Protein AF-A0A8S9BCR6-F1 (afdb_monomer_lite)

pLDDT: mean 71.49, std 18.28, range [26.91, 97.62]

Sequence (411 aa):
MLQRHDAMTKRSLKWRYKEYKSTKLEGNGTATGEASRSDNAADGQSLPRLSWKEACLRCKELELDCYACVGQACIACQSAGGEDEYYRHGCLRGDLLDIISSRIPDMPGLGSDEWLFPTASGAFFEIRMKYPDDERRRIRDLDEFVATEDTIATRIQAITTFIQQFRNINNRWTNCYELTTVKIIEACVSIQQMMLEESRQSWSPLGDRNTIIATSLRALALAHEIFELDGNLPWRMKDVFHQSSFRSKKLECDAPTITISRVKKVPKRFDSKERKLPALVREMHRVTQKMLLRPQAKDLPTILCVLCIMKLVQNCLEPMNDFFDAFCAKEFKTAWFSYCLVFHEMARDYHPLVYHWDKSNYEELAGEDSMPVTYFKSFRTIWVEDDFAEGCGHMLFHRGLENFIMGDIID

Structure (mmCIF, N/CA/C/O backbone):
data_AF-A0A8S9BCR6-F1
#
_entry.id   AF-A0A8S9BCR6-F1
#
loop_
_atom_site.group_PDB
_atom_site.id
_atom_site.type_symbol
_atom_site.label_atom_id
_atom_site.label_alt_id
_atom_site.label_comp_id
_atom_site.label_asym_id
_atom_site.label_entity_id
_atom_site.label_seq_id
_atom_site.pdbx_PDB_ins_code
_atom_site.Cartn_x
_atom_site.Cartn_y
_atom_site.Cartn_z
_atom_site.occupancy
_atom_site.B_iso_or_equiv
_atom_site.auth_seq_id
_atom_site.auth_comp_id
_atom_site.auth_asym_id
_atom_site.auth_atom_id
_atom_site.pdbx_PDB_model_num
ATOM 1 N N . MET A 1 1 ? 8.996 -4.422 -30.687 1.00 33.72 1 MET A N 1
ATOM 2 C CA . MET A 1 1 ? 9.563 -5.112 -29.505 1.00 33.72 1 MET A CA 1
ATOM 3 C C . MET A 1 1 ? 8.515 -5.573 -28.484 1.00 33.72 1 MET A C 1
ATOM 5 O O . MET A 1 1 ? 8.636 -6.705 -28.042 1.00 33.72 1 MET A O 1
ATOM 9 N N . LEU A 1 2 ? 7.434 -4.828 -28.193 1.00 28.52 2 LEU A N 1
ATOM 10 C CA . LEU A 1 2 ? 6.320 -5.327 -27.351 1.00 28.52 2 LEU A CA 1
ATOM 11 C C . LEU A 1 2 ? 5.699 -6.658 -27.831 1.00 28.52 2 LEU A C 1
ATOM 13 O O . LEU A 1 2 ? 5.427 -7.537 -27.022 1.00 28.52 2 LEU A O 1
ATOM 17 N N . GLN A 1 3 ? 5.563 -6.864 -29.147 1.00 28.88 3 GLN A N 1
ATOM 18 C CA . GLN A 1 3 ? 5.117 -8.151 -29.710 1.00 28.88 3 GLN A CA 1
ATOM 19 C C . GLN A 1 3 ? 6.111 -9.300 -29.468 1.00 28.88 3 GLN A C 1
ATOM 21 O O . GLN A 1 3 ? 5.702 -10.454 -29.410 1.00 28.88 3 GLN A O 1
ATOM 26 N N . ARG A 1 4 ? 7.411 -9.004 -29.305 1.00 31.19 4 ARG A N 1
ATOM 27 C CA . ARG A 1 4 ? 8.429 -10.008 -28.955 1.00 31.19 4 ARG A CA 1
ATOM 28 C C . ARG A 1 4 ? 8.345 -10.390 -27.481 1.00 31.19 4 ARG A C 1
ATOM 30 O O . ARG A 1 4 ? 8.502 -11.566 -27.194 1.00 31.19 4 ARG A O 1
ATOM 37 N N . HIS A 1 5 ? 8.048 -9.452 -26.581 1.00 35.03 5 HIS A N 1
ATOM 38 C CA . HIS A 1 5 ? 7.862 -9.751 -25.158 1.00 35.03 5 HIS A CA 1
ATOM 39 C C . HIS A 1 5 ? 6.587 -10.577 -24.926 1.00 35.03 5 HIS A C 1
ATOM 41 O O . HIS A 1 5 ? 6.648 -11.635 -24.315 1.00 35.03 5 HIS A O 1
ATOM 47 N N . ASP A 1 6 ? 5.466 -10.196 -25.548 1.00 37.00 6 ASP A N 1
ATOM 48 C CA . ASP A 1 6 ? 4.200 -10.944 -25.464 1.00 37.00 6 ASP A CA 1
ATOM 49 C C . ASP A 1 6 ? 4.306 -12.346 -26.106 1.00 37.00 6 ASP A C 1
ATOM 51 O O . ASP A 1 6 ? 3.787 -13.339 -25.592 1.00 37.00 6 ASP A O 1
ATOM 55 N N . ALA A 1 7 ? 5.063 -12.463 -27.206 1.00 36.28 7 ALA A N 1
ATOM 56 C CA . ALA A 1 7 ? 5.387 -13.749 -27.818 1.00 36.28 7 ALA A CA 1
ATOM 57 C C . ALA A 1 7 ? 6.389 -14.575 -26.994 1.00 36.28 7 ALA A C 1
ATOM 59 O O . ALA A 1 7 ? 6.312 -15.800 -27.039 1.00 36.28 7 ALA A O 1
ATOM 60 N N . MET A 1 8 ? 7.308 -13.950 -26.250 1.00 36.19 8 MET A N 1
ATOM 61 C CA . MET A 1 8 ? 8.255 -14.638 -25.366 1.00 36.19 8 MET A CA 1
ATOM 62 C C . MET A 1 8 ? 7.581 -15.146 -24.095 1.00 36.19 8 MET A C 1
ATOM 64 O O . MET A 1 8 ? 7.846 -16.282 -23.717 1.00 36.19 8 MET A O 1
ATOM 68 N N . THR A 1 9 ? 6.652 -14.396 -23.500 1.00 41.31 9 THR A N 1
ATOM 69 C CA . THR A 1 9 ? 5.831 -14.875 -22.377 1.00 41.31 9 THR A CA 1
ATOM 70 C C . THR A 1 9 ? 4.954 -16.047 -22.825 1.00 41.31 9 THR A C 1
ATOM 72 O O . THR A 1 9 ? 5.018 -17.127 -22.239 1.00 41.31 9 THR A O 1
ATOM 75 N N . LYS A 1 10 ? 4.257 -15.919 -23.967 1.00 41.75 10 LYS A N 1
ATOM 76 C CA . LYS A 1 10 ? 3.467 -17.017 -24.559 1.00 41.75 10 LYS A CA 1
ATOM 77 C C . LYS A 1 10 ? 4.316 -18.227 -24.974 1.00 41.75 10 LYS A C 1
ATOM 79 O O . LYS A 1 10 ? 3.856 -19.360 -24.846 1.00 41.75 10 LYS A O 1
ATOM 84 N N . ARG A 1 11 ? 5.542 -18.030 -25.482 1.00 40.41 11 ARG A N 1
ATOM 85 C CA . ARG A 1 11 ? 6.464 -19.127 -25.850 1.00 40.41 11 ARG A CA 1
ATOM 86 C C . ARG A 1 11 ? 7.079 -19.803 -24.632 1.00 40.41 11 ARG A C 1
ATOM 88 O O . ARG A 1 11 ? 7.149 -21.024 -24.641 1.00 40.41 11 ARG A O 1
ATOM 95 N N . SER A 1 12 ? 7.472 -19.049 -23.608 1.00 41.69 12 SER A N 1
ATOM 96 C CA . SER A 1 12 ? 8.044 -19.584 -22.366 1.00 41.69 12 SER A CA 1
ATOM 97 C C . SER A 1 12 ? 7.020 -20.443 -21.618 1.00 41.69 12 SER A C 1
ATOM 99 O O . SER A 1 12 ? 7.307 -21.577 -21.242 1.00 41.69 12 SER A O 1
ATOM 101 N N . LEU A 1 13 ? 5.770 -19.970 -21.531 1.00 42.69 13 LEU A N 1
ATOM 102 C CA . LEU A 1 13 ? 4.663 -20.720 -20.932 1.00 42.69 13 LEU A CA 1
ATOM 103 C C . LEU A 1 13 ? 4.281 -21.964 -21.755 1.00 42.69 13 LEU A C 1
ATOM 105 O O . LEU A 1 13 ? 4.071 -23.037 -21.190 1.00 42.69 13 LEU A O 1
ATOM 109 N N . LYS A 1 14 ? 4.272 -21.875 -23.097 1.00 43.50 14 LYS A N 1
ATOM 110 C CA . LYS A 1 14 ? 4.086 -23.049 -23.978 1.00 43.50 14 LYS A CA 1
ATOM 111 C C . LYS A 1 14 ? 5.238 -24.053 -23.895 1.00 43.50 14 LYS A C 1
ATOM 113 O O . LYS A 1 14 ? 4.999 -25.247 -24.064 1.00 43.50 14 LYS A O 1
ATOM 118 N N . TRP A 1 15 ? 6.468 -23.590 -23.686 1.00 40.84 15 TRP A N 1
ATOM 119 C CA . TRP A 1 15 ? 7.651 -24.442 -23.577 1.00 40.84 15 TRP A CA 1
ATOM 120 C C . TRP A 1 15 ? 7.649 -25.215 -22.255 1.00 40.84 15 TRP A C 1
ATOM 122 O O . TRP A 1 15 ? 7.680 -26.443 -22.301 1.00 40.84 15 TRP A O 1
ATOM 132 N N . ARG A 1 16 ? 7.414 -24.544 -21.116 1.00 41.84 16 ARG A N 1
ATOM 133 C CA . ARG A 1 16 ? 7.225 -25.210 -19.811 1.00 41.84 16 ARG A CA 1
ATOM 134 C C . ARG A 1 16 ? 6.049 -26.204 -19.822 1.00 41.84 16 ARG A C 1
ATOM 136 O O . ARG A 1 16 ? 6.136 -27.273 -19.228 1.00 41.84 16 ARG A O 1
ATOM 143 N N . TYR A 1 17 ? 4.968 -25.918 -20.560 1.00 41.16 17 TYR A N 1
ATOM 144 C CA . TYR A 1 17 ? 3.857 -26.867 -20.746 1.00 41.16 17 TYR A CA 1
ATOM 145 C C . TYR A 1 17 ? 4.244 -28.108 -21.571 1.00 41.16 17 TYR A C 1
ATOM 147 O O . TYR A 1 17 ? 3.792 -29.214 -21.274 1.00 41.16 17 TYR A O 1
ATOM 155 N N . LYS A 1 18 ? 5.083 -27.955 -22.603 1.00 41.75 18 LYS A N 1
ATOM 156 C CA . LYS A 1 18 ? 5.603 -29.096 -23.374 1.00 41.75 18 LYS A CA 1
ATOM 157 C C . LYS A 1 18 ? 6.537 -29.964 -22.535 1.00 41.75 18 LYS A C 1
ATOM 159 O O . LYS A 1 18 ? 6.416 -31.180 -22.613 1.00 41.75 18 LYS A O 1
ATOM 164 N N . GLU A 1 19 ? 7.386 -29.344 -21.723 1.00 39.72 19 GLU A N 1
ATOM 165 C CA . GLU A 1 19 ? 8.332 -30.014 -20.823 1.00 39.72 19 GLU A CA 1
ATOM 166 C C . GLU A 1 19 ? 7.613 -30.797 -19.707 1.00 39.72 19 GLU A C 1
ATOM 168 O O . GLU A 1 19 ? 7.978 -31.928 -19.386 1.00 39.72 19 GLU A O 1
ATOM 173 N N . TYR A 1 20 ? 6.504 -30.252 -19.192 1.00 39.28 20 TYR A N 1
ATOM 174 C CA . TYR A 1 20 ? 5.589 -30.950 -18.280 1.00 39.28 20 TYR A CA 1
ATOM 175 C C . TYR A 1 20 ? 4.867 -32.129 -18.956 1.00 39.28 20 TYR A C 1
ATOM 177 O O . TYR A 1 20 ? 4.686 -33.195 -18.369 1.00 39.28 20 TYR A O 1
ATOM 185 N N . LYS A 1 21 ? 4.442 -31.966 -20.215 1.00 37.88 21 LYS A N 1
ATOM 186 C CA . LYS A 1 21 ? 3.759 -33.032 -20.960 1.00 37.88 21 LYS A CA 1
ATOM 187 C C . LYS A 1 21 ? 4.709 -34.183 -21.311 1.00 37.88 21 LYS A C 1
ATOM 189 O O . LYS A 1 21 ? 4.270 -35.328 -21.281 1.00 37.88 21 LYS A O 1
ATOM 194 N N . SER A 1 22 ? 5.980 -33.902 -21.605 1.00 37.72 22 SER A N 1
ATOM 195 C CA . SER A 1 22 ? 7.001 -34.930 -21.848 1.00 37.72 22 SER A CA 1
ATOM 196 C C . SER A 1 22 ? 7.376 -35.681 -20.571 1.00 37.72 22 SER A C 1
ATOM 198 O O . SER A 1 22 ? 7.352 -36.905 -20.579 1.00 37.72 22 SER A O 1
ATOM 200 N N . THR A 1 23 ? 7.571 -34.987 -19.445 1.00 38.81 23 THR A N 1
ATOM 201 C CA . THR A 1 23 ? 7.852 -35.642 -18.148 1.00 38.81 23 THR A CA 1
ATOM 202 C C . THR A 1 23 ? 6.688 -36.505 -17.646 1.00 38.81 23 THR A C 1
ATOM 204 O O . THR A 1 23 ? 6.911 -37.545 -17.031 1.00 38.81 23 THR A O 1
ATOM 207 N N . LYS A 1 24 ? 5.435 -36.147 -17.962 1.00 39.47 24 LYS A N 1
ATOM 208 C CA . LYS A 1 24 ? 4.252 -36.952 -17.600 1.00 39.47 24 LYS A CA 1
ATOM 209 C C . LYS A 1 24 ? 3.976 -38.128 -18.551 1.00 39.47 24 LYS A C 1
ATOM 211 O O . LYS A 1 24 ? 3.327 -39.088 -18.148 1.00 39.47 24 LYS A O 1
ATOM 216 N N . LEU A 1 25 ? 4.450 -38.058 -19.797 1.00 37.75 25 LEU A N 1
ATOM 217 C CA . LEU A 1 25 ? 4.365 -39.159 -20.768 1.00 37.75 25 LEU A CA 1
ATOM 218 C C . LEU A 1 25 ? 5.509 -40.170 -20.603 1.00 37.75 25 LEU A C 1
ATOM 220 O O . LEU A 1 25 ? 5.311 -41.344 -20.889 1.00 37.75 25 LEU A O 1
ATOM 224 N N . GLU A 1 26 ? 6.661 -39.748 -20.082 1.00 36.78 26 GLU A N 1
ATOM 225 C CA . GLU A 1 26 ? 7.786 -40.640 -19.766 1.00 36.78 26 GLU A CA 1
ATOM 226 C C . GLU A 1 26 ? 7.630 -41.339 -18.401 1.00 36.78 26 GLU A C 1
ATOM 228 O O . GLU A 1 26 ? 8.186 -42.415 -18.197 1.00 36.78 26 GLU A O 1
ATOM 233 N N . GLY A 1 27 ? 6.808 -40.793 -17.495 1.00 36.28 27 GLY A N 1
ATOM 234 C CA . GLY A 1 27 ? 6.489 -41.404 -16.196 1.00 36.28 27 GLY A CA 1
ATOM 235 C C . GLY A 1 27 ? 5.373 -42.460 -16.206 1.00 36.28 27 GLY A C 1
ATOM 236 O O . GLY A 1 27 ? 5.184 -43.133 -15.199 1.00 36.28 27 GLY A O 1
ATOM 237 N N . ASN A 1 28 ? 4.648 -42.632 -17.318 1.00 34.62 28 ASN A N 1
ATOM 238 C CA . ASN A 1 28 ? 3.577 -43.629 -17.466 1.00 34.62 28 ASN A CA 1
ATOM 239 C C . ASN A 1 28 ? 3.841 -44.537 -18.676 1.00 34.62 28 ASN A C 1
ATOM 241 O O . ASN A 1 28 ? 3.109 -44.545 -19.667 1.00 34.62 28 ASN A O 1
ATOM 245 N N . GLY A 1 29 ? 4.909 -45.326 -18.581 1.00 30.27 29 GLY A N 1
ATOM 246 C CA . GLY A 1 29 ? 5.117 -46.482 -19.440 1.00 30.27 29 GLY A CA 1
ATOM 247 C C . GLY A 1 29 ? 4.241 -47.658 -18.997 1.00 30.27 29 GLY A C 1
ATOM 248 O O . GLY A 1 29 ? 4.388 -48.163 -17.890 1.00 30.27 29 GLY A O 1
ATOM 249 N N . THR A 1 30 ? 3.388 -48.118 -19.915 1.00 32.78 30 THR A N 1
ATOM 250 C CA . THR A 1 30 ? 2.678 -49.414 -19.959 1.00 32.78 30 THR A CA 1
ATOM 251 C C . THR A 1 30 ? 1.498 -49.654 -19.006 1.00 32.78 30 THR A C 1
ATOM 253 O O . THR A 1 30 ? 1.646 -50.218 -17.932 1.00 32.78 30 THR A O 1
ATOM 256 N N . ALA A 1 31 ? 0.287 -49.380 -19.504 1.00 28.81 31 ALA A N 1
ATOM 257 C CA . ALA A 1 31 ? -0.849 -50.301 -19.385 1.00 28.81 31 ALA A CA 1
ATOM 258 C C . ALA A 1 31 ? -1.884 -49.995 -20.483 1.00 28.81 31 ALA A C 1
ATOM 260 O O . ALA A 1 31 ? -2.678 -49.062 -20.395 1.00 28.81 31 ALA A O 1
ATOM 261 N N . THR A 1 32 ? -1.843 -50.788 -21.550 1.00 35.66 32 THR A N 1
ATOM 262 C CA . THR A 1 32 ? -2.976 -51.036 -22.445 1.00 35.66 32 THR A CA 1
ATOM 263 C C . THR A 1 32 ? -4.117 -51.654 -21.636 1.00 35.66 32 THR A C 1
ATOM 265 O O . THR A 1 32 ? -3.896 -52.661 -20.968 1.00 35.66 32 THR A O 1
ATOM 268 N N . GLY A 1 33 ? -5.324 -51.097 -21.698 1.00 28.53 33 GLY A N 1
ATOM 269 C CA . GLY A 1 33 ? -6.480 -51.682 -21.022 1.00 28.53 33 GLY A CA 1
ATOM 270 C C . GLY A 1 33 ? -7.766 -50.954 -21.370 1.00 28.53 33 GLY A C 1
ATOM 271 O O . GLY A 1 33 ? -7.841 -49.736 -21.273 1.00 28.53 33 GLY A O 1
ATOM 272 N N . GLU A 1 34 ? -8.736 -51.719 -21.841 1.00 28.05 34 GLU A N 1
ATOM 273 C CA . GLU A 1 34 ? -9.980 -51.297 -22.463 1.00 28.05 34 GLU A CA 1
ATOM 274 C C . GLU A 1 34 ? -10.958 -50.592 -21.517 1.00 28.05 34 GLU A C 1
ATOM 276 O O . GLU A 1 34 ? -10.853 -50.612 -20.293 1.00 28.05 34 GLU A O 1
ATOM 281 N N . ALA A 1 35 ? -11.954 -49.979 -22.150 1.00 39.19 35 ALA A N 1
ATOM 282 C CA . ALA A 1 35 ? -13.114 -49.380 -21.529 1.00 39.19 35 ALA A CA 1
ATOM 283 C C . ALA A 1 35 ? -13.808 -50.318 -20.528 1.00 39.19 35 ALA A C 1
ATOM 285 O O . ALA A 1 35 ? -14.271 -51.398 -20.884 1.00 39.19 35 ALA A O 1
ATOM 286 N N . SER A 1 36 ? -14.031 -49.825 -19.313 1.00 29.02 36 SER A N 1
ATOM 287 C CA . SER A 1 36 ? -15.104 -50.320 -18.456 1.00 29.02 36 SER A CA 1
ATOM 288 C C . SER A 1 36 ? -15.721 -49.160 -17.687 1.00 29.02 36 SER A C 1
ATOM 290 O O . SER A 1 36 ? -15.079 -48.529 -16.849 1.00 29.02 36 SER A O 1
ATOM 292 N N . ARG A 1 37 ? -16.996 -48.896 -17.994 1.00 40.78 37 ARG A N 1
ATOM 293 C CA . ARG A 1 37 ? -17.930 -48.200 -17.109 1.00 40.78 37 ARG A CA 1
ATOM 294 C C . ARG A 1 37 ? -17.875 -48.864 -15.733 1.00 40.78 37 ARG A C 1
ATOM 296 O O . ARG A 1 37 ? -18.126 -50.061 -15.634 1.00 40.78 37 ARG A O 1
ATOM 303 N N . SER A 1 38 ? -17.624 -48.083 -14.693 1.00 26.91 38 SER A N 1
ATOM 304 C CA . SER A 1 38 ? -18.016 -48.439 -13.334 1.00 26.91 38 SER A CA 1
ATOM 305 C C . SER A 1 38 ? -18.783 -47.266 -12.746 1.00 26.91 38 SER A C 1
ATOM 307 O O . SER A 1 38 ? -18.201 -46.257 -12.345 1.00 26.91 38 SER A O 1
ATOM 309 N N . ASP A 1 39 ? -20.102 -47.415 -12.752 1.00 31.53 39 ASP A N 1
ATOM 310 C CA . ASP A 1 39 ? -21.009 -46.687 -11.884 1.00 31.53 39 ASP A CA 1
ATOM 311 C C . ASP A 1 39 ? -20.585 -46.917 -10.432 1.00 31.53 39 ASP A C 1
ATOM 313 O O . ASP A 1 39 ? -20.526 -48.055 -9.976 1.00 31.53 39 ASP A O 1
ATOM 317 N N . ASN A 1 40 ? -20.282 -45.837 -9.719 1.00 30.06 40 ASN A N 1
ATOM 318 C CA . ASN A 1 40 ? -20.414 -45.757 -8.270 1.00 30.06 40 ASN A CA 1
ATOM 319 C C . ASN A 1 40 ? -20.624 -44.288 -7.906 1.00 30.06 40 ASN A C 1
ATOM 321 O O . ASN A 1 40 ? -19.689 -43.503 -7.759 1.00 30.06 40 ASN A O 1
ATOM 325 N N . ALA A 1 41 ? -21.902 -43.924 -7.831 1.00 35.53 41 ALA A N 1
ATOM 326 C CA . ALA A 1 41 ? -22.368 -42.666 -7.291 1.00 35.53 41 ALA A CA 1
ATOM 327 C C . ALA A 1 41 ? -22.276 -42.708 -5.758 1.00 35.53 41 ALA A C 1
ATOM 329 O O . ALA A 1 41 ? -22.992 -43.465 -5.106 1.00 35.53 41 ALA A O 1
ATOM 330 N N . ALA A 1 42 ? -21.414 -41.861 -5.206 1.00 34.00 42 ALA A N 1
ATOM 331 C CA . ALA A 1 42 ? -21.505 -41.358 -3.842 1.00 34.00 42 ALA A CA 1
ATOM 332 C C . ALA A 1 42 ? -21.264 -39.840 -3.920 1.00 34.00 42 ALA A C 1
ATOM 334 O O . ALA A 1 42 ? -20.136 -39.404 -4.125 1.00 34.00 42 ALA A O 1
ATOM 335 N N . ASP A 1 43 ? -22.359 -39.071 -3.905 1.00 37.50 43 ASP A N 1
ATOM 336 C CA . ASP A 1 43 ? -22.460 -37.603 -3.799 1.00 37.50 43 ASP A CA 1
ATOM 337 C C . ASP A 1 43 ? -21.336 -36.761 -4.430 1.00 37.50 43 ASP A C 1
ATOM 339 O O . ASP A 1 43 ? -20.723 -35.891 -3.813 1.00 37.50 43 ASP A O 1
ATOM 343 N N . GLY A 1 44 ? -21.106 -36.968 -5.726 1.00 37.41 44 GLY A N 1
ATOM 344 C CA . GLY A 1 44 ? -20.292 -36.076 -6.545 1.00 37.41 44 GLY A CA 1
ATOM 345 C C . GLY A 1 44 ? -21.127 -34.916 -7.075 1.00 37.41 44 GLY A C 1
ATOM 346 O O . GLY A 1 44 ? -21.550 -34.953 -8.230 1.00 37.41 44 GLY A O 1
ATOM 347 N N . GLN A 1 45 ? -21.369 -33.873 -6.273 1.00 41.91 45 GLN A N 1
ATOM 348 C CA . GLN A 1 45 ? -21.805 -32.599 -6.852 1.00 41.91 45 GLN A CA 1
ATOM 349 C C . GLN A 1 45 ? -20.713 -32.125 -7.817 1.00 41.91 45 GLN A C 1
ATOM 351 O O . GLN A 1 45 ? -19.626 -31.720 -7.405 1.00 41.91 45 GLN A O 1
ATOM 356 N N . SER A 1 46 ? -20.989 -32.210 -9.119 1.00 56.12 46 SER A N 1
ATOM 357 C CA . SER A 1 46 ? -20.115 -31.668 -10.153 1.00 56.12 46 SER A CA 1
ATOM 358 C C . SER A 1 46 ? -19.929 -30.175 -9.892 1.00 56.12 46 SER A C 1
ATOM 360 O O . SER A 1 46 ? -20.907 -29.422 -9.924 1.00 56.12 46 SER A O 1
ATOM 362 N N . LEU A 1 47 ? -18.693 -29.754 -9.614 1.00 65.06 47 LEU A N 1
ATOM 363 C CA . LEU A 1 47 ? -18.362 -28.348 -9.376 1.00 65.06 47 LEU A CA 1
ATOM 364 C C . LEU A 1 47 ? -18.884 -27.485 -10.539 1.00 65.06 47 LEU A C 1
ATOM 366 O O . LEU A 1 47 ? -18.709 -27.867 -11.701 1.00 65.06 47 LEU A O 1
ATOM 370 N N . PRO A 1 48 ? -19.516 -26.328 -10.270 1.00 75.94 48 PRO A N 1
ATOM 371 C CA . PRO A 1 48 ? -20.120 -25.530 -11.325 1.00 75.94 48 PRO A CA 1
ATOM 372 C C . PRO A 1 48 ? -19.046 -24.977 -12.269 1.00 75.94 48 PRO A C 1
ATOM 374 O O . PRO A 1 48 ? -17.990 -24.501 -11.835 1.00 75.94 48 PRO A O 1
ATOM 377 N N . ARG A 1 49 ? -19.329 -25.029 -13.578 1.00 75.44 49 ARG A N 1
ATOM 378 C CA . ARG A 1 49 ? -18.529 -24.345 -14.600 1.00 75.44 49 ARG A CA 1
ATOM 379 C C . ARG A 1 49 ? -18.741 -22.846 -14.447 1.00 75.44 49 ARG A C 1
ATOM 381 O O . ARG A 1 49 ? -19.864 -22.364 -14.570 1.00 75.44 49 ARG A O 1
ATOM 388 N N . LEU A 1 50 ? -17.664 -22.119 -14.200 1.00 65.94 50 LEU A N 1
ATOM 389 C CA . LEU A 1 50 ? -17.692 -20.669 -14.112 1.00 65.94 50 LEU A CA 1
ATOM 390 C C . LEU A 1 50 ? -17.791 -20.063 -15.509 1.00 65.94 50 LEU A C 1
ATOM 392 O O . LEU A 1 50 ? -17.195 -20.568 -16.467 1.00 65.94 50 LEU A O 1
ATOM 396 N N . SER A 1 51 ? -18.521 -18.954 -15.630 1.00 66.50 51 SER A N 1
ATOM 397 C CA . SER A 1 51 ? -18.534 -18.198 -16.878 1.00 66.50 51 SER A CA 1
ATOM 398 C C . SER A 1 51 ? -17.134 -17.665 -17.194 1.00 66.50 51 SER A C 1
ATOM 400 O O . SER A 1 51 ? -16.292 -17.493 -16.310 1.00 66.50 51 SER A O 1
ATOM 402 N N . TRP A 1 52 ? -16.882 -17.307 -18.455 1.00 53.25 52 TRP A N 1
ATOM 403 C CA . TRP A 1 52 ? -15.607 -16.690 -18.828 1.00 53.25 52 TRP A CA 1
ATOM 404 C C . TRP A 1 52 ? -15.300 -15.422 -18.018 1.00 53.25 52 TRP A C 1
ATOM 406 O O . TRP A 1 52 ? -14.139 -15.110 -17.788 1.00 53.25 52 TRP A O 1
ATOM 416 N N . LYS A 1 53 ? -16.312 -14.686 -17.537 1.00 54.66 53 LYS A N 1
ATOM 417 C CA . LYS A 1 53 ? -16.096 -13.513 -16.674 1.00 54.66 53 LYS A CA 1
ATOM 418 C C . LYS A 1 53 ? -15.586 -13.912 -15.286 1.00 54.66 53 LYS A C 1
ATOM 420 O O . LYS A 1 53 ? -14.684 -13.252 -14.773 1.00 54.66 53 LYS A O 1
ATOM 425 N N . GLU A 1 54 ? -16.087 -15.014 -14.743 1.00 56.72 54 GLU A N 1
ATOM 426 C CA . GLU A 1 54 ? -15.806 -15.525 -13.392 1.00 56.72 54 GLU A CA 1
ATOM 427 C C . GLU A 1 54 ? -14.603 -16.482 -13.341 1.00 56.72 54 GLU A C 1
ATOM 429 O O . GLU A 1 54 ? -14.066 -16.756 -12.268 1.00 56.72 54 GLU A O 1
ATOM 434 N N . ALA A 1 55 ? -14.140 -16.963 -14.497 1.00 60.22 55 ALA A N 1
ATOM 435 C CA . ALA A 1 55 ? -12.970 -17.822 -14.600 1.00 60.22 55 ALA A CA 1
ATOM 436 C C . ALA A 1 55 ? -11.714 -17.158 -14.004 1.00 60.22 55 ALA A C 1
ATOM 438 O O . ALA A 1 55 ? -11.483 -15.949 -14.164 1.00 60.22 55 ALA A O 1
ATOM 439 N N . CYS A 1 56 ? -10.884 -17.957 -13.327 1.00 63.12 56 CYS A N 1
ATOM 440 C CA . CYS A 1 56 ? -9.629 -17.475 -12.757 1.00 63.12 56 CYS A CA 1
ATOM 441 C C . CYS A 1 56 ? -8.644 -17.064 -13.863 1.00 63.12 56 CYS A C 1
ATOM 443 O O . CYS A 1 56 ? -8.733 -17.533 -15.002 1.00 63.12 56 CYS A O 1
ATOM 445 N N . LEU A 1 57 ? -7.686 -16.200 -13.520 1.00 57.06 57 LEU A N 1
ATOM 446 C CA . LEU A 1 57 ? -6.672 -15.709 -14.461 1.00 57.06 57 LEU A CA 1
ATOM 447 C C . LEU A 1 57 ? -5.971 -16.815 -15.243 1.00 57.06 57 LEU A C 1
ATOM 449 O O . LEU A 1 57 ? -5.873 -16.731 -16.460 1.00 57.06 57 LEU A O 1
ATOM 453 N N . ARG A 1 58 ? -5.529 -17.861 -14.543 1.00 60.91 58 ARG A N 1
ATOM 454 C CA . ARG A 1 58 ? -4.809 -18.979 -15.151 1.00 60.91 58 ARG A CA 1
ATOM 455 C C . ARG A 1 58 ? -5.664 -19.721 -16.174 1.00 60.91 58 ARG A C 1
ATOM 457 O O . ARG A 1 58 ? -5.179 -20.063 -17.243 1.00 60.91 58 ARG A O 1
ATOM 464 N N . CYS A 1 59 ? -6.943 -19.945 -15.872 1.00 65.38 59 CYS A N 1
ATOM 465 C CA . CYS A 1 59 ? -7.859 -20.574 -16.823 1.00 65.38 59 CYS A CA 1
ATOM 466 C C . CYS A 1 59 ? -8.114 -19.672 -18.033 1.00 65.38 59 CYS A C 1
ATOM 468 O O . CYS A 1 59 ? -8.146 -20.162 -19.155 1.00 65.38 59 CYS A O 1
ATOM 470 N N . LYS A 1 60 ? -8.221 -18.354 -17.829 1.00 60.25 60 LYS A N 1
ATOM 471 C CA . LYS A 1 60 ? -8.354 -17.391 -18.931 1.00 60.25 60 LYS A CA 1
ATOM 472 C C . LYS A 1 60 ? -7.120 -17.358 -19.830 1.00 60.25 60 LYS A C 1
ATOM 474 O O . LYS A 1 60 ? -7.245 -17.309 -21.045 1.00 60.25 60 LYS A O 1
ATOM 479 N N . GLU A 1 61 ? -5.937 -17.375 -19.233 1.00 55.62 61 GLU A N 1
ATOM 480 C CA . GLU A 1 61 ? -4.662 -17.326 -19.947 1.00 55.62 61 GLU A CA 1
ATOM 481 C C . GLU A 1 61 ? -4.386 -18.605 -20.745 1.00 55.62 61 GLU A C 1
ATOM 483 O O . GLU A 1 61 ? -3.856 -18.547 -21.852 1.00 55.62 61 GLU A O 1
ATOM 488 N N . LEU A 1 62 ? -4.766 -19.756 -20.190 1.00 58.19 62 LEU A N 1
ATOM 489 C CA . LEU A 1 62 ? -4.554 -21.068 -20.800 1.00 58.19 62 LEU A CA 1
ATOM 490 C C . LEU A 1 62 ? -5.752 -21.556 -21.628 1.00 58.19 62 LEU A C 1
ATOM 492 O O . LEU A 1 62 ? -5.728 -22.693 -22.092 1.00 58.19 62 LEU A O 1
ATOM 496 N N . GLU A 1 63 ? -6.785 -20.722 -21.788 1.00 69.69 63 GLU A N 1
ATOM 497 C CA . GLU A 1 63 ? -8.049 -21.068 -22.457 1.00 69.69 63 GLU A CA 1
ATOM 498 C C . GLU A 1 63 ? -8.676 -22.370 -21.909 1.00 69.69 63 GLU A C 1
ATOM 500 O O . GLU A 1 63 ? -9.241 -23.178 -22.643 1.00 69.69 63 GLU A O 1
ATOM 505 N N . LEU A 1 64 ? -8.562 -22.584 -20.594 1.00 69.69 64 LEU A N 1
ATOM 506 C CA . LEU A 1 64 ? -9.122 -23.737 -19.892 1.00 69.69 64 LEU A CA 1
ATOM 507 C C . LEU A 1 64 ? -10.518 -23.425 -19.354 1.00 69.69 64 LEU A C 1
ATOM 509 O O . LEU A 1 64 ? -10.805 -22.313 -18.902 1.00 69.69 64 LEU A O 1
ATOM 513 N N . ASP A 1 65 ? -11.359 -24.453 -19.298 1.00 70.81 65 ASP A N 1
ATOM 514 C CA . ASP A 1 65 ? -12.615 -24.377 -18.566 1.00 70.81 65 ASP A CA 1
ATOM 515 C C . ASP A 1 65 ? -12.362 -24.332 -17.053 1.00 70.81 65 ASP A C 1
ATOM 517 O O . ASP A 1 65 ? -11.668 -25.175 -16.480 1.00 70.81 65 ASP A O 1
ATOM 521 N N . CYS A 1 66 ? -12.944 -23.330 -16.393 1.00 67.62 66 CYS A N 1
ATOM 522 C CA . CYS A 1 66 ? -12.768 -23.095 -14.966 1.00 67.62 66 CYS A CA 1
ATOM 523 C C . CYS A 1 66 ? -13.949 -23.679 -14.181 1.00 67.62 66 CYS A C 1
ATOM 525 O O . CYS A 1 66 ? -15.070 -23.197 -14.313 1.00 67.62 66 CYS A O 1
ATOM 527 N N . TYR A 1 67 ? -13.694 -24.671 -13.327 1.00 75.00 67 TYR A N 1
ATOM 528 C CA . TYR A 1 67 ? -14.705 -25.301 -12.465 1.00 75.00 67 TYR A CA 1
ATOM 529 C C . TYR A 1 67 ? -14.352 -25.072 -10.995 1.00 75.00 67 TYR A C 1
ATOM 531 O O . TYR A 1 67 ? -13.236 -25.414 -10.599 1.00 75.00 67 TYR A O 1
ATOM 539 N N . ALA A 1 68 ? -15.244 -24.472 -10.198 1.00 65.81 68 ALA A N 1
ATOM 540 C CA . ALA A 1 68 ? -14.988 -24.205 -8.776 1.00 65.81 68 ALA A CA 1
ATOM 541 C C . ALA A 1 68 ? -16.256 -23.807 -7.998 1.00 65.81 68 ALA A C 1
ATOM 543 O O . ALA A 1 68 ? -17.087 -23.068 -8.520 1.00 65.81 68 ALA A O 1
ATOM 544 N N . CYS A 1 69 ? -16.347 -24.167 -6.714 1.00 56.84 69 CYS A N 1
ATOM 545 C CA . CYS A 1 69 ? -17.303 -23.559 -5.776 1.00 56.84 69 CYS A CA 1
ATOM 546 C C . CYS A 1 69 ? -16.823 -22.173 -5.320 1.00 56.84 69 CYS A C 1
ATOM 548 O O . CYS A 1 69 ? -15.622 -21.912 -5.320 1.00 56.84 69 CYS A O 1
ATOM 550 N N . VAL A 1 70 ? -17.734 -21.272 -4.936 1.00 51.06 70 VAL A N 1
ATOM 551 C CA . VAL A 1 70 ? -17.394 -19.929 -4.414 1.00 51.06 70 VAL A CA 1
ATOM 552 C C . VAL A 1 70 ? -16.361 -20.039 -3.286 1.00 51.06 70 VAL A C 1
ATOM 554 O O . VAL A 1 70 ? -16.501 -20.865 -2.389 1.00 51.06 70 VAL A O 1
ATOM 557 N N . GLY A 1 71 ? -15.295 -19.240 -3.368 1.00 47.59 71 GLY A N 1
ATOM 558 C CA . GLY A 1 71 ? -14.209 -19.235 -2.381 1.00 47.59 71 GLY A CA 1
ATOM 559 C C . GLY A 1 71 ? -13.233 -20.415 -2.427 1.00 47.59 71 GLY A C 1
ATOM 560 O O . GLY A 1 71 ? -12.316 -20.463 -1.617 1.00 47.59 71 GLY A O 1
ATOM 561 N N . GLN A 1 72 ? -13.366 -21.336 -3.384 1.00 54.00 72 GLN A N 1
ATOM 562 C CA . GLN A 1 72 ? -12.388 -22.404 -3.611 1.00 54.00 72 GLN A CA 1
ATOM 563 C C . GLN A 1 72 ? -11.540 -22.149 -4.863 1.00 54.00 72 GLN A C 1
ATOM 565 O O . GLN A 1 72 ? -11.972 -21.501 -5.821 1.00 54.00 72 GLN A O 1
ATOM 570 N N . ALA A 1 73 ? -10.316 -22.676 -4.886 1.00 56.06 73 ALA A N 1
ATOM 571 C CA . ALA A 1 73 ? -9.525 -22.715 -6.111 1.00 56.06 73 ALA A CA 1
ATOM 572 C C . ALA A 1 73 ? -10.202 -23.607 -7.162 1.00 56.06 73 ALA A C 1
ATOM 574 O O . ALA A 1 73 ? -10.887 -24.571 -6.828 1.00 56.06 73 ALA A O 1
ATOM 575 N N . CYS A 1 74 ? -10.016 -23.292 -8.444 1.00 65.44 74 CYS A N 1
ATOM 576 C CA . CYS A 1 74 ? -10.590 -24.115 -9.505 1.00 65.44 74 CYS A CA 1
ATOM 577 C C . CYS A 1 74 ? -9.864 -25.452 -9.669 1.00 65.44 74 CYS A C 1
ATOM 579 O O . CYS A 1 74 ? -8.673 -25.538 -9.364 1.00 65.44 74 CYS A O 1
ATOM 581 N N . ILE A 1 75 ? -10.549 -26.454 -10.232 1.00 68.38 75 ILE A N 1
ATOM 582 C CA . ILE A 1 75 ? -10.004 -27.804 -10.463 1.00 68.38 75 ILE A CA 1
ATOM 583 C C . ILE A 1 75 ? -8.649 -27.743 -11.177 1.00 68.38 75 ILE A C 1
ATOM 585 O O . ILE A 1 75 ? -7.709 -28.415 -10.761 1.00 68.38 75 ILE A O 1
ATOM 589 N N . ALA A 1 76 ? -8.504 -26.898 -12.203 1.00 63.06 76 ALA A N 1
ATOM 590 C CA . ALA A 1 76 ? -7.253 -26.740 -12.953 1.00 63.06 76 ALA A CA 1
ATOM 591 C C . ALA A 1 76 ? -6.089 -26.189 -12.102 1.00 63.06 76 ALA A C 1
ATOM 593 O O . ALA A 1 76 ? -4.922 -26.448 -12.388 1.00 63.06 76 ALA A O 1
ATOM 594 N N . CYS A 1 77 ? -6.392 -25.430 -11.047 1.00 62.50 77 CYS A N 1
ATOM 595 C CA . CYS A 1 77 ? -5.404 -24.959 -10.079 1.00 62.50 77 CYS A CA 1
ATOM 596 C C . CYS A 1 77 ? -5.142 -25.986 -8.970 1.00 62.50 77 CYS A C 1
ATOM 598 O O . CYS A 1 77 ? -3.998 -26.107 -8.556 1.00 62.50 77 CYS A O 1
ATOM 600 N N . GLN A 1 78 ? -6.155 -26.744 -8.538 1.00 59.28 78 GLN A N 1
ATOM 601 C CA . GLN A 1 78 ? -6.025 -27.799 -7.520 1.00 59.28 78 GLN A CA 1
ATOM 602 C C . GLN A 1 78 ? -5.236 -29.015 -8.025 1.00 59.28 78 GLN A C 1
ATOM 604 O O . GLN A 1 78 ? -4.412 -29.573 -7.315 1.00 59.28 78 GLN A O 1
ATOM 609 N N . SER A 1 79 ? -5.450 -29.413 -9.279 1.00 56.47 79 SER A N 1
ATOM 610 C CA . SER A 1 79 ? -4.771 -30.562 -9.902 1.00 56.47 79 SER A CA 1
ATOM 611 C C . SER A 1 79 ? -3.330 -30.273 -10.341 1.00 56.47 79 SER A C 1
ATOM 613 O O . SER A 1 79 ? -2.660 -31.155 -10.878 1.00 56.47 79 SER A O 1
ATOM 615 N N . ALA A 1 80 ? -2.845 -29.051 -10.109 1.00 52.66 80 ALA A N 1
ATOM 616 C CA . ALA A 1 80 ? -1.493 -28.628 -10.441 1.00 52.66 80 ALA A CA 1
ATOM 617 C C . ALA A 1 80 ? -0.488 -28.754 -9.280 1.00 52.66 80 ALA A C 1
ATOM 619 O O . ALA A 1 80 ? 0.649 -28.342 -9.479 1.00 52.66 80 ALA A O 1
ATOM 620 N N . GLY A 1 81 ? -0.877 -29.312 -8.124 1.00 40.50 81 GLY A N 1
ATOM 621 C CA . GLY A 1 81 ? 0.073 -29.685 -7.071 1.00 40.50 81 GLY A CA 1
ATOM 622 C C . GLY A 1 81 ? -0.464 -29.618 -5.637 1.00 40.50 81 GLY A C 1
ATOM 623 O O . GLY A 1 81 ? -1.436 -28.910 -5.379 1.00 40.50 81 GLY A O 1
ATOM 624 N N . GLY A 1 82 ? 0.166 -30.373 -4.724 1.00 42.97 82 GLY A N 1
ATOM 625 C CA . GLY A 1 82 ? -0.193 -30.501 -3.297 1.00 42.97 82 GLY A CA 1
ATOM 626 C C . GLY A 1 82 ? -0.103 -29.194 -2.496 1.00 42.97 82 GLY A C 1
ATOM 627 O O . GLY A 1 82 ? 0.193 -28.142 -3.053 1.00 42.97 82 GLY A O 1
ATOM 628 N N . GLU A 1 83 ? -0.365 -29.239 -1.186 1.00 44.31 83 GLU A N 1
ATOM 629 C CA . GLU A 1 83 ? -0.549 -28.048 -0.327 1.00 44.31 83 GLU A CA 1
ATOM 630 C C . GLU A 1 83 ? 0.583 -26.992 -0.406 1.00 44.31 83 GLU A C 1
ATOM 632 O O . GLU A 1 83 ? 0.303 -25.804 -0.247 1.00 44.31 83 GLU A O 1
ATOM 637 N N . ASP A 1 84 ? 1.810 -27.386 -0.774 1.00 38.97 84 ASP A N 1
ATOM 638 C CA . ASP A 1 84 ? 2.958 -26.489 -1.015 1.00 38.97 84 ASP A CA 1
ATOM 639 C C . ASP A 1 84 ? 3.101 -25.979 -2.468 1.00 38.97 84 ASP A C 1
ATOM 641 O O . ASP A 1 84 ? 3.729 -24.950 -2.726 1.00 38.97 84 ASP A O 1
ATOM 645 N N . GLU A 1 85 ? 2.490 -26.644 -3.447 1.00 39.44 85 GLU A N 1
ATOM 646 C CA . GLU A 1 85 ? 2.465 -26.225 -4.857 1.00 39.44 85 GLU A CA 1
ATOM 647 C C . GLU A 1 85 ? 1.245 -25.362 -5.206 1.00 39.44 85 GLU A C 1
ATOM 649 O O . GLU A 1 85 ? 1.241 -24.690 -6.242 1.00 39.44 85 GLU A O 1
ATOM 654 N N . TYR A 1 86 ? 0.257 -25.290 -4.306 1.00 36.72 86 TYR A N 1
ATOM 655 C CA . TYR A 1 86 ? -0.860 -24.337 -4.351 1.00 36.72 86 TYR A CA 1
ATOM 656 C C . TYR A 1 86 ? -0.386 -22.901 -4.628 1.00 36.72 86 TYR A C 1
ATOM 658 O O . TYR A 1 86 ? -0.985 -22.145 -5.399 1.00 36.72 86 TYR A O 1
ATOM 666 N N . TYR A 1 87 ? 0.761 -22.565 -4.047 1.00 40.34 87 TYR A N 1
ATOM 667 C CA . TYR A 1 87 ? 1.445 -21.293 -4.168 1.00 40.34 87 TYR A CA 1
ATOM 668 C C . TYR A 1 87 ? 1.975 -21.022 -5.590 1.00 40.34 87 TYR A C 1
ATOM 670 O O . TYR A 1 87 ? 1.886 -19.894 -6.069 1.00 40.34 87 TYR A O 1
ATOM 678 N N . ARG A 1 88 ? 2.435 -22.031 -6.344 1.00 38.31 88 ARG A N 1
ATOM 679 C CA . ARG A 1 88 ? 3.091 -21.832 -7.657 1.00 38.31 88 ARG A CA 1
ATOM 680 C C . ARG A 1 88 ? 2.161 -21.386 -8.787 1.00 38.31 88 ARG A C 1
ATOM 682 O O . ARG A 1 88 ? 2.650 -20.967 -9.837 1.00 38.31 88 ARG A O 1
ATOM 689 N N . HIS A 1 89 ? 0.839 -21.475 -8.621 1.00 42.66 89 HIS A N 1
ATOM 690 C CA . HIS A 1 89 ? -0.082 -21.386 -9.760 1.00 42.66 89 HIS A CA 1
ATOM 691 C C . HIS A 1 89 ? -1.331 -20.499 -9.586 1.00 42.66 89 HIS A C 1
ATOM 693 O O . HIS A 1 89 ? -2.290 -20.639 -10.352 1.00 42.66 89 HIS A O 1
ATOM 699 N N . GLY A 1 90 ? -1.303 -19.563 -8.631 1.00 46.44 90 GLY A N 1
ATOM 700 C CA . GLY A 1 90 ? -2.105 -18.329 -8.601 1.00 46.44 90 GLY A CA 1
ATOM 701 C C . GLY A 1 90 ? -3.525 -18.411 -9.178 1.00 46.44 90 GLY A C 1
ATOM 702 O O . GLY A 1 90 ? -3.809 -17.856 -10.243 1.00 46.44 90 GLY A O 1
ATOM 703 N N . CYS A 1 91 ? -4.452 -19.066 -8.474 1.00 50.56 91 CYS A N 1
ATOM 704 C CA . CYS A 1 91 ? -5.878 -18.993 -8.803 1.00 50.56 91 CYS A CA 1
ATOM 705 C C . CYS A 1 91 ? -6.448 -17.629 -8.374 1.00 50.56 91 CYS A C 1
ATOM 707 O O . CYS A 1 91 ? -7.136 -17.510 -7.366 1.00 50.56 91 CYS A O 1
ATOM 709 N N . LEU A 1 92 ? -6.146 -16.570 -9.125 1.00 54.12 92 LEU A N 1
ATOM 710 C CA . LEU A 1 92 ? -6.651 -15.227 -8.840 1.00 54.12 92 LEU A CA 1
ATOM 711 C C . LEU A 1 92 ? -8.101 -15.102 -9.349 1.00 54.12 92 LEU A C 1
ATOM 713 O O . LEU A 1 92 ? -8.339 -14.692 -10.488 1.00 54.12 92 LEU A O 1
ATOM 717 N N . ARG A 1 93 ? -9.072 -15.544 -8.540 1.00 53.47 93 ARG A N 1
ATOM 718 C CA . ARG A 1 93 ? -10.516 -15.344 -8.779 1.00 53.47 93 ARG A CA 1
ATOM 719 C C . ARG A 1 93 ? -10.968 -13.969 -8.281 1.00 53.47 93 ARG A C 1
ATOM 721 O O . ARG A 1 93 ? -10.423 -13.468 -7.305 1.00 53.47 93 ARG A O 1
ATOM 728 N N . GLY A 1 94 ? -12.002 -13.402 -8.911 1.00 48.88 94 GLY A N 1
ATOM 729 C CA . GLY A 1 94 ? -12.673 -12.187 -8.419 1.00 48.88 94 GLY A CA 1
ATOM 730 C C . GLY A 1 94 ? -13.224 -12.360 -6.999 1.00 48.88 94 GLY A C 1
ATOM 731 O O . GLY A 1 94 ? -13.044 -11.483 -6.163 1.00 48.88 94 GLY A O 1
ATOM 732 N N . ASP A 1 95 ? -13.736 -13.553 -6.693 1.00 54.00 95 ASP A N 1
ATOM 733 C CA . ASP A 1 95 ? -14.240 -13.930 -5.370 1.00 54.00 95 ASP A CA 1
ATOM 734 C C . ASP A 1 95 ? -13.178 -13.803 -4.269 1.00 54.00 95 ASP A C 1
ATOM 736 O O . ASP A 1 95 ? -13.523 -13.536 -3.126 1.00 54.00 95 ASP A O 1
ATOM 740 N N . LEU A 1 96 ? -11.885 -13.969 -4.585 1.00 62.50 96 LEU A N 1
ATOM 741 C CA . LEU A 1 96 ? -10.809 -13.810 -3.601 1.00 62.50 96 LEU A CA 1
ATOM 742 C C . LEU A 1 96 ? -10.720 -12.355 -3.121 1.00 62.50 96 LEU A C 1
ATOM 744 O O . LEU A 1 96 ? -10.494 -12.109 -1.942 1.00 62.50 96 LEU A O 1
ATOM 748 N N . LEU A 1 97 ? -10.951 -11.392 -4.018 1.00 65.94 97 LEU A N 1
ATOM 749 C CA . LEU A 1 97 ? -10.989 -9.971 -3.668 1.00 65.94 97 LEU A CA 1
ATOM 750 C C . LEU A 1 97 ? -12.222 -9.642 -2.834 1.00 65.94 97 LEU A C 1
ATOM 752 O O . LEU A 1 97 ? -12.133 -8.856 -1.888 1.00 65.94 97 LEU A O 1
ATOM 756 N N . ASP A 1 98 ? -13.358 -10.257 -3.152 1.00 65.94 98 ASP A N 1
ATOM 757 C CA . ASP A 1 98 ? -14.574 -10.120 -2.356 1.00 65.94 98 ASP A CA 1
ATOM 758 C C . ASP A 1 98 ? -14.400 -10.739 -0.968 1.00 65.94 98 ASP A C 1
ATOM 760 O O . ASP A 1 98 ? -14.773 -10.110 0.017 1.00 65.94 98 ASP A O 1
ATOM 764 N N . ILE A 1 99 ? -13.737 -11.892 -0.855 1.00 65.88 99 ILE A N 1
ATOM 765 C CA . ILE A 1 99 ? -13.406 -12.526 0.427 1.00 65.88 99 ILE A CA 1
ATOM 766 C C . ILE A 1 99 ? -12.480 -11.627 1.248 1.00 65.88 99 ILE A C 1
ATOM 768 O O . ILE A 1 99 ? -12.855 -11.255 2.360 1.00 65.88 99 ILE A O 1
ATOM 772 N N . ILE A 1 100 ? -11.343 -11.202 0.682 1.00 69.88 100 ILE A N 1
ATOM 773 C CA . ILE A 1 100 ? -10.372 -10.327 1.358 1.00 69.88 100 ILE A CA 1
ATOM 774 C C . ILE A 1 100 ? -11.056 -9.046 1.846 1.00 69.88 100 ILE A C 1
ATOM 776 O O . ILE A 1 100 ? -10.957 -8.693 3.015 1.00 69.88 100 ILE A O 1
ATOM 780 N N . SER A 1 101 ? -11.803 -8.363 0.976 1.00 69.81 101 SER A N 1
ATOM 781 C CA . SER A 1 101 ? -12.453 -7.096 1.336 1.00 69.81 101 SER A CA 1
ATOM 782 C C . SER A 1 101 ? -13.652 -7.266 2.269 1.00 69.81 101 SER A C 1
ATOM 784 O O . SER A 1 101 ? -13.910 -6.394 3.096 1.00 69.81 101 SER A O 1
ATOM 786 N N . SER A 1 102 ? -14.391 -8.376 2.191 1.00 67.12 102 SER A N 1
ATOM 787 C CA . SER A 1 102 ? -15.583 -8.580 3.019 1.00 67.12 102 SER A CA 1
ATOM 788 C C . SER A 1 102 ? -15.263 -8.642 4.508 1.00 67.12 102 SER A C 1
ATOM 790 O O . SER A 1 102 ? -16.087 -8.176 5.297 1.00 67.12 102 SER A O 1
ATOM 792 N N . ARG A 1 103 ? -14.067 -9.117 4.883 1.00 69.94 103 ARG A N 1
ATOM 793 C CA . ARG A 1 103 ? -13.693 -9.334 6.284 1.00 69.94 103 ARG A CA 1
ATOM 794 C C . ARG A 1 103 ? -12.637 -8.385 6.858 1.00 69.94 103 ARG A C 1
ATOM 796 O O . ARG A 1 103 ? -12.092 -8.626 7.930 1.00 69.94 103 ARG A O 1
ATOM 803 N N . ILE A 1 104 ? -12.372 -7.283 6.167 1.00 74.50 104 ILE A N 1
ATOM 804 C CA . ILE A 1 104 ? -11.576 -6.178 6.709 1.00 74.50 104 ILE A CA 1
ATOM 805 C C . ILE A 1 104 ? -12.498 -5.246 7.523 1.00 74.50 104 ILE A C 1
ATOM 807 O O . ILE A 1 104 ? -13.619 -4.976 7.059 1.00 74.50 104 ILE A O 1
ATOM 811 N N . PRO A 1 105 ? -12.066 -4.765 8.710 1.00 69.75 105 PRO A N 1
ATOM 812 C CA . PRO A 1 105 ? -12.845 -3.857 9.549 1.00 69.75 105 PRO A CA 1
ATOM 813 C C . PRO A 1 105 ? -13.347 -2.623 8.808 1.00 69.75 105 PRO A C 1
ATOM 815 O O . PRO A 1 105 ? -12.722 -2.149 7.856 1.00 69.75 105 PRO A O 1
ATOM 818 N N . ASP A 1 106 ? -14.494 -2.111 9.250 1.00 70.62 106 ASP A N 1
ATOM 819 C CA . ASP A 1 106 ? -15.050 -0.896 8.679 1.00 70.62 106 ASP A CA 1
ATOM 820 C C . ASP A 1 106 ? -14.473 0.328 9.388 1.00 70.62 106 ASP A C 1
ATOM 822 O O . ASP A 1 106 ? -14.738 0.584 10.567 1.00 70.62 106 ASP A O 1
ATOM 826 N N . MET A 1 107 ? -13.660 1.071 8.644 1.00 71.62 107 MET A N 1
ATOM 827 C CA . MET A 1 107 ? -13.054 2.305 9.104 1.00 71.62 107 MET A CA 1
ATOM 828 C C . MET A 1 107 ? -13.633 3.477 8.307 1.00 71.62 107 MET A C 1
ATOM 830 O O . MET A 1 107 ? -13.417 3.533 7.092 1.00 71.62 107 MET A O 1
ATOM 834 N N . PRO A 1 108 ? -14.317 4.431 8.964 1.00 62.78 108 PRO A N 1
ATOM 835 C CA . PRO A 1 108 ? -14.877 5.613 8.308 1.00 62.78 108 PRO A CA 1
ATOM 836 C C . PRO A 1 108 ? -13.813 6.590 7.768 1.00 62.78 108 PRO A C 1
ATOM 838 O O . PRO A 1 108 ? -14.144 7.472 6.975 1.00 62.78 108 PRO A O 1
ATOM 841 N N . GLY A 1 109 ? -12.536 6.440 8.140 1.00 66.19 109 GLY A N 1
ATOM 842 C CA . GLY A 1 109 ? -11.415 7.225 7.606 1.00 66.19 109 GLY A CA 1
ATOM 843 C C . GLY A 1 109 ? -10.298 7.458 8.612 1.00 66.19 109 GLY A C 1
ATOM 844 O O . GLY A 1 109 ? -10.465 7.156 9.793 1.00 66.19 109 GLY A O 1
ATOM 845 N N . LEU A 1 110 ? -9.179 7.996 8.116 1.00 69.06 110 LEU A N 1
ATOM 846 C CA . LEU A 1 110 ? -8.058 8.404 8.966 1.00 69.06 110 LEU A CA 1
ATOM 847 C C . LEU A 1 110 ? -8.502 9.567 9.853 1.00 69.06 110 LEU A C 1
ATOM 849 O O . LEU A 1 110 ? -9.255 10.434 9.408 1.00 69.06 110 LEU A O 1
ATOM 853 N N . GLY A 1 111 ? -8.070 9.559 11.113 1.00 62.62 111 GLY A N 1
ATOM 854 C CA . GLY A 1 111 ? -8.436 10.602 12.074 1.00 62.62 111 GLY A CA 1
ATOM 855 C C . GLY A 1 111 ? -9.830 10.449 12.695 1.00 62.62 111 GLY A C 1
ATOM 856 O O . GLY A 1 111 ? -10.196 11.255 13.550 1.00 62.62 111 GLY A O 1
ATOM 857 N N . SER A 1 112 ? -10.594 9.409 12.338 1.00 69.50 112 SER A N 1
ATOM 858 C CA . SER A 1 112 ? -11.798 9.060 13.096 1.00 69.50 112 SER A CA 1
ATOM 859 C C . SER A 1 112 ? -11.403 8.527 14.468 1.00 69.50 112 SER A C 1
ATOM 861 O O . SER A 1 112 ? -10.692 7.535 14.566 1.00 69.50 112 SER A O 1
ATOM 863 N N . ASP A 1 113 ? -11.916 9.136 15.534 1.00 75.38 113 ASP A N 1
ATOM 864 C CA . ASP A 1 113 ? -11.725 8.624 16.894 1.00 75.38 113 ASP A CA 1
ATOM 865 C C . ASP A 1 113 ? -12.637 7.420 17.197 1.00 75.38 113 ASP A C 1
ATOM 867 O O . ASP A 1 113 ? -12.548 6.861 18.286 1.00 75.38 113 ASP A O 1
ATOM 871 N N . GLU A 1 114 ? -13.562 7.046 16.301 1.00 78.25 114 GLU A N 1
ATOM 872 C CA . GLU A 1 114 ? -14.527 5.956 16.512 1.00 78.25 114 GLU A CA 1
ATOM 873 C C . GLU A 1 114 ? -14.615 5.014 15.294 1.00 78.25 114 GLU A C 1
ATOM 875 O O . GLU A 1 114 ? -14.726 5.462 14.149 1.00 78.25 114 GLU A O 1
ATOM 880 N N . TRP A 1 115 ? -14.633 3.702 15.545 1.00 79.31 115 TRP A N 1
ATOM 881 C CA . TRP A 1 115 ? -14.625 2.643 14.529 1.00 79.31 115 TRP A CA 1
ATOM 882 C C . TRP A 1 115 ? -15.562 1.488 14.890 1.00 79.31 115 TRP A C 1
ATOM 884 O O . TRP A 1 115 ? -15.878 1.279 16.066 1.00 79.31 115 TRP A O 1
ATOM 894 N N . LEU A 1 116 ? -15.957 0.695 13.887 1.00 76.44 116 LEU A N 1
ATOM 895 C CA . LEU A 1 116 ? -16.654 -0.571 14.100 1.00 76.44 116 LEU A CA 1
ATOM 896 C C . LEU A 1 116 ? -15.840 -1.759 13.610 1.00 76.44 116 LEU A C 1
ATOM 898 O O . LEU A 1 116 ? -15.509 -1.896 12.433 1.00 76.44 116 LEU A O 1
ATOM 902 N N . PHE A 1 117 ? -15.637 -2.691 14.526 1.00 75.81 117 PHE A N 1
ATOM 903 C CA . PHE A 1 117 ? -14.924 -3.925 14.278 1.00 75.81 117 PHE A CA 1
ATOM 904 C C . PHE A 1 117 ? -15.898 -5.100 14.219 1.00 75.81 117 PHE A C 1
ATOM 906 O O . PHE A 1 117 ? -16.543 -5.398 15.229 1.00 75.81 117 PHE A O 1
ATOM 913 N N . PRO A 1 118 ? -16.045 -5.758 13.055 1.00 71.44 118 PRO A N 1
ATOM 914 C CA . PRO A 1 118 ? -16.839 -6.971 12.941 1.00 71.44 118 PRO A CA 1
ATOM 915 C C . PRO A 1 118 ? -16.105 -8.159 13.573 1.00 71.44 118 PRO A C 1
ATOM 917 O O . PRO A 1 118 ? -14.879 -8.243 13.526 1.00 71.44 118 PRO A O 1
ATOM 920 N N . THR A 1 119 ? -16.861 -9.107 14.118 1.00 69.94 119 THR A N 1
ATOM 921 C CA . THR A 1 119 ? -16.357 -10.417 14.553 1.00 69.94 119 THR A CA 1
ATOM 922 C C . THR A 1 119 ? -16.811 -11.517 13.599 1.00 69.94 119 THR A C 1
ATOM 924 O O . THR A 1 119 ? -17.847 -11.384 12.941 1.00 69.94 119 THR A O 1
ATOM 927 N N . ALA A 1 120 ? -16.117 -12.661 13.597 1.00 65.38 120 ALA A N 1
ATOM 928 C CA . ALA A 1 120 ? -16.560 -13.861 12.871 1.00 65.38 120 ALA A CA 1
ATOM 929 C C . ALA A 1 120 ? -17.993 -14.304 13.229 1.00 65.38 120 ALA A C 1
ATOM 931 O O . ALA A 1 120 ? -18.733 -14.815 12.392 1.00 65.38 120 ALA A O 1
ATOM 932 N N . SER A 1 121 ? -18.409 -14.072 14.478 1.00 66.06 121 SER A N 1
ATOM 933 C CA . SER A 1 121 ? -19.744 -14.403 14.990 1.00 66.06 121 SER A CA 1
ATOM 934 C C . SER A 1 121 ? -20.850 -13.421 14.578 1.00 66.06 121 SER A C 1
ATOM 936 O O . SER A 1 121 ? -21.995 -13.589 14.997 1.00 66.06 121 SER A O 1
ATOM 938 N N . GLY A 1 122 ? -20.531 -12.389 13.787 1.00 66.88 122 GLY A N 1
ATOM 939 C CA . GLY A 1 122 ? -21.483 -11.367 13.339 1.00 66.88 122 GLY A CA 1
ATOM 940 C C . GLY A 1 122 ? -21.834 -10.316 14.399 1.00 66.88 122 GLY A C 1
ATOM 941 O O . GLY A 1 122 ? -22.765 -9.535 14.205 1.00 66.88 122 GLY A O 1
ATOM 942 N N . ALA A 1 123 ? -21.112 -10.290 15.523 1.00 73.44 123 ALA A N 1
ATOM 943 C CA . ALA A 1 123 ? -21.179 -9.202 16.491 1.00 73.44 123 ALA A CA 1
ATOM 944 C C . ALA A 1 123 ? -20.252 -8.052 16.068 1.00 73.44 123 ALA A C 1
ATOM 946 O O . ALA A 1 123 ? -19.383 -8.213 15.213 1.00 73.44 123 ALA A O 1
ATOM 947 N N . PHE A 1 124 ? -20.434 -6.889 16.693 1.00 77.88 124 PHE A N 1
ATOM 948 C CA . PHE A 1 124 ? -19.594 -5.722 16.450 1.00 77.88 124 PHE A CA 1
ATOM 949 C C . PHE A 1 124 ? -19.023 -5.185 17.760 1.00 77.88 124 PHE A C 1
ATOM 951 O O . PHE A 1 124 ? -19.695 -5.195 18.800 1.00 77.88 124 PHE A O 1
ATOM 958 N N . PHE A 1 125 ? -17.802 -4.670 17.685 1.00 78.50 125 PHE A N 1
ATOM 959 C CA . PHE A 1 125 ? -17.191 -3.847 18.716 1.00 78.50 125 PHE A CA 1
ATOM 960 C C . PHE A 1 125 ? -17.074 -2.415 18.217 1.00 78.50 125 PHE A C 1
ATOM 962 O O . PHE A 1 125 ? -16.551 -2.163 17.138 1.00 78.50 125 PHE A O 1
ATOM 969 N N . GLU A 1 126 ? -17.574 -1.480 19.011 1.00 84.19 126 GLU A N 1
ATOM 970 C CA . GLU A 1 126 ? -17.282 -0.066 18.844 1.00 84.19 126 GLU A CA 1
ATOM 971 C C . GLU A 1 126 ? -15.972 0.222 19.561 1.00 84.19 126 GLU A C 1
ATOM 973 O O . GLU A 1 126 ? -15.854 -0.012 20.768 1.00 84.19 126 GLU A O 1
ATOM 978 N N . ILE A 1 127 ? -14.998 0.708 18.804 1.00 80.62 127 ILE A N 1
ATOM 979 C CA . ILE A 1 127 ? -13.688 1.089 19.312 1.00 80.62 127 ILE A CA 1
ATOM 980 C C . ILE A 1 127 ? -13.600 2.600 19.245 1.00 80.62 127 ILE A C 1
ATOM 982 O O . ILE A 1 127 ? -13.894 3.189 18.211 1.00 80.62 127 ILE A O 1
ATOM 986 N N . ARG A 1 128 ? -13.226 3.222 20.360 1.00 83.38 128 ARG A N 1
ATOM 987 C CA . ARG A 1 128 ? -12.943 4.649 20.429 1.00 83.38 128 ARG A CA 1
ATOM 988 C C . ARG A 1 128 ? -11.500 4.867 20.817 1.00 83.38 128 ARG A C 1
ATOM 990 O O . ARG A 1 128 ? -11.122 4.491 21.927 1.00 83.38 128 ARG A O 1
ATOM 997 N N . MET A 1 129 ? -10.727 5.484 19.938 1.00 79.75 129 MET A N 1
ATOM 998 C CA . MET A 1 129 ? -9.317 5.764 20.148 1.00 79.75 129 MET A CA 1
ATOM 999 C C . MET A 1 129 ? -9.091 7.268 20.125 1.00 79.75 129 MET A C 1
ATOM 1001 O O . MET A 1 129 ? -9.268 7.920 19.105 1.00 79.75 129 MET A O 1
ATOM 1005 N N . LYS A 1 130 ? -8.727 7.829 21.278 1.00 78.56 130 LYS A N 1
ATOM 1006 C CA . LYS A 1 130 ? -8.424 9.254 21.424 1.00 78.56 130 LYS A CA 1
ATOM 1007 C C . LYS A 1 130 ? -6.951 9.427 21.717 1.00 78.56 130 LYS A C 1
ATOM 1009 O O . LYS A 1 130 ? -6.501 9.081 22.810 1.00 78.56 130 LYS A O 1
ATOM 1014 N N . TYR A 1 131 ? -6.216 9.969 20.763 1.00 73.62 131 TYR A N 1
ATOM 1015 C CA . TYR A 1 131 ? -4.836 10.369 20.994 1.00 73.62 131 TYR A CA 1
ATOM 1016 C C . TYR A 1 131 ? -4.809 11.660 21.828 1.00 73.62 131 TYR A C 1
ATOM 1018 O O . TYR A 1 131 ? -5.743 12.460 21.716 1.00 73.62 131 TYR A O 1
ATOM 1026 N N . PRO A 1 132 ? -3.765 11.880 22.645 1.00 70.19 132 PRO A N 1
ATOM 1027 C CA . PRO A 1 132 ? -3.461 13.218 23.143 1.00 70.19 132 PRO A CA 1
ATOM 1028 C C . PRO A 1 132 ? -3.314 14.181 21.952 1.00 70.19 132 PRO A C 1
ATOM 1030 O O . PRO A 1 132 ? -2.934 13.727 20.873 1.00 70.19 132 PRO A O 1
ATOM 1033 N N . ASP A 1 133 ? -3.653 15.465 22.122 1.00 62.03 133 ASP A N 1
ATOM 1034 C CA . ASP A 1 133 ? -3.639 16.498 21.067 1.00 62.03 133 ASP A CA 1
ATOM 1035 C C . ASP A 1 133 ? -2.229 16.709 20.478 1.00 62.03 133 ASP A C 1
ATOM 1037 O O . ASP A 1 133 ? -1.533 17.678 20.780 1.00 62.03 133 ASP A O 1
ATOM 1041 N N . ASP A 1 134 ? -1.794 15.783 19.628 1.00 64.88 134 ASP A N 1
ATOM 1042 C CA . ASP A 1 134 ? -0.549 15.846 18.884 1.00 64.88 134 ASP A CA 1
ATOM 1043 C C . ASP A 1 134 ? -0.804 15.486 17.415 1.00 64.88 134 ASP A C 1
ATOM 1045 O O . ASP A 1 134 ? -0.680 14.339 16.971 1.00 64.88 134 ASP A O 1
ATOM 1049 N N . GLU A 1 135 ? -1.139 16.513 16.628 1.00 64.12 135 GLU A N 1
ATOM 1050 C CA . GLU A 1 135 ? -1.251 16.442 15.163 1.00 64.12 135 GLU A CA 1
ATOM 1051 C C . GLU A 1 135 ? 0.036 15.922 14.488 1.00 64.12 135 GLU A C 1
ATOM 1053 O O . GLU A 1 135 ? 0.033 15.546 13.309 1.00 64.12 135 GLU A O 1
ATOM 1058 N N . ARG A 1 136 ? 1.166 15.883 15.210 1.00 67.44 136 ARG A N 1
ATOM 1059 C CA . ARG A 1 136 ? 2.434 15.372 14.684 1.00 67.44 136 ARG A CA 1
ATOM 1060 C C . ARG A 1 136 ? 2.475 13.852 14.628 1.00 67.44 136 ARG A C 1
ATOM 1062 O O . ARG A 1 136 ? 3.303 13.348 13.884 1.00 67.44 136 ARG A O 1
ATOM 1069 N N . ARG A 1 137 ? 1.599 13.125 15.332 1.00 70.44 137 ARG A N 1
ATOM 1070 C CA . ARG A 1 137 ? 1.584 11.647 15.318 1.00 70.44 137 ARG A CA 1
ATOM 1071 C C . ARG A 1 137 ? 0.654 11.049 14.272 1.00 70.44 137 ARG A C 1
ATOM 1073 O O . ARG A 1 137 ? 0.978 10.037 13.661 1.00 70.44 137 ARG A O 1
ATOM 1080 N N . ARG A 1 138 ? -0.487 11.687 14.007 1.00 77.69 138 ARG A N 1
ATOM 1081 C CA . ARG A 1 138 ? -1.491 11.133 13.087 1.00 77.69 138 ARG A CA 1
ATOM 1082 C C . ARG A 1 138 ? -1.169 11.448 11.627 1.00 77.69 138 ARG A C 1
ATOM 1084 O O . ARG A 1 138 ? -0.609 12.498 11.314 1.00 77.69 138 ARG A O 1
ATOM 1091 N N . ILE A 1 139 ? -1.542 10.545 10.724 1.00 86.25 139 ILE A N 1
ATOM 1092 C CA . ILE A 1 139 ? -1.614 10.842 9.290 1.00 86.25 139 ILE A CA 1
ATOM 1093 C C . ILE A 1 139 ? -3.003 11.421 9.025 1.00 86.25 139 ILE A C 1
ATOM 1095 O O . ILE A 1 139 ? -4.000 10.763 9.305 1.00 86.25 139 ILE A O 1
ATOM 1099 N N . ARG A 1 140 ? -3.071 12.641 8.490 1.00 87.06 140 ARG A N 1
ATOM 1100 C CA . ARG A 1 140 ? -4.337 13.251 8.058 1.00 87.06 140 ARG A CA 1
ATOM 1101 C C . ARG A 1 140 ? -4.842 12.590 6.787 1.00 87.06 140 ARG A C 1
ATOM 1103 O O . ARG A 1 140 ? -4.026 12.265 5.914 1.00 87.06 140 ARG A O 1
ATOM 1110 N N . ASP A 1 141 ? -6.156 12.399 6.678 1.00 86.94 141 ASP A N 1
ATOM 1111 C CA . ASP A 1 141 ? -6.747 11.740 5.512 1.00 86.94 141 ASP A CA 1
ATOM 1112 C C . ASP A 1 141 ? -6.596 12.600 4.252 1.00 86.94 141 ASP A C 1
ATOM 1114 O O . ASP A 1 141 ? -6.553 13.828 4.305 1.00 86.94 141 ASP A O 1
ATOM 1118 N N . LEU A 1 142 ? -6.579 11.958 3.083 1.00 85.06 142 LEU A N 1
ATOM 1119 C CA . LEU A 1 142 ? -6.596 12.659 1.801 1.00 85.06 142 LEU A CA 1
ATOM 1120 C C . LEU A 1 142 ? -7.831 13.569 1.667 1.00 85.06 142 LEU A C 1
ATOM 1122 O O . LEU A 1 142 ? -7.753 14.639 1.065 1.00 85.06 142 LEU A O 1
ATOM 1126 N N . ASP A 1 143 ? -8.950 13.146 2.259 1.00 82.81 143 ASP A N 1
ATOM 1127 C CA . ASP A 1 143 ? -10.224 13.866 2.236 1.00 82.81 143 ASP A CA 1
ATOM 1128 C C . ASP A 1 143 ? -10.151 15.214 2.995 1.00 82.81 143 ASP A C 1
ATOM 1130 O O . ASP A 1 143 ? -10.974 16.094 2.757 1.00 82.81 143 ASP A O 1
ATOM 1134 N N . GLU A 1 144 ? -9.147 15.421 3.860 1.00 82.56 144 GLU A N 1
ATOM 1135 C CA . GLU A 1 144 ? -8.920 16.690 4.573 1.00 82.56 144 GLU A CA 1
ATOM 1136 C C . GLU A 1 144 ? -8.222 17.753 3.711 1.00 82.56 144 GLU A C 1
ATOM 1138 O O . GLU A 1 144 ? -8.223 18.935 4.050 1.00 82.56 144 GLU A O 1
ATOM 1143 N N . PHE A 1 145 ? -7.627 17.355 2.584 1.00 82.44 145 PHE A N 1
ATOM 1144 C CA . PHE A 1 145 ? -6.907 18.257 1.680 1.00 82.44 145 PHE A CA 1
ATOM 1145 C C . PHE A 1 145 ? -7.749 18.693 0.475 1.00 82.44 145 PHE A C 1
ATOM 1147 O O . PHE A 1 145 ? -7.212 19.234 -0.495 1.00 82.44 145 PHE A O 1
ATOM 1154 N N . VAL A 1 146 ? -9.062 18.445 0.507 1.00 71.06 146 VAL A N 1
ATOM 1155 C CA . VAL A 1 146 ? -9.973 18.827 -0.575 1.00 71.06 146 VAL A CA 1
ATOM 1156 C C . VAL A 1 146 ? -10.087 20.351 -0.622 1.00 71.06 146 VAL A C 1
ATOM 1158 O O . VAL A 1 146 ? -10.577 20.992 0.305 1.00 71.06 146 VAL A O 1
ATOM 1161 N N . ALA A 1 147 ? -9.607 20.937 -1.718 1.00 72.19 147 ALA A N 1
ATOM 1162 C CA . ALA A 1 147 ? -9.700 22.370 -1.953 1.00 72.19 147 ALA A CA 1
ATOM 1163 C C . ALA A 1 147 ? -11.133 22.789 -2.315 1.00 72.19 147 ALA A C 1
ATOM 1165 O O . ALA A 1 147 ? -11.912 22.006 -2.856 1.00 72.19 147 ALA A O 1
ATOM 1166 N N . THR A 1 148 ? -11.448 24.064 -2.084 1.00 73.88 148 THR A N 1
ATOM 1167 C CA . THR A 1 148 ? -12.724 24.691 -2.463 1.00 73.88 148 THR A CA 1
ATOM 1168 C C . THR A 1 148 ? -13.003 24.596 -3.967 1.00 73.88 148 THR A C 1
ATOM 1170 O O . THR A 1 148 ? -14.160 24.565 -4.378 1.00 73.88 148 THR A O 1
ATOM 1173 N N . GLU A 1 149 ? -11.943 24.537 -4.780 1.00 77.94 149 GLU A N 1
ATOM 1174 C CA . GLU A 1 149 ? -12.003 24.350 -6.228 1.00 77.94 149 GLU A CA 1
ATOM 1175 C C . GLU A 1 149 ? -11.386 23.008 -6.638 1.00 77.94 149 GLU A C 1
ATOM 1177 O O . GLU A 1 149 ? -10.243 22.683 -6.295 1.00 77.94 149 GLU A O 1
ATOM 1182 N N . ASP A 1 150 ? -12.135 22.244 -7.431 1.00 83.25 150 ASP A N 1
ATOM 1183 C CA . ASP A 1 150 ? -11.762 20.901 -7.865 1.00 83.25 150 ASP A CA 1
ATOM 1184 C C . ASP A 1 150 ? -11.046 20.928 -9.230 1.00 83.25 150 ASP A C 1
ATOM 1186 O O . ASP A 1 150 ? -11.638 20.707 -10.288 1.00 83.25 150 ASP A O 1
ATOM 1190 N N . THR A 1 151 ? -9.750 21.250 -9.211 1.00 87.88 151 THR A N 1
ATOM 1191 C CA . THR A 1 151 ? -8.881 21.357 -10.395 1.00 87.88 151 THR A CA 1
ATOM 1192 C C . THR A 1 151 ? -7.812 20.260 -10.404 1.00 87.88 151 THR A C 1
ATOM 1194 O O . THR A 1 151 ? -7.513 19.647 -9.381 1.00 87.88 151 THR A O 1
ATOM 1197 N N . ILE A 1 152 ? -7.161 20.028 -11.552 1.00 86.75 152 ILE A N 1
ATOM 1198 C CA . ILE A 1 152 ? -6.032 19.079 -11.637 1.00 86.75 152 ILE A CA 1
ATOM 1199 C C . ILE A 1 152 ? -4.913 19.478 -10.662 1.00 86.75 152 ILE A C 1
ATOM 1201 O O . ILE A 1 152 ? -4.396 18.629 -9.938 1.00 86.75 152 ILE A O 1
ATOM 1205 N N . ALA A 1 153 ? -4.575 20.769 -10.603 1.00 87.38 153 ALA A N 1
ATOM 1206 C CA . ALA A 1 153 ? -3.525 21.284 -9.729 1.00 87.38 153 ALA A CA 1
ATOM 1207 C C . ALA A 1 153 ? -3.856 21.081 -8.243 1.00 87.38 153 ALA A C 1
ATOM 1209 O O . ALA A 1 153 ? -3.009 20.604 -7.490 1.00 87.38 153 ALA A O 1
ATOM 1210 N N . THR A 1 154 ? -5.091 21.378 -7.824 1.00 88.62 154 THR A N 1
ATOM 1211 C CA . THR A 1 154 ? -5.509 21.199 -6.424 1.00 88.62 154 THR A CA 1
ATOM 1212 C C . THR A 1 154 ? -5.570 19.726 -6.027 1.00 88.62 154 THR A C 1
ATOM 1214 O O . THR A 1 154 ? -5.134 19.380 -4.931 1.00 88.62 154 THR A O 1
ATOM 1217 N N . ARG A 1 155 ? -5.986 18.825 -6.926 1.00 87.31 155 ARG A N 1
ATOM 1218 C CA . ARG A 1 155 ? -5.937 17.373 -6.678 1.00 87.31 155 ARG A CA 1
ATOM 1219 C C . ARG A 1 155 ? -4.509 16.831 -6.569 1.00 87.31 155 ARG A C 1
ATOM 1221 O O . ARG A 1 155 ? -4.225 16.043 -5.670 1.00 87.31 155 ARG A O 1
ATOM 1228 N N . ILE A 1 156 ? -3.602 17.255 -7.455 1.00 89.38 156 ILE A N 1
ATOM 1229 C CA . ILE A 1 156 ? -2.177 16.892 -7.375 1.00 89.38 156 ILE A CA 1
ATOM 1230 C C . ILE A 1 156 ? -1.579 17.401 -6.063 1.00 89.38 156 ILE A C 1
ATOM 1232 O O . ILE A 1 156 ? -0.868 16.654 -5.389 1.00 89.38 156 ILE A O 1
ATOM 1236 N N . GLN A 1 157 ? -1.897 18.637 -5.672 1.00 90.50 157 GLN A N 1
ATOM 1237 C CA . GLN A 1 157 ? -1.444 19.211 -4.410 1.00 90.50 157 GLN A CA 1
ATOM 1238 C C . GLN A 1 157 ? -1.978 18.426 -3.209 1.00 90.50 157 GLN A C 1
ATOM 1240 O O . GLN A 1 157 ? -1.212 18.159 -2.283 1.00 90.50 157 GLN A O 1
ATOM 1245 N N . ALA A 1 158 ? -3.248 18.012 -3.230 1.00 91.00 158 ALA A N 1
ATOM 1246 C CA . ALA A 1 158 ? -3.850 17.210 -2.170 1.00 91.00 158 ALA A CA 1
ATOM 1247 C C . ALA A 1 158 ? -3.125 15.866 -2.006 1.00 91.00 158 ALA A C 1
ATOM 1249 O O . ALA A 1 158 ? -2.672 15.546 -0.908 1.00 91.00 158 ALA A O 1
ATOM 1250 N N . ILE A 1 159 ? -2.917 15.121 -3.103 1.00 92.50 159 ILE A N 1
ATOM 1251 C CA . ILE A 1 159 ? -2.181 13.846 -3.055 1.00 92.50 159 ILE A CA 1
ATOM 1252 C C . ILE A 1 159 ? -0.744 14.072 -2.586 1.00 92.50 159 ILE A C 1
ATOM 1254 O O . ILE A 1 159 ? -0.268 13.341 -1.723 1.00 92.50 159 ILE A O 1
ATOM 1258 N N . THR A 1 160 ? -0.064 15.088 -3.117 1.00 93.25 160 THR A N 1
ATOM 1259 C CA . THR A 1 160 ? 1.319 15.419 -2.745 1.00 93.25 160 THR A CA 1
ATOM 1260 C C . THR A 1 160 ? 1.433 15.726 -1.252 1.00 93.25 160 THR A C 1
ATOM 1262 O O . THR A 1 160 ? 2.288 15.167 -0.570 1.00 93.25 160 THR A O 1
ATOM 1265 N N . THR A 1 161 ? 0.535 16.560 -0.726 1.00 92.88 161 THR A N 1
ATOM 1266 C CA . THR A 1 161 ? 0.499 16.915 0.701 1.00 92.88 161 THR A CA 1
ATOM 1267 C C . THR A 1 161 ? 0.226 15.682 1.559 1.00 92.88 161 THR A C 1
ATOM 1269 O O . THR A 1 161 ? 0.891 15.477 2.573 1.00 92.88 161 THR A O 1
ATOM 1272 N N . PHE A 1 162 ? -0.694 14.819 1.120 1.00 93.62 162 PHE A N 1
ATOM 1273 C CA . PHE A 1 162 ? -1.010 13.570 1.800 1.00 93.62 162 PHE A CA 1
ATOM 1274 C C . PHE A 1 162 ? 0.205 12.630 1.880 1.00 93.62 162 PHE A C 1
ATOM 1276 O O . PHE A 1 162 ? 0.588 12.233 2.982 1.00 93.62 162 PHE A O 1
ATOM 1283 N N . ILE A 1 163 ? 0.843 12.304 0.746 1.00 95.38 163 ILE A N 1
ATOM 1284 C CA . ILE A 1 163 ? 1.963 11.344 0.707 1.00 95.38 163 ILE A CA 1
ATOM 1285 C C . ILE A 1 163 ? 3.218 11.877 1.408 1.00 95.38 163 ILE A C 1
ATOM 1287 O O . ILE A 1 163 ? 3.989 11.096 1.958 1.00 95.38 163 ILE A O 1
ATOM 1291 N N . GLN A 1 164 ? 3.423 13.198 1.447 1.00 94.94 164 GLN A N 1
ATOM 1292 C CA . GLN A 1 164 ? 4.568 13.804 2.136 1.00 94.94 164 GLN A CA 1
ATOM 1293 C C . GLN A 1 164 ? 4.572 13.535 3.645 1.00 94.94 164 GLN A C 1
ATOM 1295 O O . GLN A 1 164 ? 5.643 13.521 4.250 1.00 94.94 164 GLN A O 1
ATOM 1300 N N . GLN A 1 165 ? 3.414 13.251 4.252 1.00 93.19 165 GLN A N 1
ATOM 1301 C CA . GLN A 1 165 ? 3.328 12.898 5.672 1.00 93.19 165 GLN A CA 1
ATOM 1302 C C . GLN A 1 165 ? 4.136 11.632 6.015 1.00 93.19 165 GLN A C 1
ATOM 1304 O O . GLN A 1 165 ? 4.652 11.528 7.128 1.00 93.19 165 GLN A O 1
ATOM 1309 N N . PHE A 1 166 ? 4.312 10.719 5.050 1.00 94.62 166 PHE A N 1
ATOM 1310 C CA . PHE A 1 166 ? 5.045 9.459 5.210 1.00 94.62 166 PHE A CA 1
ATOM 1311 C C . PHE A 1 166 ? 6.572 9.614 5.154 1.00 94.62 166 PHE A C 1
ATOM 1313 O O . PHE A 1 166 ? 7.284 8.688 5.520 1.00 94.62 166 PHE A O 1
ATOM 1320 N N . ARG A 1 167 ? 7.106 10.784 4.773 1.00 92.56 167 ARG A N 1
ATOM 1321 C CA . ARG A 1 167 ? 8.560 11.043 4.842 1.00 92.56 167 ARG A CA 1
ATOM 1322 C C . ARG A 1 167 ? 9.098 11.180 6.262 1.00 92.56 167 ARG A C 1
ATOM 1324 O O . ARG A 1 167 ? 10.294 11.294 6.461 1.00 92.56 167 ARG A O 1
ATOM 1331 N N . ASN A 1 168 ? 8.212 11.269 7.247 1.00 86.19 168 ASN A N 1
ATOM 1332 C CA . ASN A 1 168 ? 8.596 11.350 8.649 1.00 86.19 168 ASN A CA 1
ATOM 1333 C C . ASN A 1 168 ? 7.921 10.239 9.459 1.00 86.19 168 ASN A C 1
ATOM 1335 O O . ASN A 1 168 ? 7.616 10.420 10.637 1.00 86.19 168 ASN A O 1
ATOM 1339 N N . ILE A 1 169 ? 7.621 9.111 8.799 1.00 89.31 169 ILE A N 1
ATOM 1340 C CA . ILE A 1 169 ? 6.751 8.068 9.344 1.00 89.31 169 ILE A CA 1
ATOM 1341 C C . ILE A 1 169 ? 7.296 7.478 10.641 1.00 89.31 169 ILE A C 1
ATOM 1343 O O . ILE A 1 169 ? 6.522 7.236 11.558 1.00 89.31 169 ILE A O 1
ATOM 1347 N N . ASN A 1 170 ? 8.620 7.359 10.765 1.00 85.31 170 ASN A N 1
ATOM 1348 C CA . ASN A 1 170 ? 9.247 6.817 11.965 1.00 85.31 170 ASN A CA 1
ATOM 1349 C C . ASN A 1 170 ? 8.959 7.677 13.201 1.00 85.31 170 ASN A C 1
ATOM 1351 O O . ASN A 1 170 ? 8.579 7.164 14.245 1.00 85.31 170 ASN A O 1
ATOM 1355 N N . ASN A 1 171 ? 9.038 9.004 13.069 1.00 83.44 171 ASN A N 1
ATOM 1356 C CA . ASN A 1 171 ? 8.698 9.909 14.166 1.00 83.44 171 ASN A CA 1
ATOM 1357 C C . ASN A 1 171 ? 7.193 9.907 14.463 1.00 83.44 171 ASN A C 1
ATOM 1359 O O . ASN A 1 171 ? 6.798 9.978 15.624 1.00 83.44 171 ASN A O 1
ATOM 1363 N N . ARG A 1 172 ? 6.351 9.819 13.425 1.00 85.88 172 ARG A N 1
ATOM 1364 C CA . ARG A 1 172 ? 4.888 9.801 13.582 1.00 85.88 172 ARG A CA 1
ATOM 1365 C C . ARG A 1 172 ? 4.401 8.540 14.294 1.00 85.88 172 ARG A C 1
ATOM 1367 O O . ARG A 1 172 ? 3.542 8.629 15.164 1.00 85.88 172 ARG A O 1
ATOM 1374 N N . TRP A 1 173 ? 4.979 7.394 13.947 1.00 85.56 173 TRP A N 1
ATOM 1375 C CA . TRP A 1 173 ? 4.608 6.070 14.448 1.00 85.56 173 TRP A CA 1
ATOM 1376 C C . TRP A 1 173 ? 5.595 5.536 15.494 1.00 85.56 173 TRP A C 1
ATOM 1378 O O . TRP A 1 173 ? 5.743 4.334 15.672 1.00 85.56 173 TRP A O 1
ATOM 1388 N N . THR A 1 174 ? 6.264 6.435 16.224 1.00 81.62 174 THR A N 1
ATOM 1389 C CA . THR A 1 174 ? 7.073 6.117 17.419 1.00 81.62 174 THR A CA 1
ATOM 1390 C C . THR A 1 174 ? 8.131 5.025 17.195 1.00 81.62 174 THR A C 1
ATOM 1392 O O . THR A 1 174 ? 8.332 4.146 18.027 1.00 81.62 174 THR A O 1
ATOM 1395 N N . ASN A 1 175 ? 8.826 5.089 16.064 1.00 80.62 175 ASN A N 1
ATOM 1396 C CA . ASN A 1 175 ? 9.839 4.130 15.633 1.00 80.62 175 ASN A CA 1
ATOM 1397 C C . ASN A 1 175 ? 9.328 2.685 15.498 1.00 80.62 175 ASN A C 1
ATOM 1399 O O . ASN A 1 175 ? 10.047 1.742 15.808 1.00 80.62 175 ASN A O 1
ATOM 1403 N N . CYS A 1 176 ? 8.081 2.503 15.046 1.00 80.81 176 CYS A N 1
ATOM 1404 C CA . CYS A 1 176 ? 7.474 1.177 14.887 1.00 80.81 176 CYS A CA 1
ATOM 1405 C C . CYS A 1 176 ? 8.119 0.293 13.810 1.00 80.81 176 CYS A C 1
ATOM 1407 O O . CYS A 1 176 ? 7.813 -0.895 13.752 1.00 80.81 176 CYS A O 1
ATOM 1409 N N . TYR A 1 177 ? 8.929 0.868 12.921 1.00 85.75 177 TYR A N 1
ATOM 1410 C CA . TYR A 1 177 ? 9.523 0.154 11.800 1.00 85.75 177 TYR A CA 1
ATOM 1411 C C . TYR A 1 177 ? 11.038 0.240 11.830 1.00 85.75 177 TYR A C 1
ATOM 1413 O O . TYR A 1 177 ? 11.611 1.256 12.225 1.00 85.75 177 TYR A O 1
ATOM 1421 N N . GLU A 1 178 ? 11.662 -0.809 11.306 1.00 87.94 178 GLU A N 1
ATOM 1422 C CA . GLU A 1 178 ? 13.086 -0.825 11.021 1.00 87.94 178 GLU A CA 1
ATOM 1423 C C . GLU A 1 178 ? 13.463 0.241 9.985 1.00 87.94 178 GLU A C 1
ATOM 1425 O O . GLU A 1 178 ? 12.664 0.650 9.130 1.00 87.94 178 GLU A O 1
ATOM 1430 N N . LEU A 1 179 ? 14.719 0.691 10.042 1.00 89.38 179 LEU A N 1
ATOM 1431 C CA . LEU A 1 179 ? 15.221 1.757 9.171 1.00 89.38 179 LEU A CA 1
ATOM 1432 C C . LEU A 1 179 ? 15.045 1.411 7.683 1.00 89.38 179 LEU A C 1
ATOM 1434 O O . LEU A 1 179 ? 14.657 2.276 6.896 1.00 89.38 179 LEU A O 1
ATOM 1438 N N . THR A 1 180 ? 15.278 0.156 7.296 1.00 89.88 180 THR A N 1
ATOM 1439 C CA . THR A 1 180 ? 15.090 -0.329 5.920 1.00 89.88 180 THR A CA 1
ATOM 1440 C C . THR A 1 180 ? 13.645 -0.155 5.456 1.00 89.88 180 THR A C 1
ATOM 1442 O O . THR A 1 180 ? 13.391 0.397 4.382 1.00 89.88 180 THR A O 1
ATOM 1445 N N . THR A 1 181 ? 12.675 -0.540 6.289 1.00 92.69 181 THR A N 1
ATOM 1446 C CA . THR A 1 181 ? 11.246 -0.364 6.010 1.00 92.69 181 THR A CA 1
ATOM 1447 C C . THR A 1 181 ? 10.893 1.112 5.814 1.00 92.69 181 THR A C 1
ATOM 1449 O O . THR A 1 181 ? 10.150 1.459 4.892 1.00 92.69 181 THR A O 1
ATOM 1452 N N . VAL A 1 182 ? 11.461 2.004 6.636 1.00 92.62 182 VAL A N 1
ATOM 1453 C CA . VAL A 1 182 ? 11.282 3.459 6.504 1.00 92.62 182 VAL A CA 1
ATOM 1454 C C . VAL A 1 182 ? 11.830 3.958 5.164 1.00 92.62 182 VAL A C 1
ATOM 1456 O O . VAL A 1 182 ? 11.098 4.623 4.425 1.00 92.62 182 VAL A O 1
ATOM 1459 N N . LYS A 1 183 ? 13.060 3.572 4.792 1.00 92.94 183 LYS A N 1
ATOM 1460 C CA . LYS A 1 183 ? 13.663 3.915 3.489 1.00 92.94 183 LYS A CA 1
ATOM 1461 C C . LYS A 1 183 ? 12.787 3.443 2.318 1.00 92.94 183 LYS A C 1
ATOM 1463 O O . LYS A 1 183 ? 12.612 4.169 1.339 1.00 92.94 183 LYS A O 1
ATOM 1468 N N . ILE A 1 184 ? 12.189 2.251 2.416 1.00 93.75 184 ILE A N 1
ATOM 1469 C CA . ILE A 1 184 ? 11.267 1.703 1.403 1.00 93.75 184 ILE A CA 1
ATOM 1470 C C . ILE A 1 184 ? 10.006 2.567 1.266 1.00 93.75 184 ILE A C 1
ATOM 1472 O O . ILE A 1 184 ? 9.589 2.874 0.143 1.00 93.75 184 ILE A O 1
ATOM 1476 N N . ILE A 1 185 ? 9.397 2.982 2.380 1.00 95.81 185 ILE A N 1
ATOM 1477 C CA . ILE A 1 185 ? 8.221 3.865 2.370 1.00 95.81 185 ILE A CA 1
ATOM 1478 C C . ILE A 1 185 ? 8.582 5.217 1.734 1.00 95.81 185 ILE A C 1
ATOM 1480 O O . ILE A 1 185 ? 7.859 5.700 0.859 1.00 95.81 185 ILE A O 1
ATOM 1484 N N . GLU A 1 186 ? 9.720 5.805 2.101 1.00 95.12 186 GLU A N 1
ATOM 1485 C CA . GLU A 1 186 ? 10.208 7.071 1.538 1.00 95.12 186 GLU A CA 1
ATOM 1486 C C . GLU A 1 186 ? 10.496 6.985 0.033 1.00 95.12 186 GLU A C 1
ATOM 1488 O O . GLU A 1 186 ? 10.161 7.908 -0.726 1.00 95.12 186 GLU A O 1
ATOM 1493 N N . ALA A 1 187 ? 11.051 5.861 -0.428 1.00 93.88 187 ALA A N 1
ATOM 1494 C CA . ALA A 1 187 ? 11.230 5.586 -1.848 1.00 93.88 187 ALA A CA 1
ATOM 1495 C C . ALA A 1 187 ? 9.875 5.548 -2.573 1.00 93.88 187 ALA A C 1
ATOM 1497 O O . ALA A 1 187 ? 9.709 6.208 -3.600 1.00 93.88 187 ALA A O 1
ATOM 1498 N N . CYS A 1 188 ? 8.870 4.869 -2.008 1.00 96.50 188 CYS A N 1
ATOM 1499 C CA . CYS A 1 188 ? 7.516 4.837 -2.571 1.00 96.50 188 CYS A CA 1
ATOM 1500 C C . CYS A 1 188 ? 6.891 6.240 -2.665 1.00 96.50 188 CYS A C 1
ATOM 1502 O O . CYS A 1 188 ? 6.292 6.579 -3.688 1.00 96.50 188 CYS A O 1
ATOM 1504 N N . VAL A 1 189 ? 7.059 7.080 -1.637 1.00 96.25 189 VAL A N 1
ATOM 1505 C CA . VAL A 1 189 ? 6.594 8.479 -1.649 1.00 96.25 189 VAL A CA 1
ATOM 1506 C C . VAL A 1 189 ? 7.260 9.267 -2.772 1.00 96.25 189 VAL A C 1
ATOM 1508 O O . VAL A 1 189 ? 6.582 9.969 -3.522 1.00 96.25 189 VAL A O 1
ATOM 1511 N N . SER A 1 190 ? 8.580 9.139 -2.908 1.00 94.31 190 SER A N 1
ATOM 1512 C CA . SER A 1 190 ? 9.352 9.840 -3.936 1.00 94.31 190 SER A CA 1
ATOM 1513 C C . SER A 1 190 ? 8.909 9.430 -5.342 1.00 94.31 190 SER A C 1
ATOM 1515 O O . SER A 1 190 ? 8.687 10.289 -6.193 1.00 94.31 190 SER A O 1
ATOM 1517 N N . ILE A 1 191 ? 8.690 8.132 -5.565 1.00 93.44 191 ILE A N 1
ATOM 1518 C CA . ILE A 1 191 ? 8.187 7.580 -6.830 1.00 93.44 191 ILE A CA 1
ATOM 1519 C C . ILE A 1 191 ? 6.795 8.124 -7.155 1.00 93.44 191 ILE A C 1
ATOM 1521 O O . ILE A 1 191 ? 6.582 8.657 -8.242 1.00 93.44 191 ILE A O 1
ATOM 1525 N N . GLN A 1 192 ? 5.856 8.067 -6.207 1.00 94.56 192 GLN A N 1
ATOM 1526 C CA . GLN A 1 192 ? 4.510 8.604 -6.412 1.00 94.56 192 GLN A CA 1
ATOM 1527 C C . GLN A 1 192 ? 4.530 10.109 -6.710 1.00 94.56 192 GLN A C 1
ATOM 1529 O O . GLN A 1 192 ? 3.760 10.565 -7.555 1.00 94.56 192 GLN A O 1
ATOM 1534 N N . GLN A 1 193 ? 5.397 10.878 -6.048 1.00 93.06 193 GLN A N 1
ATOM 1535 C CA . GLN A 1 193 ? 5.537 12.308 -6.305 1.00 93.06 193 GLN A CA 1
ATOM 1536 C C . GLN A 1 193 ? 6.050 12.576 -7.725 1.00 93.06 193 GLN A C 1
ATOM 1538 O O . GLN A 1 193 ? 5.450 13.368 -8.446 1.00 93.06 193 GLN A O 1
ATOM 1543 N N . MET A 1 194 ? 7.096 11.874 -8.160 1.00 90.56 194 MET A N 1
ATOM 1544 C CA . MET A 1 194 ? 7.638 12.015 -9.514 1.00 90.56 194 MET A CA 1
ATOM 1545 C C . MET A 1 194 ? 6.588 11.673 -10.589 1.00 90.56 194 MET A C 1
ATOM 1547 O O . MET A 1 194 ? 6.418 12.422 -11.549 1.00 90.56 194 MET A O 1
ATOM 1551 N N . MET A 1 195 ? 5.781 10.627 -10.378 1.00 90.81 195 MET A N 1
ATOM 1552 C CA . MET A 1 195 ? 4.668 10.272 -11.275 1.00 90.81 195 MET A CA 1
ATOM 1553 C C . MET A 1 195 ? 3.582 11.363 -11.361 1.00 90.81 195 MET A C 1
ATOM 1555 O O . MET A 1 195 ? 2.992 11.584 -12.423 1.00 90.81 195 MET A O 1
ATOM 1559 N N . LEU A 1 196 ? 3.298 12.066 -10.259 1.00 90.50 196 LEU A N 1
ATOM 1560 C CA . LEU A 1 196 ? 2.367 13.204 -10.255 1.00 90.50 196 LEU A CA 1
ATOM 1561 C C . LEU A 1 196 ? 2.941 14.412 -11.005 1.00 90.50 196 LEU A C 1
ATOM 1563 O O . LEU A 1 196 ? 2.201 15.152 -11.651 1.00 90.50 196 LEU A O 1
ATOM 1567 N N . GLU A 1 197 ? 4.257 14.610 -10.944 1.00 87.56 197 GLU A N 1
ATOM 1568 C CA . GLU A 1 197 ? 4.938 15.698 -11.645 1.00 87.56 197 GLU A CA 1
ATOM 1569 C C . GLU A 1 197 ? 4.944 15.498 -13.167 1.00 87.56 197 GLU A C 1
ATOM 1571 O O . GLU A 1 197 ? 4.709 16.455 -13.907 1.00 87.56 197 GLU A O 1
ATOM 1576 N N . GLU A 1 198 ? 5.107 14.261 -13.639 1.00 83.81 198 GLU A N 1
ATOM 1577 C CA . GLU A 1 198 ? 4.990 13.919 -15.065 1.00 83.81 198 GLU A CA 1
ATOM 1578 C C . GLU A 1 198 ? 3.557 14.087 -15.592 1.00 83.81 198 GLU A C 1
ATOM 1580 O O . GLU A 1 198 ? 3.340 14.469 -16.742 1.00 83.81 198 GLU A O 1
ATOM 1585 N N . SER A 1 199 ? 2.558 13.832 -14.744 1.00 79.88 199 SER A N 1
ATOM 1586 C CA . SER A 1 199 ? 1.139 13.848 -15.112 1.00 79.88 199 SER A CA 1
ATOM 1587 C C . SER A 1 199 ? 0.441 15.191 -14.857 1.00 79.88 199 SER A C 1
ATOM 1589 O O . SER A 1 199 ? -0.784 15.269 -14.919 1.00 79.88 199 SER A O 1
ATOM 1591 N N . ARG A 1 200 ? 1.189 16.290 -14.664 1.00 77.44 200 ARG A N 1
ATOM 1592 C CA . ARG A 1 200 ? 0.648 17.639 -14.366 1.00 77.44 200 ARG A CA 1
ATOM 1593 C C . ARG A 1 200 ? -0.426 18.146 -15.336 1.00 77.44 200 ARG A C 1
ATOM 1595 O O . ARG A 1 200 ? -1.237 18.985 -14.955 1.00 77.44 200 ARG A O 1
ATOM 1602 N N . GLN A 1 201 ? -0.435 17.658 -16.575 1.00 76.38 201 GLN A N 1
ATOM 1603 C CA . GLN A 1 201 ? -1.387 18.063 -17.617 1.00 76.38 201 GLN A CA 1
ATOM 1604 C C . GLN A 1 201 ? -2.610 17.137 -17.734 1.00 76.38 201 GLN A C 1
ATOM 1606 O O . GLN A 1 201 ? -3.570 17.480 -18.421 1.00 76.38 201 GLN A O 1
ATOM 1611 N N . SER A 1 202 ? -2.604 15.973 -17.079 1.00 80.56 202 SER A N 1
ATOM 1612 C CA . SER A 1 202 ? -3.662 14.967 -17.194 1.00 80.56 202 SER A CA 1
ATOM 1613 C C . SER A 1 202 ? -3.987 14.344 -15.841 1.00 80.56 202 SER A C 1
ATOM 1615 O O . SER A 1 202 ? -3.148 13.692 -15.223 1.00 80.56 202 SER A O 1
ATOM 1617 N N . TRP A 1 203 ? -5.235 14.474 -15.400 1.00 80.88 203 TRP A N 1
ATOM 1618 C CA . TRP A 1 203 ? -5.670 13.851 -14.157 1.00 80.88 203 TRP A CA 1
ATOM 1619 C C . TRP A 1 203 ? -5.814 12.332 -14.292 1.00 80.88 203 TRP A C 1
ATOM 1621 O O . TRP A 1 203 ? -6.459 11.840 -15.218 1.00 80.88 203 TRP A O 1
ATOM 1631 N N . SER A 1 204 ? -5.275 11.607 -13.311 1.00 79.31 204 SER A N 1
ATOM 1632 C CA . SER A 1 204 ? -5.528 10.179 -13.112 1.00 79.31 204 SER A CA 1
ATOM 1633 C C . SER A 1 204 ? -6.369 9.998 -11.843 1.00 79.31 204 SER A C 1
ATOM 1635 O O . SER A 1 204 ? -5.959 10.496 -10.795 1.00 79.31 204 SER A O 1
ATOM 1637 N N . PRO A 1 205 ? -7.528 9.315 -11.896 1.00 81.69 205 PRO A N 1
ATOM 1638 C CA . PRO A 1 205 ? -8.325 9.019 -10.705 1.00 81.69 205 PRO A CA 1
ATOM 1639 C C . PRO A 1 205 ? -7.506 8.317 -9.616 1.00 81.69 205 PRO A C 1
ATOM 1641 O O . PRO A 1 205 ? -6.539 7.622 -9.927 1.00 81.69 205 PRO A O 1
ATOM 1644 N N . LEU A 1 206 ? -7.903 8.459 -8.347 1.00 81.62 206 LEU A N 1
ATOM 1645 C CA . LEU A 1 206 ? -7.366 7.631 -7.260 1.00 81.62 206 LEU A CA 1
ATOM 1646 C C . LEU A 1 206 ? -7.647 6.153 -7.546 1.00 81.62 206 LEU A C 1
ATOM 1648 O O . LEU A 1 206 ? -8.742 5.815 -7.992 1.00 81.62 206 LEU A O 1
ATOM 1652 N N . GLY A 1 207 ? -6.672 5.283 -7.281 1.00 77.69 207 GLY A N 1
ATOM 1653 C CA . GLY A 1 207 ? -6.788 3.866 -7.624 1.00 77.69 207 GLY A CA 1
ATOM 1654 C C . GLY A 1 207 ? -6.566 3.574 -9.111 1.00 77.69 207 GLY A C 1
ATOM 1655 O O . GLY A 1 207 ? -6.973 2.529 -9.606 1.00 77.69 207 GLY A O 1
ATOM 1656 N N . ASP A 1 208 ? -5.923 4.471 -9.860 1.00 87.88 208 ASP A N 1
ATOM 1657 C CA . ASP A 1 208 ? -5.401 4.146 -11.190 1.00 87.88 208 ASP A CA 1
ATOM 1658 C C . ASP A 1 208 ? -3.889 3.899 -11.135 1.00 87.88 208 ASP A C 1
ATOM 1660 O O . ASP A 1 208 ? -3.232 4.165 -10.131 1.00 87.88 208 ASP A O 1
ATOM 1664 N N . ARG A 1 209 ? -3.311 3.406 -12.233 1.00 87.75 209 ARG A N 1
ATOM 1665 C CA . ARG A 1 209 ? -1.882 3.077 -12.356 1.00 87.75 209 ARG A CA 1
ATOM 1666 C C . ARG A 1 209 ? -0.957 4.195 -11.867 1.00 87.75 209 ARG A C 1
ATOM 1668 O O . ARG A 1 209 ? 0.065 3.902 -11.261 1.00 87.75 209 ARG A O 1
ATOM 1675 N N . ASN A 1 210 ? -1.335 5.455 -12.089 1.00 89.62 210 ASN A N 1
ATOM 1676 C CA . ASN A 1 210 ? -0.510 6.608 -11.731 1.00 89.62 210 ASN A CA 1
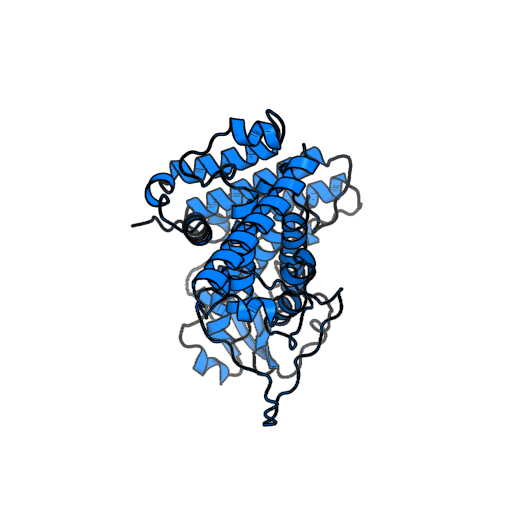ATOM 1677 C C . ASN A 1 210 ? -0.651 7.070 -10.271 1.00 89.62 210 ASN A C 1
ATOM 1679 O O . ASN A 1 210 ? 0.144 7.886 -9.819 1.00 89.62 210 ASN A O 1
ATOM 1683 N N . THR A 1 211 ? -1.659 6.590 -9.541 1.00 93.19 211 THR A N 1
ATOM 1684 C CA . THR A 1 211 ? -1.996 7.034 -8.171 1.00 93.19 211 THR A CA 1
ATOM 1685 C C . THR A 1 211 ? -2.093 5.871 -7.181 1.00 93.19 211 THR A C 1
ATOM 1687 O O . THR A 1 211 ? -2.405 6.069 -6.006 1.00 93.19 211 THR A O 1
ATOM 1690 N N . ILE A 1 212 ? -1.829 4.642 -7.635 1.00 95.38 212 ILE A N 1
ATOM 1691 C CA . ILE A 1 212 ? -2.010 3.426 -6.840 1.00 95.38 212 ILE A CA 1
ATOM 1692 C C . ILE A 1 212 ? -1.068 3.350 -5.637 1.00 95.38 212 ILE A C 1
ATOM 1694 O O . ILE A 1 212 ? -1.436 2.761 -4.621 1.00 95.38 212 ILE A O 1
ATOM 1698 N N . ILE A 1 213 ? 0.112 3.978 -5.697 1.00 96.94 213 ILE A N 1
ATOM 1699 C CA . ILE A 1 213 ? 1.016 4.047 -4.542 1.00 96.94 213 ILE A CA 1
ATOM 1700 C C . ILE A 1 213 ? 0.374 4.912 -3.453 1.00 96.94 213 ILE A C 1
ATOM 1702 O O . ILE A 1 213 ? 0.319 4.481 -2.306 1.00 96.94 213 ILE A O 1
ATOM 1706 N N . ALA A 1 2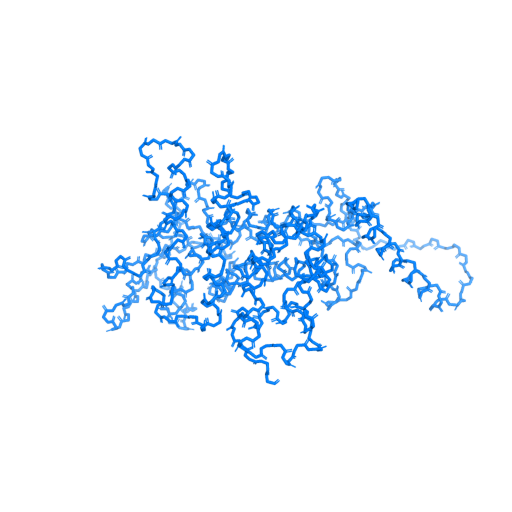14 ? -0.201 6.070 -3.798 1.00 95.88 214 ALA A N 1
ATOM 1707 C CA . ALA A 1 214 ? -0.943 6.898 -2.842 1.00 95.88 214 ALA A CA 1
ATOM 1708 C C . ALA A 1 214 ? -2.143 6.146 -2.239 1.00 95.88 214 ALA A C 1
ATOM 1710 O O . ALA A 1 214 ? -2.350 6.187 -1.026 1.00 95.88 214 ALA A O 1
ATOM 1711 N N . THR A 1 215 ? -2.900 5.407 -3.059 1.00 95.12 215 THR A N 1
ATOM 1712 C CA . THR A 1 215 ? -3.987 4.529 -2.587 1.00 95.12 215 THR A CA 1
ATOM 1713 C C . THR A 1 215 ? -3.479 3.471 -1.604 1.00 95.12 215 THR A C 1
ATOM 1715 O O . THR A 1 215 ? -4.109 3.237 -0.574 1.00 95.12 215 THR A O 1
ATOM 1718 N N . SER A 1 216 ? -2.325 2.865 -1.890 1.00 97.12 216 SER A N 1
ATOM 1719 C CA . SER A 1 216 ? -1.716 1.832 -1.045 1.00 97.12 216 SER A CA 1
ATOM 1720 C C . SER A 1 216 ? -1.195 2.414 0.273 1.00 97.12 216 SER A C 1
ATOM 1722 O O . SER A 1 216 ? -1.433 1.838 1.328 1.00 97.12 216 SER A O 1
ATOM 1724 N N . LEU A 1 217 ? -0.558 3.592 0.246 1.00 96.81 217 LEU A N 1
ATOM 1725 C CA . LEU A 1 217 ? -0.125 4.316 1.450 1.00 96.81 217 LEU A CA 1
ATOM 1726 C C . LEU A 1 217 ? -1.318 4.703 2.337 1.00 96.81 217 LEU A C 1
ATOM 1728 O O . LEU A 1 217 ? -1.254 4.567 3.556 1.00 96.81 217 LEU A O 1
ATOM 1732 N N . ARG A 1 218 ? -2.441 5.118 1.736 1.00 93.94 218 ARG A N 1
ATOM 1733 C CA . ARG A 1 218 ? -3.692 5.372 2.468 1.00 93.94 218 ARG A CA 1
ATOM 1734 C C . ARG A 1 218 ? -4.236 4.108 3.134 1.00 93.94 218 ARG A C 1
ATOM 1736 O O . ARG A 1 218 ? -4.668 4.177 4.281 1.00 93.94 218 ARG A O 1
ATOM 1743 N N . ALA A 1 219 ? -4.174 2.960 2.456 1.00 93.50 219 ALA A N 1
ATOM 1744 C CA . ALA A 1 219 ? -4.524 1.675 3.062 1.00 93.50 219 ALA A CA 1
ATOM 1745 C C . ALA A 1 219 ? -3.582 1.311 4.222 1.00 93.50 219 ALA A C 1
ATOM 1747 O O . ALA A 1 219 ? -4.058 0.855 5.257 1.00 93.50 219 ALA A O 1
ATOM 1748 N N . LEU A 1 220 ? -2.275 1.557 4.078 1.00 94.94 220 LEU A N 1
ATOM 1749 C CA . LEU A 1 220 ? -1.286 1.316 5.131 1.00 94.94 220 LEU A CA 1
ATOM 1750 C C . LEU A 1 220 ? -1.550 2.162 6.376 1.00 94.94 220 LEU A C 1
ATOM 1752 O O . LEU A 1 220 ? -1.538 1.622 7.472 1.00 94.94 220 LEU A O 1
ATOM 1756 N N . ALA A 1 221 ? -1.825 3.458 6.224 1.00 92.38 221 ALA A N 1
ATOM 1757 C CA . ALA A 1 221 ? -2.125 4.312 7.373 1.00 92.38 221 ALA A CA 1
ATOM 1758 C C . ALA A 1 221 ? -3.379 3.847 8.131 1.00 92.38 221 ALA A C 1
ATOM 1760 O O . ALA A 1 221 ? -3.368 3.809 9.356 1.00 92.38 221 ALA A O 1
ATOM 1761 N N . LEU A 1 222 ? -4.431 3.430 7.417 1.00 89.25 222 LEU A N 1
ATOM 1762 C CA . LEU A 1 222 ? -5.642 2.888 8.044 1.00 89.25 222 LEU A CA 1
ATOM 1763 C C . LEU A 1 222 ? -5.371 1.542 8.728 1.00 89.25 222 LEU A C 1
ATOM 1765 O O . LEU A 1 222 ? -5.848 1.297 9.829 1.00 89.25 222 LEU A O 1
ATOM 1769 N N . ALA A 1 223 ? -4.582 0.669 8.099 1.00 89.62 223 ALA A N 1
ATOM 1770 C CA . ALA A 1 223 ? -4.173 -0.589 8.711 1.00 89.62 223 ALA A CA 1
ATOM 1771 C C . ALA A 1 223 ? -3.282 -0.364 9.947 1.00 89.62 223 ALA A C 1
ATOM 1773 O O . ALA A 1 223 ? -3.373 -1.123 10.905 1.00 89.62 223 ALA A O 1
ATOM 1774 N N . HIS A 1 224 ? -2.461 0.687 9.971 1.00 87.88 224 HIS A N 1
ATOM 1775 C CA . HIS A 1 224 ? -1.617 1.001 11.120 1.00 87.88 224 HIS A CA 1
ATOM 1776 C C . HIS A 1 224 ? -2.428 1.392 12.365 1.00 87.88 224 HIS A C 1
ATOM 1778 O O . HIS A 1 224 ? -2.089 0.948 13.455 1.00 87.88 224 HIS A O 1
ATOM 1784 N N . GLU A 1 225 ? -3.543 2.121 12.227 1.00 83.00 225 GLU A N 1
ATOM 1785 C CA . GLU A 1 225 ? -4.441 2.401 13.367 1.00 83.00 225 GLU A CA 1
ATOM 1786 C C . GLU A 1 225 ? -4.971 1.099 14.010 1.00 83.00 225 GLU A C 1
ATOM 1788 O O . GLU A 1 225 ? -5.189 1.027 15.221 1.00 83.00 225 GLU A O 1
ATOM 1793 N N . ILE A 1 226 ? -5.126 0.035 13.211 1.00 81.00 226 ILE A N 1
ATOM 1794 C CA . ILE A 1 226 ? -5.486 -1.306 13.688 1.00 81.00 226 ILE A CA 1
ATOM 1795 C C . ILE A 1 226 ? -4.304 -1.986 14.397 1.00 81.00 226 ILE A C 1
ATOM 1797 O O . ILE A 1 226 ? -4.489 -2.636 15.422 1.00 81.00 226 ILE A O 1
ATOM 1801 N N . PHE A 1 227 ? -3.087 -1.830 13.887 1.00 81.81 227 PHE A N 1
ATOM 1802 C CA . PHE A 1 227 ? -1.886 -2.335 14.552 1.00 81.81 227 PHE A CA 1
ATOM 1803 C C . PHE A 1 227 ? -1.640 -1.644 15.907 1.00 81.81 227 PHE A C 1
ATOM 1805 O O . PHE A 1 227 ? -1.318 -2.296 16.898 1.00 81.81 227 PHE A O 1
ATOM 1812 N N . GLU A 1 228 ? -1.859 -0.329 15.998 1.00 78.81 228 GLU A N 1
ATOM 1813 C CA . GLU A 1 228 ? -1.748 0.406 17.263 1.00 78.81 228 GLU A CA 1
ATOM 1814 C C . GLU A 1 228 ? -2.769 -0.063 18.300 1.00 78.81 228 GLU A C 1
ATOM 1816 O O . GLU A 1 228 ? -2.490 -0.046 19.502 1.00 78.81 228 GLU A O 1
ATOM 1821 N N . LEU A 1 229 ? -3.948 -0.498 17.855 1.00 76.12 229 LEU A N 1
ATOM 1822 C CA . LEU A 1 229 ? -4.938 -1.103 18.729 1.00 76.12 229 LEU A CA 1
ATOM 1823 C C . LEU A 1 229 ? -4.374 -2.369 19.397 1.00 76.12 229 LEU A C 1
ATOM 1825 O O . LEU A 1 229 ? -4.476 -2.486 20.615 1.00 76.12 229 LEU A O 1
ATOM 1829 N N . ASP A 1 230 ? -3.744 -3.269 18.638 1.00 75.19 230 ASP A N 1
ATOM 1830 C CA . ASP A 1 230 ? -3.104 -4.481 19.172 1.00 75.19 230 ASP A CA 1
ATOM 1831 C C . ASP A 1 230 ? -2.036 -4.147 20.229 1.00 75.19 230 ASP A C 1
ATOM 1833 O O . ASP A 1 230 ? -2.161 -4.531 21.395 1.00 75.19 230 ASP A O 1
ATOM 1837 N N . GLY A 1 231 ? -1.060 -3.300 19.882 1.00 70.75 231 GLY A N 1
ATOM 1838 C CA . GLY A 1 231 ? 0.041 -2.930 20.785 1.00 70.75 231 GLY A CA 1
ATOM 1839 C C . GLY A 1 231 ? -0.379 -2.198 22.075 1.00 70.75 231 GLY A C 1
ATOM 1840 O O . GLY A 1 231 ? 0.428 -2.028 23.001 1.00 70.75 231 GLY A O 1
ATOM 1841 N N . ASN A 1 232 ? -1.633 -1.744 22.160 1.00 70.06 232 ASN A N 1
ATOM 1842 C CA . ASN A 1 232 ? -2.197 -1.051 23.319 1.00 70.06 232 ASN A CA 1
ATOM 1843 C C . ASN A 1 232 ? -3.298 -1.837 24.047 1.00 70.06 232 ASN A C 1
ATOM 1845 O O . ASN A 1 232 ? -3.847 -1.339 25.044 1.00 70.06 232 ASN A O 1
ATOM 1849 N N . LEU A 1 233 ? -3.597 -3.059 23.601 1.00 66.81 233 LEU A N 1
ATOM 1850 C CA . LEU A 1 233 ? -4.532 -3.952 24.269 1.00 66.81 233 LEU A CA 1
ATOM 1851 C C . LEU A 1 233 ? -3.812 -5.024 25.097 1.00 66.81 233 LEU A C 1
ATOM 1853 O O . LEU A 1 233 ? -2.712 -5.459 24.766 1.00 66.81 233 LEU A O 1
ATOM 1857 N N . PRO A 1 234 ? -4.400 -5.469 26.224 1.00 60.22 234 PRO A N 1
ATOM 1858 C CA . PRO A 1 234 ? -3.817 -6.554 26.995 1.00 60.22 234 PRO A CA 1
ATOM 1859 C C . PRO A 1 234 ? -3.872 -7.860 26.194 1.00 60.22 234 PRO A C 1
ATOM 1861 O O . PRO A 1 234 ? -4.951 -8.280 25.774 1.00 60.22 234 PRO A O 1
ATOM 1864 N N . TRP A 1 235 ? -2.745 -8.571 26.118 1.00 56.28 235 TRP A N 1
ATOM 1865 C CA . TRP A 1 235 ? -2.555 -9.890 25.483 1.00 56.28 235 TRP A CA 1
ATOM 1866 C C . TRP A 1 235 ? -3.543 -11.003 25.925 1.00 56.28 235 TRP A C 1
ATOM 1868 O O . TRP A 1 235 ? -3.519 -12.111 25.399 1.00 56.28 235 TRP A O 1
ATOM 1878 N N . ARG A 1 236 ? -4.426 -10.744 26.904 1.00 51.50 236 ARG A N 1
ATOM 1879 C CA . ARG A 1 236 ? -5.433 -11.677 27.454 1.00 51.50 236 ARG A CA 1
ATOM 1880 C C . ARG A 1 236 ? -6.872 -11.187 27.249 1.00 51.50 236 ARG A C 1
ATOM 1882 O O . ARG A 1 236 ? -7.677 -11.176 28.177 1.00 51.50 236 ARG A O 1
ATOM 1889 N N . MET A 1 237 ? -7.216 -10.767 26.034 1.00 54.94 237 MET A N 1
ATOM 1890 C CA . MET A 1 237 ? -8.545 -10.211 25.743 1.00 54.94 237 MET A CA 1
ATOM 1891 C C . MET A 1 237 ? -9.674 -11.234 25.556 1.00 54.94 237 MET A C 1
ATOM 1893 O O . MET A 1 237 ? -10.834 -10.825 25.570 1.00 54.94 237 MET A O 1
ATOM 1897 N N . LYS A 1 238 ? -9.397 -12.546 25.451 1.00 53.53 238 LYS A N 1
ATOM 1898 C CA . LYS A 1 238 ? -10.470 -13.560 25.341 1.00 53.53 238 LYS A CA 1
ATOM 1899 C C . LYS A 1 238 ? -11.499 -13.444 26.480 1.00 53.53 238 LYS A C 1
ATOM 1901 O O . LYS A 1 238 ? -12.693 -13.573 26.225 1.00 53.53 238 LYS A O 1
ATOM 1906 N N . ASP A 1 239 ? -11.053 -13.072 27.682 1.00 52.25 239 ASP A N 1
ATOM 1907 C CA . ASP A 1 239 ? -11.918 -12.876 28.853 1.00 52.25 239 ASP A CA 1
ATOM 1908 C C . ASP A 1 239 ? -12.637 -11.510 28.866 1.00 52.25 239 ASP A C 1
ATOM 1910 O O . ASP A 1 239 ? -13.725 -11.371 29.429 1.00 52.25 239 ASP A O 1
ATOM 1914 N N . VAL A 1 240 ? -12.074 -10.492 28.205 1.00 52.28 240 VAL A N 1
ATOM 1915 C CA . VAL A 1 240 ? -12.643 -9.132 28.122 1.00 52.28 240 VAL A CA 1
ATOM 1916 C C . VAL A 1 240 ? -13.893 -9.105 27.242 1.00 52.28 240 VAL A C 1
ATOM 1918 O O . VAL A 1 240 ? -14.791 -8.303 27.478 1.00 52.28 240 VAL A O 1
ATOM 1921 N N . PHE A 1 241 ? -14.031 -10.031 26.292 1.00 52.56 241 PHE A N 1
ATOM 1922 C CA . PHE A 1 241 ? -15.239 -10.158 25.468 1.00 52.56 241 PHE A CA 1
ATOM 1923 C C . PHE A 1 241 ? -16.486 -10.629 26.241 1.00 52.56 241 PHE A C 1
ATOM 1925 O O . PHE A 1 241 ? -17.605 -10.555 25.715 1.00 52.56 241 PHE A O 1
ATOM 1932 N N . HIS A 1 242 ? -16.320 -11.064 27.496 1.00 51.53 242 HIS A N 1
ATOM 1933 C CA . HIS A 1 242 ? -17.420 -11.261 28.444 1.00 51.53 242 HIS A CA 1
ATOM 1934 C C . HIS A 1 242 ? -17.821 -9.974 29.184 1.00 51.53 242 HIS A C 1
ATOM 1936 O O . HIS A 1 242 ? -18.911 -9.914 29.754 1.00 51.53 242 HIS A O 1
ATOM 1942 N N . GLN A 1 243 ? -16.987 -8.932 29.153 1.00 51.56 243 GLN A N 1
ATOM 1943 C CA . GLN A 1 243 ? -17.280 -7.618 29.718 1.00 51.56 243 GLN A CA 1
ATOM 1944 C C . GLN A 1 243 ? -17.928 -6.711 28.662 1.00 51.56 243 GLN A C 1
ATOM 1946 O O . GLN A 1 243 ? -17.612 -6.752 27.475 1.00 51.56 243 GLN A O 1
ATOM 1951 N N . SER A 1 244 ? -18.874 -5.871 29.084 1.00 52.22 244 SER A N 1
ATOM 1952 C CA . SER A 1 244 ? -19.598 -4.963 28.183 1.00 52.22 244 SER A CA 1
ATOM 1953 C C . SER A 1 244 ? -18.733 -3.818 27.646 1.00 52.22 244 SER A C 1
ATOM 1955 O O . SER A 1 244 ? -19.053 -3.254 26.597 1.00 52.22 244 SER A O 1
ATOM 1957 N N . SER A 1 245 ? -17.663 -3.466 28.363 1.00 55.66 245 SER A N 1
ATOM 1958 C CA . SER A 1 245 ? -16.771 -2.362 28.014 1.00 55.66 245 SER A CA 1
ATOM 1959 C C . SER A 1 245 ? -15.386 -2.511 28.645 1.00 55.66 245 SER A C 1
ATOM 1961 O O . SER A 1 245 ? -15.292 -2.866 29.819 1.00 55.66 245 SER A O 1
ATOM 1963 N N . PHE A 1 246 ? -14.344 -2.135 27.906 1.00 60.25 246 PHE A N 1
ATOM 1964 C CA . PHE A 1 246 ? -12.957 -2.060 28.362 1.00 60.25 246 PHE A CA 1
ATOM 1965 C C . PHE A 1 246 ? -12.379 -0.669 28.097 1.00 60.25 246 PHE A C 1
ATOM 1967 O O . PHE A 1 246 ? -12.704 -0.046 27.086 1.00 60.25 246 PHE A O 1
ATOM 1974 N N . ARG A 1 247 ? -11.509 -0.188 28.989 1.00 58.38 247 ARG A N 1
ATOM 1975 C CA . ARG A 1 247 ? -10.767 1.062 28.802 1.00 58.38 247 ARG A CA 1
ATOM 1976 C C . ARG A 1 247 ? -9.290 0.838 29.104 1.00 58.38 247 ARG A C 1
ATOM 1978 O O . ARG A 1 247 ? -8.939 0.584 30.254 1.00 58.38 247 ARG A O 1
ATOM 1985 N N . SER A 1 248 ? -8.446 0.988 28.088 1.00 63.25 248 SER A N 1
ATOM 1986 C CA . SER A 1 248 ? -6.993 1.034 28.252 1.00 63.25 248 SER A CA 1
ATOM 1987 C C . SER A 1 248 ? -6.566 2.451 28.629 1.00 63.25 248 SER A C 1
ATOM 1989 O O . SER A 1 248 ? -7.010 3.432 28.024 1.00 63.25 248 SER A O 1
ATOM 1991 N N . LYS A 1 249 ? -5.697 2.555 29.633 1.00 56.75 249 LYS A N 1
ATOM 1992 C CA . LYS A 1 249 ? -4.848 3.723 29.869 1.00 56.75 249 LYS A CA 1
ATOM 1993 C C . LYS A 1 249 ? -3.426 3.201 30.038 1.00 56.75 249 LYS A C 1
ATOM 1995 O O . LYS A 1 249 ? -3.087 2.734 31.125 1.00 56.75 249 LYS A O 1
ATOM 2000 N N . LYS A 1 250 ? -2.600 3.256 28.991 1.00 56.56 250 LYS A N 1
ATOM 2001 C CA . LYS A 1 250 ? -1.148 3.203 29.205 1.00 56.56 250 LYS A CA 1
ATOM 2002 C C . LYS A 1 250 ? -0.750 4.466 29.974 1.00 56.56 250 LYS A C 1
ATOM 2004 O O . LYS A 1 250 ? -1.279 5.540 29.710 1.00 56.56 250 LYS A O 1
ATOM 2009 N N . LEU A 1 251 ? 0.125 4.310 30.966 1.00 48.75 251 LEU A N 1
ATOM 2010 C CA . LEU A 1 251 ? 0.614 5.403 31.820 1.00 48.75 251 LEU A CA 1
ATOM 2011 C C . LEU A 1 251 ? 1.690 6.272 31.144 1.00 48.75 251 LEU A C 1
ATOM 2013 O O . LEU A 1 251 ? 2.174 7.219 31.757 1.00 48.75 251 LEU A O 1
ATOM 2017 N N . GLU A 1 252 ? 2.067 5.963 29.906 1.00 57.31 252 GLU A N 1
ATOM 2018 C CA . GLU A 1 252 ? 2.963 6.802 29.113 1.00 57.31 252 GLU A CA 1
ATOM 2019 C C . GLU A 1 252 ? 2.222 8.072 28.681 1.00 57.31 252 GLU A C 1
ATOM 2021 O O . GLU A 1 252 ? 1.090 7.990 28.202 1.00 57.31 252 GLU A O 1
ATOM 2026 N N . CYS A 1 253 ? 2.856 9.240 28.860 1.00 52.06 253 CYS A N 1
ATOM 2027 C CA . CYS A 1 253 ? 2.252 10.566 28.650 1.00 52.06 253 CYS A CA 1
ATOM 2028 C C . CYS A 1 253 ? 1.605 10.773 27.270 1.00 52.06 253 CYS A C 1
ATOM 2030 O O . CYS A 1 253 ? 0.781 11.675 27.137 1.00 52.06 253 CYS A O 1
ATOM 2032 N N . ASP A 1 254 ? 1.915 9.926 26.285 1.00 62.69 254 ASP A N 1
ATOM 2033 C CA . ASP A 1 254 ? 1.511 10.132 24.898 1.00 62.69 254 ASP A CA 1
ATOM 2034 C C . ASP A 1 254 ? 0.733 8.958 24.266 1.00 62.69 254 ASP A C 1
ATOM 2036 O O . ASP A 1 254 ? 0.506 8.945 23.054 1.00 62.69 254 ASP A O 1
ATOM 2040 N N . ALA A 1 255 ? 0.336 7.948 25.045 1.00 67.62 255 ALA A N 1
ATOM 2041 C CA . ALA A 1 255 ? -0.401 6.802 24.510 1.00 67.62 255 ALA A CA 1
ATOM 2042 C C . ALA A 1 255 ? -1.887 7.141 24.258 1.00 67.62 255 ALA A C 1
ATOM 2044 O O . ALA A 1 255 ? -2.501 7.867 25.052 1.00 67.62 255 ALA A O 1
ATOM 2045 N N . PRO A 1 256 ? -2.520 6.598 23.196 1.00 74.19 256 PRO A N 1
ATOM 2046 C CA . PRO A 1 256 ? -3.935 6.832 22.956 1.00 74.19 256 PRO A CA 1
ATOM 2047 C C . PRO A 1 256 ? -4.797 6.203 24.058 1.00 74.19 256 PRO A C 1
ATOM 2049 O O . PRO A 1 256 ? -4.562 5.090 24.532 1.00 74.19 256 PRO A O 1
ATOM 2052 N N . THR A 1 257 ? -5.857 6.907 24.455 1.00 78.25 257 THR A N 1
ATOM 2053 C CA . THR A 1 257 ? -6.909 6.329 25.293 1.00 78.25 257 THR A CA 1
ATOM 2054 C C . THR A 1 257 ? -7.836 5.502 24.416 1.00 78.25 257 THR A C 1
ATOM 2056 O O . THR A 1 257 ? -8.527 6.052 23.558 1.00 78.25 257 THR A O 1
ATOM 2059 N N . ILE A 1 258 ? -7.909 4.199 24.684 1.00 79.19 258 ILE A N 1
ATOM 2060 C CA . ILE A 1 258 ? -8.741 3.264 23.923 1.00 79.19 258 ILE A CA 1
ATOM 2061 C C . ILE A 1 258 ? -9.916 2.812 24.781 1.00 79.19 258 ILE A C 1
ATOM 2063 O O . ILE A 1 258 ? -9.743 2.386 25.924 1.00 79.19 258 ILE A O 1
ATOM 2067 N N . THR A 1 259 ? -11.120 2.890 24.226 1.00 80.88 259 THR A N 1
ATOM 2068 C CA . THR A 1 259 ? -12.339 2.322 24.805 1.00 80.88 259 THR A CA 1
ATOM 2069 C C . THR A 1 259 ? -12.945 1.337 23.820 1.00 80.88 259 THR A C 1
ATOM 2071 O O . THR A 1 259 ? -13.153 1.684 22.665 1.00 80.88 259 THR A O 1
ATOM 2074 N N . ILE A 1 260 ? -13.251 0.126 24.272 1.00 80.69 260 ILE A N 1
ATOM 2075 C CA . ILE A 1 260 ? -13.901 -0.906 23.460 1.00 80.69 260 ILE A CA 1
ATOM 2076 C C . ILE A 1 260 ? -15.236 -1.234 24.105 1.00 80.69 260 ILE A C 1
ATOM 2078 O O . ILE A 1 260 ? -15.292 -1.494 25.305 1.00 80.69 260 ILE A O 1
ATOM 2082 N N . SER A 1 261 ? -16.311 -1.243 23.325 1.00 82.25 261 SER A N 1
ATOM 2083 C CA . SER A 1 261 ? -17.645 -1.611 23.800 1.00 82.25 261 SER A CA 1
ATOM 2084 C C . SER A 1 261 ? -18.367 -2.501 22.803 1.00 82.25 261 SER A C 1
ATOM 2086 O O . SER A 1 261 ? -18.330 -2.262 21.598 1.00 82.25 261 SER A O 1
ATOM 2088 N N . ARG A 1 262 ? -19.050 -3.535 23.295 1.00 79.69 262 ARG A N 1
ATOM 2089 C CA . ARG A 1 262 ? -19.810 -4.450 22.436 1.00 79.69 262 ARG A CA 1
ATOM 2090 C C . ARG A 1 262 ? -21.124 -3.807 22.000 1.00 79.69 262 ARG A C 1
ATOM 2092 O O . ARG A 1 262 ? -21.917 -3.386 22.842 1.00 79.69 262 ARG A O 1
ATOM 2099 N N . VAL A 1 263 ? -21.407 -3.817 20.700 1.00 79.31 263 VAL A N 1
ATOM 2100 C CA . VAL A 1 263 ? -22.641 -3.258 20.132 1.00 79.31 263 VAL A CA 1
ATOM 2101 C C . VAL A 1 263 ? -23.570 -4.377 19.671 1.00 79.31 263 VAL A C 1
ATOM 2103 O O . VAL A 1 263 ? -23.182 -5.266 18.917 1.00 79.31 263 VAL A O 1
ATOM 2106 N N . LYS A 1 264 ? -24.827 -4.340 20.133 1.00 69.19 264 LYS A N 1
ATOM 2107 C CA . LYS A 1 264 ? -25.873 -5.303 19.729 1.00 69.19 264 LYS A CA 1
ATOM 2108 C C . LYS A 1 264 ? -26.538 -4.940 18.399 1.00 69.19 264 LYS A C 1
ATOM 2110 O O . LYS A 1 264 ? -27.108 -5.804 17.745 1.00 69.19 264 LYS A O 1
ATOM 2115 N N . LYS A 1 265 ? -26.504 -3.659 18.028 1.00 73.00 265 LYS A N 1
ATOM 2116 C CA . LYS A 1 265 ? -27.066 -3.128 16.787 1.00 73.00 265 LYS A CA 1
ATOM 2117 C C . LYS A 1 265 ? -26.083 -2.117 16.216 1.00 73.00 265 LYS A C 1
ATOM 2119 O O . LYS A 1 265 ? -25.673 -1.212 16.939 1.00 73.00 265 LYS A O 1
ATOM 2124 N N . VAL A 1 266 ? -25.731 -2.282 14.943 1.00 70.50 266 VAL A N 1
ATOM 2125 C CA . VAL A 1 266 ? -24.869 -1.351 14.208 1.00 70.50 266 VAL A CA 1
ATOM 2126 C C . VAL A 1 266 ? -25.514 0.043 14.245 1.00 70.50 266 VAL A C 1
ATOM 2128 O O . VAL A 1 266 ? -26.679 0.184 13.853 1.00 70.50 266 VAL A O 1
ATOM 2131 N N . PRO A 1 267 ? -24.831 1.072 14.778 1.00 66.00 267 PRO A N 1
ATOM 2132 C CA . PRO A 1 267 ? -25.356 2.430 14.768 1.00 66.00 267 PRO A CA 1
ATOM 2133 C C . PRO A 1 267 ? -25.566 2.926 13.332 1.00 66.00 267 PRO A C 1
ATOM 2135 O O . PRO A 1 267 ? -24.715 2.706 12.478 1.00 66.00 267 PRO A O 1
ATOM 2138 N N . LYS A 1 268 ? -26.649 3.676 13.077 1.00 64.12 268 LYS A N 1
ATOM 2139 C CA . LYS A 1 268 ? -27.010 4.176 11.730 1.00 64.12 268 LYS A CA 1
ATOM 2140 C C . LYS A 1 268 ? -25.903 4.976 11.022 1.00 64.12 268 LYS A C 1
ATOM 2142 O O . LYS A 1 268 ? -25.882 5.055 9.804 1.00 64.12 268 LYS A O 1
ATOM 2147 N N . ARG A 1 269 ? -24.988 5.586 11.778 1.00 58.56 269 ARG A N 1
ATOM 2148 C CA . ARG A 1 269 ? -23.823 6.313 11.238 1.00 58.56 269 ARG A CA 1
ATOM 2149 C C . ARG A 1 269 ? -22.799 5.404 10.542 1.00 58.56 269 ARG A C 1
ATOM 2151 O O . ARG A 1 269 ? -22.060 5.889 9.703 1.00 58.56 269 ARG A O 1
ATOM 2158 N N . PHE A 1 270 ? -22.802 4.111 10.863 1.00 58.84 270 PHE A N 1
ATOM 2159 C CA . PHE A 1 270 ? -22.019 3.065 10.199 1.00 58.84 270 PHE A CA 1
ATOM 2160 C C . PHE A 1 270 ? -22.867 2.236 9.216 1.00 58.84 270 PHE A C 1
ATOM 2162 O O . PHE A 1 270 ? -22.417 1.228 8.693 1.00 58.84 270 PHE A O 1
ATOM 2169 N N . ASP A 1 271 ? -24.113 2.651 8.970 1.00 57.56 271 ASP A N 1
ATOM 2170 C CA . ASP A 1 271 ? -24.962 2.137 7.882 1.00 57.56 271 ASP A CA 1
ATOM 2171 C C . ASP A 1 271 ? -24.550 2.776 6.534 1.00 57.56 271 ASP A C 1
ATOM 2173 O O . ASP A 1 271 ? -25.133 2.497 5.483 1.00 57.56 271 ASP A O 1
ATOM 2177 N N . SER A 1 272 ? -23.559 3.684 6.560 1.00 50.16 272 SER A N 1
ATOM 2178 C CA . SER A 1 272 ? -22.990 4.289 5.363 1.00 50.16 272 SER A CA 1
ATOM 2179 C C . SER A 1 272 ? -22.228 3.229 4.569 1.00 50.16 272 SER A C 1
ATOM 2181 O O . SER A 1 272 ? -21.508 2.386 5.094 1.00 50.16 272 SER A O 1
ATOM 2183 N N . LYS A 1 273 ? -22.374 3.275 3.247 1.00 50.59 273 LYS A N 1
ATOM 2184 C CA . LYS A 1 273 ? -21.691 2.379 2.302 1.00 50.59 273 LYS A CA 1
ATOM 2185 C C . LYS A 1 273 ? -20.177 2.650 2.197 1.00 50.59 273 LYS A C 1
ATOM 2187 O O . LYS A 1 273 ? -19.545 2.183 1.253 1.00 50.59 273 LYS A O 1
ATOM 2192 N N . GLU A 1 274 ? -19.593 3.417 3.113 1.00 55.91 274 GLU A N 1
ATOM 2193 C CA . GLU A 1 274 ? -18.245 3.984 3.000 1.00 55.91 274 GLU A CA 1
ATOM 2194 C C . GLU A 1 274 ? -17.206 3.148 3.752 1.00 55.91 274 GLU A C 1
ATOM 2196 O O . GLU A 1 274 ? -16.460 3.643 4.590 1.00 55.91 274 GLU A O 1
ATOM 2201 N N . ARG A 1 275 ? -17.124 1.861 3.401 1.00 70.56 275 ARG A N 1
ATOM 2202 C CA . ARG A 1 275 ? -16.066 0.963 3.880 1.00 70.56 275 ARG A CA 1
ATOM 2203 C C . ARG A 1 275 ? -14.717 1.340 3.269 1.00 70.56 275 ARG A C 1
ATOM 2205 O O . ARG A 1 275 ? -14.317 0.740 2.268 1.00 70.56 275 ARG A O 1
ATOM 2212 N N . LYS A 1 276 ? -14.009 2.324 3.839 1.00 81.69 276 LYS A N 1
ATOM 2213 C CA . LYS A 1 276 ? -12.799 2.891 3.211 1.00 81.69 276 LYS A CA 1
ATOM 2214 C C . LYS A 1 276 ? -11.648 1.895 3.117 1.00 81.69 276 LYS A C 1
ATOM 2216 O O . LYS A 1 276 ? -11.195 1.625 2.008 1.00 81.69 276 LYS A O 1
ATOM 2221 N N . LEU A 1 277 ? -11.190 1.314 4.229 1.00 85.75 277 LEU A N 1
ATOM 2222 C CA . LEU A 1 277 ? -10.063 0.369 4.196 1.00 85.75 277 LEU A CA 1
ATOM 2223 C C . LEU A 1 277 ? -10.357 -0.865 3.309 1.00 85.75 277 LEU A C 1
ATOM 2225 O O . LEU A 1 277 ? -9.543 -1.160 2.431 1.00 85.75 277 LEU A O 1
ATOM 2229 N N . PRO A 1 278 ? -11.526 -1.532 3.417 1.00 84.69 278 PRO A N 1
ATOM 2230 C CA . PRO A 1 278 ? -11.910 -2.598 2.490 1.00 84.69 278 PRO A CA 1
ATOM 2231 C C . PRO A 1 278 ? -11.903 -2.185 1.014 1.00 84.69 278 PRO A C 1
ATOM 2233 O O . PRO A 1 278 ? -11.444 -2.953 0.165 1.00 84.69 278 PRO A O 1
ATOM 2236 N N . ALA A 1 279 ? -12.401 -0.985 0.692 1.00 84.31 279 ALA A N 1
ATOM 2237 C CA . ALA A 1 279 ? -12.421 -0.472 -0.675 1.00 84.31 279 ALA A CA 1
ATOM 2238 C C . ALA A 1 279 ? -11.007 -0.188 -1.200 1.00 84.31 279 ALA A C 1
ATOM 2240 O O . ALA A 1 279 ? -10.689 -0.576 -2.322 1.00 84.31 279 ALA A O 1
ATOM 2241 N N . LEU A 1 280 ? -10.144 0.423 -0.383 1.00 89.69 280 LEU A N 1
ATOM 2242 C CA . LEU A 1 280 ? -8.754 0.712 -0.737 1.00 89.69 280 LEU A CA 1
ATOM 2243 C C . LEU A 1 280 ? -7.952 -0.572 -0.957 1.00 89.69 280 LEU A C 1
ATOM 2245 O O . LEU A 1 280 ? -7.245 -0.681 -1.956 1.00 89.69 280 LEU A O 1
ATOM 2249 N N . VAL A 1 281 ? -8.107 -1.570 -0.081 1.00 89.50 281 VAL A N 1
ATOM 2250 C CA . VAL A 1 281 ? -7.458 -2.877 -0.250 1.00 89.50 281 VAL A CA 1
ATOM 2251 C C . VAL A 1 281 ? -7.952 -3.564 -1.519 1.00 89.50 281 VAL A C 1
ATOM 2253 O O . VAL A 1 281 ? -7.145 -4.018 -2.330 1.00 89.50 281 VAL A O 1
ATOM 2256 N N . ARG A 1 282 ? -9.270 -3.596 -1.752 1.00 86.69 282 ARG A N 1
ATOM 2257 C CA . ARG A 1 282 ? -9.831 -4.158 -2.988 1.00 86.69 282 ARG A CA 1
ATOM 2258 C C . ARG A 1 282 ? -9.237 -3.484 -4.224 1.00 86.69 282 ARG A C 1
ATOM 2260 O O . ARG A 1 282 ? -8.862 -4.171 -5.173 1.00 86.69 282 ARG A O 1
ATOM 2267 N N . GLU A 1 283 ? -9.139 -2.161 -4.204 1.00 88.00 283 GLU A N 1
ATOM 2268 C CA . GLU A 1 283 ? -8.621 -1.377 -5.318 1.00 88.00 283 GLU A CA 1
ATOM 2269 C C . GLU A 1 283 ? -7.127 -1.620 -5.553 1.00 88.00 283 GLU A C 1
ATOM 2271 O O . GLU A 1 283 ? -6.720 -1.879 -6.687 1.00 88.00 283 GLU A O 1
ATOM 2276 N N . MET A 1 284 ? -6.335 -1.658 -4.479 1.00 92.38 284 MET A N 1
ATOM 2277 C CA . MET A 1 284 ? -4.921 -2.034 -4.491 1.00 92.38 284 MET A CA 1
ATOM 2278 C C . MET A 1 284 ? -4.710 -3.381 -5.191 1.00 92.38 284 MET A C 1
ATOM 2280 O O . MET A 1 284 ? -3.956 -3.469 -6.160 1.00 92.38 284 MET A O 1
ATOM 2284 N N . HIS A 1 285 ? -5.444 -4.421 -4.787 1.00 89.25 285 HIS A N 1
ATOM 2285 C CA . HIS A 1 285 ? -5.350 -5.723 -5.444 1.00 89.25 285 HIS A CA 1
ATOM 2286 C C . HIS A 1 285 ? -5.819 -5.684 -6.906 1.00 89.25 285 HIS A C 1
ATOM 2288 O O . HIS A 1 285 ? -5.156 -6.264 -7.768 1.00 89.25 285 HIS A O 1
ATOM 2294 N N . ARG A 1 286 ? -6.946 -5.022 -7.201 1.00 86.44 286 ARG A N 1
ATOM 2295 C CA . ARG A 1 286 ? -7.535 -4.956 -8.548 1.00 86.44 286 ARG A CA 1
ATOM 2296 C C . ARG A 1 286 ? -6.580 -4.314 -9.554 1.00 86.44 286 ARG A C 1
ATOM 2298 O O . ARG A 1 286 ? -6.431 -4.802 -10.678 1.00 86.44 286 ARG A O 1
ATOM 2305 N N . VAL A 1 287 ? -5.948 -3.209 -9.172 1.00 87.31 287 VAL A N 1
ATOM 2306 C CA . VAL A 1 287 ? -5.051 -2.443 -10.044 1.00 87.31 287 VAL A CA 1
ATOM 2307 C C . VAL A 1 287 ? -3.734 -3.178 -10.230 1.00 87.31 287 VAL A C 1
ATOM 2309 O O . VAL A 1 287 ? -3.323 -3.360 -11.375 1.00 87.31 287 VAL A O 1
ATOM 2312 N N . THR A 1 288 ? -3.135 -3.693 -9.153 1.00 90.56 288 THR A N 1
ATOM 2313 C CA . THR A 1 288 ? -1.915 -4.513 -9.221 1.00 90.56 288 THR A CA 1
ATOM 2314 C C . THR A 1 288 ? -2.121 -5.726 -10.118 1.00 90.56 288 THR A C 1
ATOM 2316 O O . THR A 1 288 ? -1.341 -5.956 -11.040 1.00 90.56 288 THR A O 1
ATOM 2319 N N . GLN A 1 289 ? -3.233 -6.444 -9.954 1.00 84.12 289 GLN A N 1
ATOM 2320 C CA . GLN A 1 289 ? -3.586 -7.565 -10.821 1.00 84.12 289 GLN A CA 1
ATOM 2321 C C . GLN A 1 289 ? -3.720 -7.138 -12.291 1.00 84.12 289 GLN A C 1
ATOM 2323 O O . GLN A 1 289 ? -3.210 -7.813 -13.184 1.00 84.12 289 GLN A O 1
ATOM 2328 N N . LYS A 1 290 ? -4.376 -6.003 -12.569 1.00 81.38 290 LYS A N 1
ATOM 2329 C CA . LYS A 1 290 ? -4.501 -5.451 -13.929 1.00 81.38 290 LYS A CA 1
ATOM 2330 C C . LYS A 1 290 ? -3.141 -5.055 -14.519 1.00 81.38 290 LYS A C 1
ATOM 2332 O O . LYS A 1 290 ? -2.961 -5.168 -15.732 1.00 81.38 290 LYS A O 1
ATOM 2337 N N . MET A 1 291 ? -2.218 -4.545 -13.707 1.00 84.69 291 MET A N 1
ATOM 2338 C CA . MET A 1 291 ? -0.862 -4.178 -14.129 1.00 84.69 291 MET A CA 1
ATOM 2339 C C . MET A 1 291 ? -0.026 -5.421 -14.436 1.00 84.69 291 MET A C 1
ATOM 2341 O O . MET A 1 291 ? 0.573 -5.479 -15.504 1.00 84.69 291 MET A O 1
ATOM 2345 N N . LEU A 1 292 ? -0.087 -6.449 -13.587 1.00 81.69 292 LEU A N 1
ATOM 2346 C CA . LEU A 1 292 ? 0.570 -7.741 -13.813 1.00 81.69 292 LEU A CA 1
ATOM 2347 C C . LEU A 1 292 ? 0.032 -8.458 -15.062 1.00 81.69 292 LEU A C 1
ATOM 2349 O O . LEU A 1 292 ? 0.788 -9.020 -15.843 1.00 81.69 292 LEU A O 1
ATOM 2353 N N . LEU A 1 293 ? -1.277 -8.388 -15.307 1.00 73.94 293 LEU A N 1
ATOM 2354 C CA . LEU A 1 293 ? -1.896 -9.013 -16.479 1.00 73.94 293 LEU A CA 1
ATOM 2355 C C . LEU A 1 293 ? -1.647 -8.311 -17.807 1.00 73.94 293 LEU A C 1
ATOM 2357 O O . LEU A 1 293 ? -1.798 -8.910 -18.872 1.00 73.94 293 LEU A O 1
ATOM 2361 N N . ARG A 1 294 ? -1.387 -7.008 -17.762 1.00 75.12 294 ARG A N 1
ATOM 2362 C CA . ARG A 1 294 ? -1.142 -6.183 -18.947 1.00 75.12 294 ARG A CA 1
ATOM 2363 C C . ARG A 1 294 ? 0.115 -5.369 -18.699 1.00 75.12 294 ARG A C 1
ATOM 2365 O O . ARG A 1 294 ? 0.007 -4.144 -18.518 1.00 75.12 294 ARG A O 1
ATOM 2372 N N . PRO A 1 295 ? 1.262 -6.062 -18.640 1.00 73.38 295 PRO A N 1
ATOM 2373 C CA . PRO A 1 295 ? 2.486 -5.484 -18.142 1.00 73.38 295 PRO A CA 1
ATOM 2374 C C . PRO A 1 295 ? 3.044 -4.463 -19.120 1.00 73.38 295 PRO A C 1
ATOM 2376 O O . PRO A 1 295 ? 3.054 -4.668 -20.335 1.00 73.38 295 PRO A O 1
ATOM 2379 N N . GLN A 1 296 ? 3.522 -3.355 -18.570 1.00 83.12 296 GLN A N 1
ATOM 2380 C CA . GLN A 1 296 ? 4.368 -2.399 -19.270 1.00 83.12 296 GLN A CA 1
ATOM 2381 C C . GLN A 1 296 ? 5.668 -2.305 -18.479 1.00 83.12 296 GLN A C 1
ATOM 2383 O O . GLN A 1 296 ? 5.619 -2.243 -17.255 1.00 83.12 296 GLN A O 1
ATOM 2388 N N . ALA A 1 297 ? 6.819 -2.297 -19.156 1.00 83.12 297 ALA A N 1
ATOM 2389 C CA . ALA A 1 297 ? 8.118 -2.265 -18.478 1.00 83.12 297 ALA A CA 1
ATOM 2390 C C . ALA A 1 297 ? 8.215 -1.084 -17.495 1.00 83.12 297 ALA A C 1
ATOM 2392 O O . ALA A 1 297 ? 8.589 -1.269 -16.344 1.00 83.12 297 ALA A O 1
ATOM 2393 N N . LYS A 1 298 ? 7.731 0.095 -17.908 1.00 86.06 298 LYS A N 1
ATOM 2394 C CA . LYS A 1 298 ? 7.670 1.301 -17.071 1.00 86.06 298 LYS A CA 1
ATOM 2395 C C . LYS A 1 298 ? 6.825 1.177 -15.794 1.00 86.06 298 LYS A C 1
ATOM 2397 O O . LYS A 1 298 ? 7.026 1.961 -14.876 1.00 86.06 298 LYS A O 1
ATOM 2402 N N . ASP A 1 299 ? 5.894 0.222 -15.737 1.00 88.06 299 ASP A N 1
ATOM 2403 C CA . ASP A 1 299 ? 4.996 0.021 -14.595 1.00 88.06 299 ASP A CA 1
ATOM 2404 C C . ASP A 1 299 ? 5.652 -0.857 -13.506 1.00 88.06 299 ASP A C 1
ATOM 2406 O O . ASP A 1 299 ? 5.152 -0.914 -12.382 1.00 88.06 299 ASP A O 1
ATOM 2410 N N . LEU A 1 300 ? 6.759 -1.555 -13.806 1.00 89.88 300 LEU A N 1
ATOM 2411 C CA . LEU A 1 300 ? 7.387 -2.506 -12.879 1.00 89.88 300 LEU A CA 1
ATOM 2412 C C . LEU A 1 300 ? 7.814 -1.880 -11.533 1.00 89.88 300 LEU A C 1
ATOM 2414 O O . LEU A 1 300 ? 7.542 -2.502 -10.505 1.00 89.88 300 LEU A O 1
ATOM 2418 N N . PRO A 1 301 ? 8.395 -0.665 -11.470 1.00 91.69 301 PRO A N 1
ATOM 2419 C CA . PRO A 1 301 ? 8.723 -0.034 -10.191 1.00 91.69 301 PRO A CA 1
ATOM 2420 C C . PRO A 1 301 ? 7.487 0.276 -9.354 1.00 91.69 301 PRO A C 1
ATOM 2422 O O . PRO A 1 301 ? 7.484 0.037 -8.151 1.00 91.69 301 PRO A O 1
ATOM 2425 N N . THR A 1 302 ? 6.407 0.725 -9.993 1.00 94.12 302 THR A N 1
ATOM 2426 C CA . THR A 1 302 ? 5.129 0.967 -9.319 1.00 94.12 302 THR A CA 1
ATOM 2427 C C . THR A 1 302 ? 4.556 -0.329 -8.749 1.00 94.12 302 THR A C 1
ATOM 2429 O O . THR A 1 302 ? 4.083 -0.334 -7.616 1.00 94.12 302 THR A O 1
ATOM 2432 N N . ILE A 1 303 ? 4.633 -1.441 -9.491 1.00 94.25 303 ILE A N 1
ATOM 2433 C CA . ILE A 1 303 ? 4.204 -2.753 -8.984 1.00 94.25 303 ILE A CA 1
ATOM 2434 C C . ILE A 1 303 ? 5.041 -3.147 -7.764 1.00 94.25 303 ILE A C 1
ATOM 2436 O O . ILE A 1 303 ? 4.461 -3.549 -6.760 1.00 94.25 303 ILE A O 1
ATOM 2440 N N . LEU A 1 304 ? 6.369 -2.988 -7.814 1.00 94.88 304 LEU A N 1
ATOM 2441 C CA . LEU A 1 304 ? 7.245 -3.293 -6.680 1.00 94.88 304 LEU A CA 1
ATOM 2442 C C . LEU A 1 304 ? 6.880 -2.462 -5.440 1.00 94.88 304 LEU A C 1
ATOM 2444 O O . LEU A 1 304 ? 6.694 -3.039 -4.373 1.00 94.88 304 LEU A O 1
ATOM 2448 N N . CYS A 1 305 ? 6.677 -1.145 -5.585 1.00 96.44 305 CYS A N 1
ATOM 2449 C CA . CYS A 1 305 ? 6.200 -0.281 -4.497 1.00 96.44 305 CYS A CA 1
ATOM 2450 C C . CYS A 1 305 ? 4.910 -0.813 -3.869 1.00 96.44 305 CYS A C 1
ATOM 2452 O O . CYS A 1 305 ? 4.805 -0.923 -2.648 1.00 96.44 305 CYS A O 1
ATOM 2454 N N . VAL A 1 306 ? 3.921 -1.146 -4.703 1.00 97.00 306 VAL A N 1
ATOM 2455 C CA . VAL A 1 306 ? 2.631 -1.634 -4.212 1.00 97.00 306 VAL A CA 1
ATOM 2456 C C . VAL A 1 306 ? 2.789 -2.991 -3.531 1.00 97.00 306 VAL A C 1
ATOM 2458 O O . VAL A 1 306 ? 2.189 -3.186 -2.485 1.00 97.00 306 VAL A O 1
ATOM 2461 N N . LEU A 1 307 ? 3.629 -3.902 -4.036 1.00 96.12 307 LEU A N 1
ATOM 2462 C CA . LEU A 1 307 ? 3.917 -5.172 -3.357 1.00 96.12 307 LEU A CA 1
ATOM 2463 C C . LEU A 1 307 ? 4.557 -4.963 -1.982 1.00 96.12 307 LEU A C 1
ATOM 2465 O O . LEU A 1 307 ? 4.162 -5.647 -1.036 1.00 96.12 307 LEU A O 1
ATOM 2469 N N . CYS A 1 308 ? 5.486 -4.011 -1.856 1.00 96.38 308 CYS A N 1
ATOM 2470 C CA . CYS A 1 308 ? 6.078 -3.659 -0.568 1.00 96.38 308 CYS A CA 1
ATOM 2471 C C . CYS A 1 308 ? 5.018 -3.150 0.413 1.00 96.38 308 CYS A C 1
ATOM 2473 O O . CYS A 1 308 ? 4.878 -3.672 1.517 1.00 96.38 308 CYS A O 1
ATOM 2475 N N . ILE A 1 309 ? 4.205 -2.183 -0.015 1.00 97.62 309 ILE A N 1
ATOM 2476 C CA . ILE A 1 309 ? 3.167 -1.594 0.835 1.00 97.62 309 ILE A CA 1
ATOM 2477 C C . ILE A 1 309 ? 2.075 -2.617 1.175 1.00 97.62 309 ILE A C 1
ATOM 2479 O O . ILE A 1 309 ? 1.624 -2.669 2.313 1.00 97.62 309 ILE A O 1
ATOM 2483 N N . MET A 1 310 ? 1.676 -3.471 0.227 1.00 95.75 310 MET A N 1
ATOM 2484 C CA . MET A 1 310 ? 0.718 -4.556 0.453 1.00 95.75 310 MET A CA 1
ATOM 2485 C C . MET A 1 310 ? 1.163 -5.485 1.582 1.00 95.75 310 MET A C 1
ATOM 2487 O O . MET A 1 310 ? 0.330 -5.895 2.386 1.00 95.75 310 MET A O 1
ATOM 2491 N N . LYS A 1 311 ? 2.458 -5.813 1.649 1.00 95.06 311 LYS A N 1
ATOM 2492 C CA . LYS A 1 311 ? 3.006 -6.649 2.719 1.00 95.06 311 LYS A CA 1
ATOM 2493 C C . LYS A 1 311 ? 2.947 -5.942 4.072 1.00 95.06 311 LYS A C 1
ATOM 2495 O O . LYS A 1 311 ? 2.532 -6.554 5.049 1.00 95.06 311 LYS A O 1
ATOM 2500 N N . LEU A 1 312 ? 3.268 -4.649 4.117 1.00 95.06 312 LEU A N 1
ATOM 2501 C CA . LEU A 1 312 ? 3.120 -3.847 5.335 1.00 95.06 312 LEU A CA 1
ATOM 2502 C C . LEU A 1 312 ? 1.655 -3.779 5.794 1.00 95.06 312 LEU A C 1
ATOM 2504 O O . LEU A 1 312 ? 1.371 -4.005 6.965 1.00 95.06 312 LEU A O 1
ATOM 2508 N N . VAL A 1 313 ? 0.710 -3.574 4.865 1.00 93.81 313 VAL A N 1
ATOM 2509 C CA . VAL A 1 313 ? -0.734 -3.629 5.158 1.00 93.81 313 VAL A CA 1
ATOM 2510 C C . VAL A 1 313 ? -1.121 -4.992 5.725 1.00 93.81 313 VAL A C 1
ATOM 2512 O O . VAL A 1 313 ? -1.835 -5.045 6.721 1.00 93.81 313 VAL A O 1
ATOM 2515 N N . GLN A 1 314 ? -0.651 -6.090 5.122 1.00 90.81 314 GLN A N 1
ATOM 2516 C CA . GLN A 1 314 ? -0.900 -7.437 5.639 1.00 90.81 314 GLN A CA 1
ATOM 2517 C C . GLN A 1 314 ? -0.439 -7.556 7.093 1.00 90.81 314 GLN A C 1
ATOM 2519 O O . GLN A 1 314 ? -1.221 -7.993 7.929 1.00 90.81 314 GLN A O 1
ATOM 2524 N N . ASN A 1 315 ? 0.796 -7.151 7.389 1.00 89.00 315 ASN A N 1
ATOM 2525 C CA . ASN A 1 315 ? 1.383 -7.302 8.717 1.00 89.00 315 ASN A CA 1
ATOM 2526 C C . ASN A 1 315 ? 0.662 -6.446 9.766 1.00 89.00 315 ASN A C 1
ATOM 2528 O O . ASN A 1 315 ? 0.454 -6.905 10.882 1.00 89.00 315 ASN A O 1
ATOM 2532 N N . CYS A 1 316 ? 0.204 -5.241 9.410 1.00 88.62 316 CYS A N 1
ATOM 2533 C CA . CYS A 1 316 ? -0.623 -4.433 10.307 1.00 88.62 316 CYS A CA 1
ATOM 2534 C C . CYS A 1 316 ? -2.001 -5.063 10.585 1.00 88.62 316 CYS A C 1
ATOM 2536 O O . CYS A 1 316 ? -2.580 -4.840 11.645 1.00 88.62 316 CYS A O 1
ATOM 2538 N N . LEU A 1 317 ? -2.544 -5.837 9.638 1.00 85.94 317 LEU A N 1
ATOM 2539 C CA . LEU A 1 317 ? -3.839 -6.509 9.779 1.00 85.94 317 LEU A CA 1
ATOM 2540 C C . LEU A 1 317 ? -3.743 -7.899 10.412 1.00 85.94 317 LEU A C 1
ATOM 2542 O O . LEU A 1 317 ? -4.742 -8.387 10.929 1.00 85.94 317 LEU A O 1
ATOM 2546 N N . GLU A 1 318 ? -2.585 -8.552 10.369 1.00 82.12 318 GLU A N 1
ATOM 2547 C CA . GLU A 1 318 ? -2.400 -9.930 10.833 1.00 82.12 318 GLU A CA 1
ATOM 2548 C C . GLU A 1 318 ? -2.793 -10.148 12.305 1.00 82.12 318 GLU A C 1
ATOM 2550 O O . GLU A 1 318 ? -3.543 -11.099 12.550 1.00 82.12 318 GLU A O 1
ATOM 2555 N N . PRO A 1 319 ? -2.466 -9.245 13.256 1.00 74.31 319 PRO A N 1
ATOM 2556 C CA . PRO A 1 319 ? -2.918 -9.379 14.641 1.00 74.31 319 PRO A CA 1
ATOM 2557 C C . PRO A 1 319 ? -4.442 -9.520 14.776 1.00 74.31 319 PRO A C 1
ATOM 2559 O O . PRO A 1 319 ? -4.943 -10.224 15.648 1.00 74.31 319 PRO A O 1
ATOM 2562 N N . MET A 1 320 ? -5.224 -8.930 13.865 1.00 69.50 320 MET A N 1
ATOM 2563 C CA . MET A 1 320 ? -6.691 -9.013 13.892 1.00 69.50 320 MET A CA 1
ATOM 2564 C C . MET A 1 320 ? -7.244 -10.420 13.738 1.00 69.50 320 MET A C 1
ATOM 2566 O O . MET A 1 320 ? -8.362 -10.687 14.193 1.00 69.50 320 MET A O 1
ATOM 2570 N N . ASN A 1 321 ? -6.502 -11.297 13.065 1.00 69.19 321 ASN A N 1
ATOM 2571 C CA . ASN A 1 321 ? -6.879 -12.694 12.948 1.00 69.19 321 ASN A CA 1
ATOM 2572 C C . ASN A 1 321 ? -6.925 -13.346 14.338 1.00 69.19 321 ASN A C 1
ATOM 2574 O O . ASN A 1 321 ? -7.889 -14.035 14.666 1.00 69.19 321 ASN A O 1
ATOM 2578 N N . ASP A 1 322 ? -5.957 -13.020 15.193 1.00 65.88 322 ASP A N 1
ATOM 2579 C CA . ASP A 1 322 ? -5.846 -13.584 16.536 1.00 65.88 322 ASP A CA 1
ATOM 2580 C C . ASP A 1 322 ? -6.880 -12.993 17.511 1.00 65.88 322 ASP A C 1
ATOM 2582 O O . ASP A 1 322 ? -7.354 -13.690 18.415 1.00 65.88 322 ASP A O 1
ATOM 2586 N N . PHE A 1 323 ? -7.281 -11.728 17.317 1.00 64.06 323 PHE A N 1
ATOM 2587 C CA . PHE A 1 323 ? -8.226 -11.042 18.212 1.00 64.06 323 PHE A CA 1
ATOM 2588 C C . PHE A 1 323 ? -9.700 -11.223 17.861 1.00 64.06 323 PHE A C 1
ATOM 2590 O O . PHE A 1 323 ? -10.523 -11.390 18.763 1.00 64.06 323 PHE A O 1
ATOM 2597 N N . PHE A 1 324 ? -10.058 -11.145 16.578 1.00 64.19 324 PHE A N 1
ATOM 2598 C CA . PHE A 1 324 ? -11.459 -11.043 16.152 1.00 64.19 324 PHE A CA 1
ATOM 2599 C C . PHE A 1 324 ? -11.900 -12.158 15.201 1.00 64.19 324 PHE A C 1
ATOM 2601 O O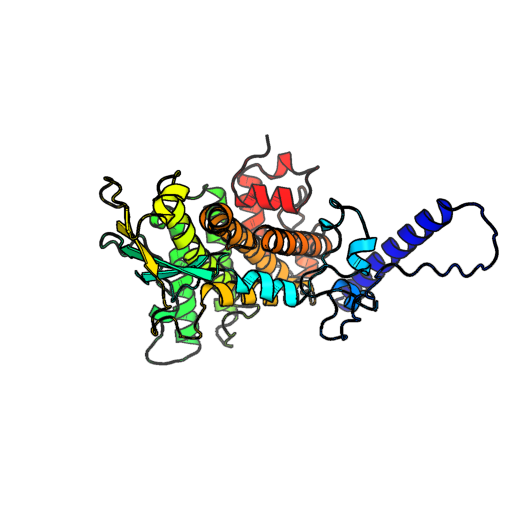 . PHE A 1 324 ? -13.085 -12.199 14.845 1.00 64.19 324 PHE A O 1
ATOM 2608 N N . ASP A 1 325 ? -10.972 -13.037 14.794 1.00 65.12 325 ASP A N 1
ATOM 2609 C CA . ASP A 1 325 ? -11.182 -14.084 13.777 1.00 65.12 325 ASP A CA 1
ATOM 2610 C C . ASP A 1 325 ? -11.811 -13.508 12.488 1.00 65.12 325 ASP A C 1
ATOM 2612 O O . ASP A 1 325 ? -12.584 -14.135 11.764 1.00 65.12 325 ASP A O 1
ATOM 2616 N N . ALA A 1 326 ? -11.555 -12.219 12.249 1.00 63.34 326 ALA A N 1
ATOM 2617 C CA . ALA A 1 326 ? -12.211 -11.450 11.207 1.00 63.34 326 ALA A CA 1
ATOM 2618 C C . ALA A 1 326 ? -11.360 -11.455 9.940 1.00 63.34 326 ALA A C 1
ATOM 2620 O O . ALA A 1 326 ? -11.873 -11.711 8.859 1.00 63.34 326 ALA A O 1
ATOM 2621 N N . PHE A 1 327 ? -10.055 -11.220 10.046 1.00 71.88 327 PHE A N 1
ATOM 2622 C CA . PHE A 1 327 ? -9.216 -11.019 8.872 1.00 71.88 327 PHE A CA 1
ATOM 2623 C C . PHE A 1 327 ? -8.882 -12.329 8.139 1.00 71.88 327 PHE A C 1
ATOM 2625 O O . PHE A 1 327 ? -8.367 -13.278 8.714 1.00 71.88 327 PHE A O 1
ATOM 2632 N N . CYS A 1 328 ? -9.105 -12.354 6.823 1.00 73.75 328 CYS A N 1
ATOM 2633 C CA . CYS A 1 328 ? -8.701 -13.442 5.927 1.00 73.75 328 CYS A CA 1
ATOM 2634 C C . CYS A 1 328 ? -7.184 -13.413 5.635 1.00 73.75 328 CYS A C 1
ATOM 2636 O O . CYS A 1 328 ? -6.759 -13.178 4.498 1.00 73.75 328 CYS A O 1
ATOM 2638 N N . ALA A 1 329 ? -6.357 -13.622 6.667 1.00 77.25 329 ALA A N 1
ATOM 2639 C CA . ALA A 1 329 ? -4.897 -13.528 6.571 1.00 77.25 329 ALA A CA 1
ATOM 2640 C C . ALA A 1 329 ? -4.317 -14.486 5.519 1.00 77.25 329 ALA A C 1
ATOM 2642 O O . ALA A 1 329 ? -3.464 -14.104 4.713 1.00 77.25 329 ALA A O 1
ATOM 2643 N N . LYS A 1 330 ? -4.836 -15.719 5.468 1.00 78.56 330 LYS A N 1
ATOM 2644 C CA . LYS A 1 330 ? -4.407 -16.744 4.510 1.00 78.56 330 LYS A CA 1
ATOM 2645 C C . LYS A 1 330 ? -4.656 -16.308 3.067 1.00 78.56 330 LYS A C 1
ATOM 2647 O O . LYS A 1 330 ? -3.772 -16.444 2.220 1.00 78.56 330 LYS A O 1
ATOM 2652 N N . GLU A 1 331 ? -5.841 -15.786 2.770 1.00 79.94 331 GLU A N 1
ATOM 2653 C CA . GLU A 1 331 ? -6.226 -15.339 1.432 1.00 79.94 331 GLU A CA 1
ATOM 2654 C C . GLU A 1 331 ? -5.424 -14.113 0.996 1.00 79.94 331 GLU A C 1
ATOM 2656 O O . GLU A 1 331 ? -4.942 -14.079 -0.139 1.00 79.94 331 GLU A O 1
ATOM 2661 N N . PHE A 1 332 ? -5.229 -13.143 1.896 1.00 84.81 332 PHE A N 1
ATOM 2662 C CA . PHE A 1 332 ? -4.409 -11.963 1.622 1.00 84.81 332 PHE A CA 1
ATOM 2663 C C . PHE A 1 332 ? -2.966 -12.368 1.297 1.00 84.81 332 PHE A C 1
ATOM 2665 O O . PHE A 1 332 ? -2.445 -12.002 0.240 1.00 84.81 332 PHE A O 1
ATOM 2672 N N . LYS A 1 333 ? -2.353 -13.200 2.152 1.00 84.31 333 LYS A N 1
ATOM 2673 C CA . LYS A 1 333 ? -0.992 -13.723 1.964 1.00 84.31 333 LYS A CA 1
ATOM 2674 C C . LYS A 1 333 ? -0.862 -14.509 0.660 1.00 84.31 333 LYS A C 1
ATOM 2676 O O . LYS A 1 333 ? 0.095 -14.319 -0.085 1.00 84.31 333 LYS A O 1
ATOM 2681 N N . THR A 1 334 ? -1.849 -15.345 0.338 1.00 79.00 334 THR A N 1
ATOM 2682 C CA . THR A 1 334 ? -1.889 -16.111 -0.922 1.00 79.00 334 THR A CA 1
ATOM 2683 C C . THR A 1 334 ? -1.927 -15.190 -2.143 1.00 79.00 334 THR A C 1
ATOM 2685 O O . THR A 1 334 ? -1.225 -15.432 -3.131 1.00 79.00 334 THR A O 1
ATOM 2688 N N . ALA A 1 335 ? -2.745 -14.134 -2.099 1.00 81.81 335 ALA A N 1
ATOM 2689 C CA . ALA A 1 335 ? -2.847 -13.169 -3.187 1.00 81.81 335 ALA A CA 1
ATOM 2690 C C . ALA A 1 335 ? -1.534 -12.396 -3.374 1.00 81.81 335 ALA A C 1
ATOM 2692 O O . ALA A 1 335 ? -1.036 -12.317 -4.496 1.00 81.81 335 ALA A O 1
ATOM 2693 N N . TRP A 1 336 ? -0.950 -11.891 -2.283 1.00 89.12 336 TRP A N 1
ATOM 2694 C CA . TRP A 1 336 ? 0.340 -11.200 -2.309 1.00 89.12 336 TRP A CA 1
ATOM 2695 C C . TRP A 1 336 ? 1.448 -12.094 -2.873 1.00 89.12 336 TRP A C 1
ATOM 2697 O O . TRP A 1 336 ? 2.107 -11.723 -3.842 1.00 89.12 336 TRP A O 1
ATOM 2707 N N . PHE A 1 337 ? 1.567 -13.319 -2.360 1.00 83.44 337 PHE A N 1
ATOM 2708 C CA . PHE A 1 337 ? 2.522 -14.310 -2.848 1.00 83.44 337 PHE A CA 1
ATOM 2709 C C . PHE A 1 337 ? 2.377 -14.553 -4.358 1.00 83.44 337 PHE A C 1
ATOM 2711 O O . PHE A 1 337 ? 3.360 -14.552 -5.102 1.00 83.44 337 PHE A O 1
ATOM 2718 N N . SER A 1 338 ? 1.138 -14.731 -4.829 1.00 76.94 338 SER A N 1
ATOM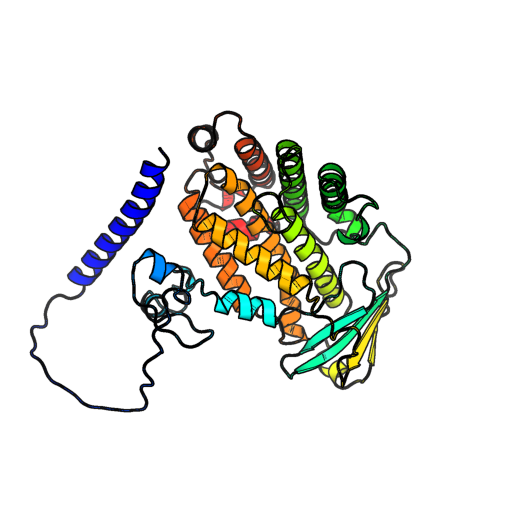 2719 C CA . SER A 1 338 ? 0.853 -14.951 -6.251 1.00 76.94 338 SER A CA 1
ATOM 2720 C C . SER A 1 338 ? 1.303 -13.761 -7.100 1.00 76.94 338 SER A C 1
ATOM 2722 O O . SER A 1 338 ? 1.836 -13.947 -8.193 1.00 76.94 338 SER A O 1
ATOM 2724 N N . TYR A 1 339 ? 1.123 -12.537 -6.602 1.00 86.38 339 TYR A N 1
ATOM 2725 C CA . TYR A 1 339 ? 1.592 -11.335 -7.282 1.00 86.38 339 TYR A CA 1
ATOM 2726 C C . TYR A 1 339 ? 3.117 -11.242 -7.314 1.00 86.38 339 TYR A C 1
ATOM 2728 O O . TYR A 1 339 ? 3.662 -10.899 -8.360 1.00 86.38 339 TYR A O 1
ATOM 2736 N N . CYS A 1 340 ? 3.807 -11.609 -6.232 1.00 85.75 340 CYS A N 1
ATOM 2737 C CA . CYS A 1 340 ? 5.268 -11.675 -6.201 1.00 85.75 340 CYS A CA 1
ATOM 2738 C C . CYS A 1 340 ? 5.821 -12.665 -7.231 1.00 85.75 340 CYS A C 1
ATOM 2740 O O . CYS A 1 340 ? 6.784 -12.338 -7.919 1.00 85.75 340 CYS A O 1
ATOM 2742 N N . LEU A 1 341 ? 5.205 -13.843 -7.384 1.00 78.56 341 LEU A N 1
ATOM 2743 C CA . LEU A 1 341 ? 5.625 -14.807 -8.406 1.00 78.56 341 LEU A CA 1
ATOM 2744 C C . LEU A 1 341 ? 5.462 -14.260 -9.824 1.00 78.56 341 LEU A C 1
ATOM 2746 O O . LEU A 1 341 ? 6.387 -14.349 -10.627 1.00 78.56 341 LEU A O 1
ATOM 2750 N N . VAL A 1 342 ? 4.297 -13.685 -10.133 1.00 78.69 342 VAL A N 1
ATOM 2751 C CA . VAL A 1 342 ? 4.037 -13.126 -11.468 1.00 78.69 342 VAL A CA 1
ATOM 2752 C C . VAL A 1 342 ? 4.967 -11.943 -11.737 1.00 78.69 342 VAL A C 1
ATOM 2754 O O . VAL A 1 342 ? 5.527 -11.846 -12.825 1.00 78.69 342 VAL A O 1
ATOM 2757 N N . PHE A 1 343 ? 5.188 -11.079 -10.742 1.00 85.94 343 PHE A N 1
ATOM 2758 C CA . PHE A 1 343 ? 6.147 -9.984 -10.839 1.00 85.94 343 PHE A CA 1
ATOM 2759 C C . PHE A 1 343 ? 7.562 -10.494 -11.118 1.00 85.94 343 PHE A C 1
ATOM 2761 O O . PHE A 1 343 ? 8.192 -10.005 -12.048 1.00 85.94 343 PHE A O 1
ATOM 2768 N N . HIS A 1 344 ? 8.044 -11.487 -10.368 1.00 83.38 344 HIS A N 1
ATOM 2769 C CA . HIS A 1 344 ? 9.380 -12.052 -10.555 1.00 83.38 344 HIS A CA 1
ATOM 2770 C C . HIS A 1 344 ? 9.553 -12.664 -11.951 1.00 83.38 344 HIS A C 1
ATOM 2772 O O . HIS A 1 344 ? 10.532 -12.382 -12.632 1.00 83.38 344 HIS A O 1
ATOM 2778 N N . GLU A 1 345 ? 8.567 -13.419 -12.440 1.00 75.81 345 GLU A N 1
ATOM 2779 C CA . GLU A 1 345 ? 8.597 -13.998 -13.793 1.00 75.81 345 GLU A CA 1
ATOM 2780 C C . GLU A 1 345 ? 8.552 -12.934 -14.904 1.00 75.81 345 GLU A C 1
ATOM 2782 O O . GLU A 1 345 ? 9.154 -13.106 -15.969 1.00 75.81 345 GLU A O 1
ATOM 2787 N N . MET A 1 346 ? 7.843 -11.826 -14.674 1.00 78.00 346 MET A N 1
ATOM 2788 C CA . MET A 1 346 ? 7.769 -10.707 -15.614 1.00 78.00 346 MET A CA 1
ATOM 2789 C C . MET A 1 346 ? 9.029 -9.847 -15.612 1.00 78.00 346 MET A C 1
ATOM 2791 O O . MET A 1 346 ? 9.482 -9.424 -16.673 1.00 78.00 346 MET A O 1
ATOM 2795 N N . ALA A 1 347 ? 9.548 -9.545 -14.425 1.00 80.75 347 ALA A N 1
ATOM 2796 C CA . ALA A 1 347 ? 10.694 -8.676 -14.245 1.00 80.75 347 ALA A CA 1
ATOM 2797 C C . ALA A 1 347 ? 12.015 -9.418 -14.467 1.00 80.75 347 ALA A C 1
ATOM 2799 O O . ALA A 1 347 ? 12.994 -8.765 -14.796 1.00 80.75 347 ALA A O 1
ATOM 2800 N N . ARG A 1 348 ? 12.044 -10.754 -14.344 1.00 77.25 348 ARG A N 1
ATOM 2801 C CA . ARG A 1 348 ? 13.232 -11.602 -14.542 1.00 77.25 348 ARG A CA 1
ATOM 2802 C C . ARG A 1 348 ? 14.467 -10.989 -13.870 1.00 77.25 348 ARG A C 1
ATOM 2804 O O . ARG A 1 348 ? 14.395 -10.587 -12.714 1.00 77.25 348 ARG A O 1
ATOM 2811 N N . ASP A 1 349 ? 15.552 -10.833 -14.621 1.00 72.44 349 ASP A N 1
ATOM 2812 C CA . ASP A 1 349 ? 16.823 -10.275 -14.158 1.00 72.44 349 ASP A CA 1
ATOM 2813 C C . ASP A 1 349 ? 16.841 -8.732 -14.122 1.00 72.44 349 ASP A C 1
ATOM 2815 O O . ASP A 1 349 ? 17.861 -8.124 -13.808 1.00 72.44 349 ASP A O 1
ATOM 2819 N N . TYR A 1 350 ? 15.722 -8.071 -14.439 1.00 78.06 350 TYR A N 1
ATOM 2820 C CA . TYR A 1 350 ? 15.629 -6.609 -14.497 1.00 78.06 350 TYR A CA 1
ATOM 2821 C C . TYR A 1 350 ? 15.229 -5.964 -13.164 1.00 78.06 350 TYR A C 1
ATOM 2823 O O . TYR A 1 350 ? 15.360 -4.746 -13.020 1.00 78.06 350 TYR A O 1
ATOM 2831 N N . HIS A 1 351 ? 14.710 -6.727 -12.192 1.00 81.25 351 HIS A N 1
ATOM 2832 C CA . HIS A 1 351 ? 14.289 -6.147 -10.913 1.00 81.25 351 HIS A CA 1
ATOM 2833 C C . HIS A 1 351 ? 15.492 -5.815 -10.011 1.00 81.25 351 HIS A C 1
ATOM 2835 O O . HIS A 1 351 ? 16.452 -6.579 -9.963 1.00 81.25 351 HIS A O 1
ATOM 2841 N N . PRO A 1 352 ? 15.442 -4.730 -9.217 1.00 79.81 352 PRO A N 1
ATOM 2842 C CA . PRO A 1 352 ? 16.611 -4.219 -8.485 1.00 79.81 352 PRO A CA 1
ATOM 2843 C C . PRO A 1 352 ? 17.127 -5.147 -7.372 1.00 79.81 352 PRO A C 1
ATOM 2845 O O . PRO A 1 352 ? 18.264 -5.009 -6.921 1.00 79.81 352 PRO A O 1
ATOM 2848 N N . LEU A 1 353 ? 16.309 -6.112 -6.947 1.00 80.94 353 LEU A N 1
ATOM 2849 C CA . LEU A 1 353 ? 16.630 -7.060 -5.873 1.00 80.94 353 LEU A CA 1
ATOM 2850 C C . LEU A 1 353 ? 17.361 -8.337 -6.351 1.00 80.94 353 LEU A C 1
ATOM 2852 O O . LEU A 1 353 ? 17.470 -9.293 -5.593 1.00 80.94 353 LEU A O 1
ATOM 2856 N N . VAL A 1 354 ? 17.826 -8.411 -7.608 1.00 80.31 354 VAL A N 1
ATOM 2857 C CA . VAL A 1 354 ? 18.691 -9.526 -8.059 1.00 80.31 354 VAL A CA 1
ATOM 2858 C C . VAL A 1 354 ? 20.150 -9.264 -7.698 1.00 80.31 354 VAL A C 1
ATOM 2860 O O . VAL A 1 354 ? 20.591 -8.121 -7.726 1.00 80.31 354 VAL A O 1
ATOM 2863 N N . TYR A 1 355 ? 20.941 -10.297 -7.407 1.00 74.38 355 TYR A N 1
ATOM 2864 C CA . TYR A 1 355 ? 22.342 -10.129 -6.992 1.00 74.38 355 TYR A CA 1
ATOM 2865 C C . TYR A 1 355 ? 23.180 -9.313 -7.997 1.00 74.38 355 TYR A C 1
ATOM 2867 O O . TYR A 1 355 ? 23.794 -8.313 -7.625 1.00 74.38 355 TYR A O 1
ATOM 2875 N N . HIS A 1 356 ? 23.109 -9.652 -9.286 1.00 76.75 356 HIS A N 1
ATOM 2876 C CA . HIS A 1 356 ? 23.824 -8.972 -10.372 1.00 76.75 356 HIS A CA 1
ATOM 2877 C C . HIS A 1 356 ? 22.911 -8.037 -11.169 1.00 76.75 356 HIS A C 1
ATOM 2879 O O . HIS A 1 356 ? 22.724 -8.219 -12.370 1.00 76.75 356 HIS A O 1
ATOM 2885 N N . TRP A 1 357 ? 22.292 -7.061 -10.502 1.00 83.00 357 TRP A N 1
ATOM 2886 C CA . TRP A 1 357 ? 21.402 -6.139 -11.204 1.00 83.00 357 TRP A CA 1
ATOM 2887 C C . TRP A 1 357 ? 22.177 -5.289 -12.216 1.00 83.00 357 TRP A C 1
ATOM 2889 O O . TRP A 1 357 ? 23.028 -4.482 -11.840 1.00 83.00 357 TRP A O 1
ATOM 2899 N N . ASP A 1 358 ? 21.856 -5.469 -13.496 1.00 80.56 358 ASP A N 1
ATOM 2900 C CA . ASP A 1 358 ? 22.410 -4.695 -14.600 1.00 80.56 358 ASP A CA 1
ATOM 2901 C C . ASP A 1 358 ? 21.414 -3.612 -15.021 1.00 80.56 358 ASP A C 1
ATOM 2903 O O . ASP A 1 358 ? 20.353 -3.880 -15.596 1.00 80.56 358 ASP A O 1
ATOM 2907 N N . LYS A 1 359 ? 21.779 -2.364 -14.724 1.00 83.38 359 LYS A N 1
ATOM 2908 C CA . LYS A 1 359 ? 20.991 -1.180 -15.061 1.00 83.38 359 LYS A CA 1
ATOM 2909 C C . LYS A 1 359 ? 20.718 -1.104 -16.571 1.00 83.38 359 LYS A C 1
ATOM 2911 O O . LYS A 1 359 ? 19.582 -0.824 -16.954 1.00 83.38 359 LYS A O 1
ATOM 2916 N N . SER A 1 360 ? 21.719 -1.370 -17.412 1.00 83.38 360 SER A N 1
ATOM 2917 C CA . SER A 1 360 ? 21.627 -1.190 -18.867 1.00 83.38 360 SER A CA 1
ATOM 2918 C C . SER A 1 360 ? 20.593 -2.127 -19.490 1.00 83.38 360 SER A C 1
ATOM 2920 O O . SER A 1 360 ? 19.806 -1.709 -20.336 1.00 83.38 360 SER A O 1
ATOM 2922 N N . ASN A 1 361 ? 20.486 -3.353 -18.974 1.00 81.75 361 ASN A N 1
ATOM 2923 C CA . ASN A 1 361 ? 19.478 -4.326 -19.399 1.00 81.75 361 ASN A CA 1
ATOM 2924 C C . ASN A 1 361 ? 18.036 -3.837 -19.182 1.00 81.75 361 ASN A C 1
ATOM 2926 O O . ASN A 1 361 ? 17.149 -4.122 -19.989 1.00 81.75 361 ASN A O 1
ATOM 2930 N N . TYR A 1 362 ? 17.775 -3.100 -18.099 1.00 83.12 362 TYR A N 1
ATOM 2931 C CA . TYR A 1 362 ? 16.451 -2.526 -17.856 1.00 83.12 362 TYR A CA 1
ATOM 2932 C C . TYR A 1 362 ? 16.214 -1.233 -18.652 1.00 83.12 362 TYR A C 1
ATOM 2934 O O . TYR A 1 362 ? 15.092 -0.993 -19.107 1.00 83.12 362 TYR A O 1
ATOM 2942 N N . GLU A 1 363 ? 17.255 -0.428 -18.876 1.00 85.62 363 GLU A N 1
ATOM 2943 C CA . GLU A 1 363 ? 17.190 0.771 -19.727 1.00 85.62 363 GLU A CA 1
ATOM 2944 C C . GLU A 1 363 ? 16.736 0.447 -21.151 1.00 85.62 363 GLU A C 1
ATOM 2946 O O . GLU A 1 363 ? 15.887 1.153 -21.693 1.00 85.62 363 GLU A O 1
ATOM 2951 N N . GLU A 1 364 ? 17.192 -0.667 -21.725 1.00 84.62 364 GLU A N 1
ATOM 2952 C CA . GLU A 1 364 ? 16.739 -1.125 -23.046 1.00 84.62 364 GLU A CA 1
ATOM 2953 C C . GLU A 1 364 ? 15.219 -1.376 -23.118 1.00 84.62 364 GLU A C 1
ATOM 2955 O O . GLU A 1 364 ? 14.604 -1.240 -24.181 1.00 84.62 364 GLU A O 1
ATOM 2960 N N . LEU A 1 365 ? 14.587 -1.737 -21.995 1.00 81.19 365 LEU A N 1
ATOM 2961 C CA . LEU A 1 365 ? 13.154 -2.036 -21.917 1.00 81.19 365 LEU A CA 1
ATOM 2962 C C . LEU A 1 365 ? 12.298 -0.827 -21.542 1.00 81.19 365 LEU A C 1
ATOM 2964 O O . LEU A 1 365 ? 11.186 -0.678 -22.058 1.00 81.19 365 LEU A O 1
ATOM 2968 N N . ALA A 1 366 ? 12.778 -0.006 -20.610 1.00 80.75 366 ALA A N 1
ATOM 2969 C CA . ALA A 1 366 ? 12.050 1.145 -20.083 1.00 80.75 366 ALA A CA 1
ATOM 2970 C C . ALA A 1 366 ? 12.311 2.440 -20.875 1.00 80.75 366 ALA A C 1
ATOM 2972 O O . ALA A 1 366 ? 11.508 3.371 -20.797 1.00 80.75 366 ALA A O 1
ATOM 2973 N N . GLY A 1 367 ? 13.387 2.472 -21.665 1.00 78.06 367 GLY A N 1
ATOM 2974 C CA . GLY A 1 367 ? 13.957 3.669 -22.272 1.00 78.06 367 GLY A CA 1
ATOM 2975 C C . GLY A 1 367 ? 15.137 4.188 -21.445 1.00 78.06 367 GLY A C 1
ATOM 2976 O O . GLY A 1 367 ? 15.067 4.219 -20.210 1.00 78.06 367 GLY A O 1
ATOM 2977 N N . GLU A 1 368 ? 16.206 4.592 -22.137 1.00 70.56 368 GLU A N 1
ATOM 2978 C CA . GLU A 1 368 ? 17.404 5.195 -21.538 1.00 70.56 368 GLU A CA 1
ATOM 2979 C C . GLU A 1 368 ? 17.041 6.408 -20.677 1.00 70.56 368 GLU A C 1
ATOM 2981 O O . GLU A 1 368 ? 16.195 7.217 -21.064 1.00 70.56 368 GLU A O 1
ATOM 2986 N N . ASP A 1 369 ? 17.650 6.493 -19.488 1.00 65.06 369 ASP A N 1
ATOM 2987 C CA . ASP A 1 369 ? 17.442 7.568 -18.504 1.00 65.06 369 ASP A CA 1
ATOM 2988 C C . ASP A 1 369 ? 15.970 7.869 -18.165 1.00 65.06 369 ASP A C 1
ATOM 2990 O O . ASP A 1 369 ? 15.613 8.951 -17.695 1.00 65.06 369 ASP A O 1
ATOM 2994 N N . SER A 1 370 ? 15.090 6.887 -18.361 1.00 81.00 370 SER A N 1
ATOM 2995 C CA . SER A 1 370 ? 13.683 7.021 -18.013 1.00 81.00 370 SER A CA 1
ATOM 2996 C C . SER A 1 370 ? 13.482 7.027 -16.493 1.00 81.00 370 SER A C 1
ATOM 2998 O O . SER A 1 370 ? 14.190 6.360 -15.732 1.00 81.00 370 SER A O 1
ATOM 3000 N N . MET A 1 371 ? 12.457 7.742 -16.027 1.00 83.50 371 MET A N 1
ATOM 3001 C CA . MET A 1 371 ? 12.097 7.791 -14.605 1.00 83.50 371 MET A CA 1
ATOM 3002 C C . MET A 1 371 ? 11.914 6.408 -13.948 1.00 83.50 371 MET A C 1
ATOM 3004 O O . MET A 1 371 ? 12.411 6.221 -12.836 1.00 83.50 371 MET A O 1
ATOM 3008 N N . PRO A 1 372 ? 11.325 5.392 -14.614 1.00 84.50 372 PRO A N 1
ATOM 3009 C CA . PRO A 1 372 ? 11.278 4.029 -14.088 1.00 84.50 372 PRO A CA 1
ATOM 3010 C C . PRO A 1 372 ? 12.645 3.434 -13.718 1.00 84.50 372 PRO A C 1
ATOM 3012 O O . PRO A 1 372 ? 12.735 2.668 -12.757 1.00 84.50 372 PRO A O 1
ATOM 3015 N N . VAL A 1 373 ? 13.712 3.768 -14.450 1.00 85.00 373 VAL A N 1
ATOM 3016 C CA . VAL A 1 373 ? 15.081 3.310 -14.149 1.00 85.00 373 VAL A CA 1
ATOM 3017 C C . VAL A 1 373 ? 15.574 3.962 -12.862 1.00 85.00 373 VAL A C 1
ATOM 3019 O O . VAL A 1 373 ? 16.122 3.280 -11.996 1.00 85.00 373 VAL A O 1
ATOM 3022 N N . THR A 1 374 ? 15.326 5.263 -12.695 1.00 85.56 374 THR A N 1
ATOM 3023 C CA . THR A 1 374 ? 15.620 5.993 -11.452 1.00 85.56 374 THR A CA 1
ATOM 3024 C C . THR A 1 374 ? 14.891 5.379 -10.257 1.00 85.56 374 THR A C 1
ATOM 3026 O O . THR A 1 374 ? 15.500 5.192 -9.207 1.00 85.56 374 THR A O 1
ATOM 3029 N N . TYR A 1 375 ? 13.630 4.974 -10.424 1.00 86.88 375 TYR A N 1
ATOM 3030 C CA . TYR A 1 375 ? 12.846 4.337 -9.361 1.00 86.88 375 TYR A CA 1
ATOM 3031 C C . TYR A 1 375 ? 13.467 3.015 -8.892 1.00 86.88 375 TYR A C 1
ATOM 3033 O O . TYR A 1 375 ? 13.623 2.786 -7.693 1.00 86.88 375 TYR A O 1
ATOM 3041 N N . PHE A 1 376 ? 13.868 2.147 -9.824 1.00 89.38 376 PHE A N 1
ATOM 3042 C CA . PHE A 1 376 ? 14.548 0.898 -9.476 1.00 89.38 376 PHE A CA 1
ATOM 3043 C C . PHE A 1 376 ? 15.935 1.112 -8.875 1.00 89.38 376 PHE A C 1
ATOM 3045 O O . PHE A 1 376 ? 16.286 0.389 -7.942 1.00 89.38 376 PHE A O 1
ATOM 3052 N N . LYS A 1 377 ? 16.693 2.124 -9.318 1.00 87.19 377 LYS A N 1
ATOM 3053 C CA . LYS A 1 377 ? 17.961 2.486 -8.666 1.00 87.19 377 LYS A CA 1
ATOM 3054 C C . LYS A 1 377 ? 17.770 2.787 -7.182 1.00 87.19 377 LYS A C 1
ATOM 3056 O O . LYS A 1 377 ? 18.555 2.294 -6.385 1.00 87.19 377 LYS A O 1
ATOM 3061 N N . SER A 1 378 ? 16.728 3.533 -6.805 1.00 86.38 378 SER A N 1
ATOM 3062 C CA . SER A 1 378 ? 16.458 3.839 -5.394 1.00 86.38 378 SER A CA 1
ATOM 3063 C C . SER A 1 378 ? 16.281 2.569 -4.557 1.00 86.38 378 SER A C 1
ATOM 3065 O O . SER A 1 378 ? 16.893 2.446 -3.502 1.00 86.38 378 SER A O 1
ATOM 3067 N N . PHE A 1 379 ? 15.521 1.586 -5.050 1.00 87.75 379 PHE A N 1
ATOM 3068 C CA . PHE A 1 379 ? 15.380 0.295 -4.369 1.00 87.75 379 PHE A CA 1
ATOM 3069 C C . PHE A 1 379 ? 16.674 -0.516 -4.345 1.00 87.75 379 PHE A C 1
ATOM 3071 O O . PHE A 1 379 ? 16.970 -1.151 -3.338 1.00 87.75 379 PHE A O 1
ATOM 3078 N N . ARG A 1 380 ? 17.456 -0.486 -5.432 1.00 88.44 380 ARG A N 1
ATOM 3079 C CA . ARG A 1 380 ? 18.755 -1.163 -5.490 1.00 88.44 380 ARG A CA 1
ATOM 3080 C C . ARG A 1 380 ? 19.709 -0.620 -4.435 1.00 88.44 380 ARG A C 1
ATOM 3082 O O . ARG A 1 380 ? 20.393 -1.405 -3.793 1.00 88.44 380 ARG A O 1
ATOM 3089 N N . THR A 1 381 ? 19.775 0.700 -4.293 1.00 87.56 381 THR A N 1
ATOM 3090 C CA . THR A 1 381 ? 20.638 1.352 -3.310 1.00 87.56 381 THR A CA 1
ATOM 3091 C C . THR A 1 381 ? 20.299 0.869 -1.905 1.00 87.56 381 THR A C 1
ATOM 3093 O O . THR A 1 381 ? 21.190 0.381 -1.228 1.00 87.56 381 THR A O 1
ATOM 3096 N N . ILE A 1 382 ? 19.016 0.870 -1.525 1.00 87.25 382 ILE A N 1
ATOM 3097 C CA . ILE A 1 382 ? 18.576 0.367 -0.212 1.00 87.25 382 ILE A CA 1
ATOM 3098 C C . ILE A 1 382 ? 18.939 -1.120 -0.046 1.00 87.25 382 ILE A C 1
ATOM 3100 O O . ILE A 1 382 ? 19.478 -1.515 0.979 1.00 87.25 382 ILE A O 1
ATOM 3104 N N . TRP A 1 383 ? 18.697 -1.940 -1.073 1.00 83.19 383 TRP A N 1
ATOM 3105 C CA . TRP A 1 383 ? 18.997 -3.378 -1.060 1.00 83.19 383 TRP A CA 1
ATOM 3106 C C . TRP A 1 383 ? 20.483 -3.708 -0.868 1.00 83.19 383 TRP A C 1
ATOM 3108 O O . TRP A 1 383 ? 20.814 -4.703 -0.232 1.00 83.19 383 TRP A O 1
ATOM 3118 N N . VAL A 1 384 ? 21.376 -2.910 -1.457 1.00 82.44 384 VAL A N 1
ATOM 3119 C CA . VAL A 1 384 ? 22.829 -3.110 -1.354 1.00 82.44 384 VAL A CA 1
ATOM 3120 C C . VAL A 1 384 ? 23.386 -2.510 -0.067 1.00 82.44 384 VAL A C 1
ATOM 3122 O O . VAL A 1 384 ? 24.242 -3.130 0.543 1.00 82.44 384 VAL A O 1
ATOM 3125 N N . GLU A 1 385 ? 22.929 -1.321 0.332 1.00 79.31 385 GLU A N 1
ATOM 3126 C CA . GLU A 1 385 ? 23.408 -0.639 1.544 1.00 79.31 385 GLU A CA 1
ATOM 3127 C C 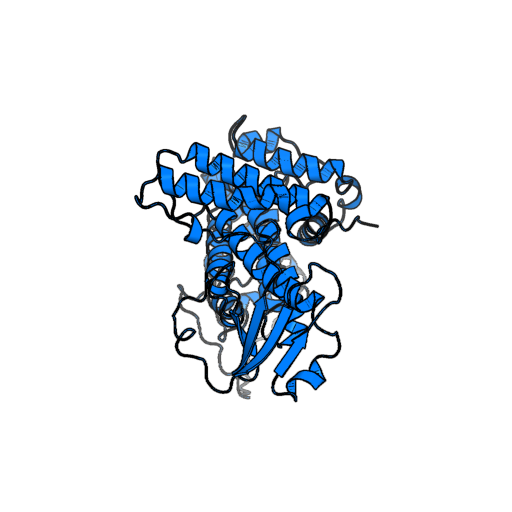. GLU A 1 385 ? 23.078 -1.397 2.831 1.00 79.31 385 GLU A C 1
ATOM 3129 O O . GLU A 1 385 ? 23.827 -1.290 3.796 1.00 79.31 385 GLU A O 1
ATOM 3134 N N . ASP A 1 386 ? 21.976 -2.148 2.840 1.00 71.81 386 ASP A N 1
ATOM 3135 C CA . ASP A 1 386 ? 21.522 -2.902 4.007 1.00 71.81 386 ASP A CA 1
ATOM 3136 C C . ASP A 1 386 ? 21.921 -4.405 3.911 1.00 71.81 386 ASP A C 1
ATOM 3138 O O . ASP A 1 386 ? 21.255 -5.263 4.480 1.00 71.81 386 ASP A O 1
ATOM 3142 N N . ASP A 1 387 ? 22.980 -4.737 3.151 1.00 67.62 387 ASP A N 1
ATOM 3143 C CA . ASP A 1 387 ? 23.629 -6.064 3.005 1.00 67.62 387 ASP A CA 1
ATOM 3144 C C . ASP A 1 387 ? 22.744 -7.254 2.553 1.00 67.62 387 ASP A C 1
ATOM 3146 O O . ASP A 1 387 ? 23.199 -8.396 2.449 1.00 67.62 387 ASP A O 1
ATOM 3150 N N . PHE A 1 388 ? 21.496 -7.016 2.143 1.00 65.38 388 PHE A N 1
ATOM 3151 C CA . PHE A 1 388 ? 20.591 -8.068 1.651 1.00 65.38 388 PHE A CA 1
ATOM 3152 C C . PHE A 1 388 ? 21.063 -8.765 0.364 1.00 65.38 388 PHE A C 1
ATOM 3154 O O . PHE A 1 388 ? 20.598 -9.863 0.028 1.00 65.38 388 PHE A O 1
ATOM 3161 N N . ALA A 1 389 ? 21.976 -8.138 -0.382 1.00 60.78 389 ALA A N 1
ATOM 3162 C CA . ALA A 1 389 ? 22.507 -8.688 -1.620 1.00 60.78 389 ALA A CA 1
ATOM 3163 C C . ALA A 1 389 ? 23.295 -9.991 -1.399 1.00 60.78 389 ALA A C 1
ATOM 3165 O O . ALA A 1 389 ? 23.217 -10.879 -2.248 1.00 60.78 389 ALA A O 1
ATOM 3166 N N . GLU A 1 390 ? 24.008 -10.141 -0.280 1.00 56.66 390 GLU A N 1
ATOM 3167 C CA . GLU A 1 390 ? 24.907 -11.283 -0.056 1.00 56.66 390 GLU A CA 1
ATOM 3168 C C . GLU A 1 390 ? 24.164 -12.570 0.361 1.00 56.66 390 GLU A C 1
ATOM 3170 O O . GLU A 1 390 ? 24.574 -13.665 -0.024 1.00 56.66 390 GLU A O 1
ATOM 3175 N N . GLY A 1 391 ? 23.018 -12.459 1.046 1.00 53.16 391 GLY A N 1
ATOM 3176 C CA . GLY A 1 391 ? 22.246 -13.606 1.560 1.00 53.16 391 GLY A CA 1
ATOM 3177 C C . GLY A 1 391 ? 21.213 -14.218 0.596 1.00 53.16 391 GLY A C 1
ATOM 3178 O O . GLY A 1 391 ? 20.643 -15.275 0.869 1.00 53.16 391 GLY A O 1
ATOM 3179 N N . CYS A 1 392 ? 20.942 -13.585 -0.551 1.00 54.44 392 CYS A N 1
ATOM 3180 C CA . CYS A 1 392 ? 19.766 -13.908 -1.375 1.00 54.44 392 CYS A CA 1
ATOM 3181 C C . CYS A 1 392 ? 19.989 -14.873 -2.549 1.00 54.44 392 CYS A C 1
ATOM 3183 O O . CYS A 1 392 ? 19.018 -15.241 -3.213 1.00 54.44 392 CYS A O 1
ATOM 3185 N N . GLY A 1 393 ? 21.219 -15.328 -2.810 1.00 54.56 393 GLY A N 1
ATOM 3186 C CA . GLY A 1 393 ? 21.547 -16.159 -3.983 1.00 54.56 393 GLY A CA 1
ATOM 3187 C C . GLY A 1 393 ? 20.770 -17.485 -4.100 1.00 54.56 393 GLY A C 1
ATOM 3188 O O . GLY A 1 393 ? 20.697 -18.062 -5.185 1.00 54.56 393 GLY A O 1
ATOM 3189 N N . HIS A 1 394 ? 20.151 -17.952 -3.009 1.00 55.88 394 HIS A N 1
ATOM 3190 C CA . HIS A 1 394 ? 19.394 -19.209 -2.950 1.00 55.88 394 HIS A CA 1
ATOM 3191 C C . HIS A 1 394 ? 17.935 -19.055 -2.486 1.00 55.88 394 HIS A C 1
ATOM 3193 O O . HIS A 1 394 ? 17.217 -20.051 -2.374 1.00 55.88 394 HIS A O 1
ATOM 3199 N N . MET A 1 395 ? 17.472 -17.831 -2.212 1.00 68.81 395 MET A N 1
ATOM 3200 C CA . MET A 1 395 ? 16.156 -17.596 -1.619 1.00 68.81 395 MET A CA 1
ATOM 3201 C C . MET A 1 395 ? 15.075 -17.369 -2.687 1.00 68.81 395 MET A C 1
ATOM 3203 O O . MET A 1 395 ? 15.295 -16.722 -3.708 1.00 68.81 395 MET A O 1
ATOM 3207 N N . LEU A 1 396 ? 13.863 -17.885 -2.447 1.00 76.88 396 LEU A N 1
ATOM 3208 C CA . LEU A 1 396 ? 12.707 -17.580 -3.294 1.00 76.88 396 LEU A CA 1
ATOM 3209 C C . LEU A 1 396 ? 12.377 -16.082 -3.202 1.00 76.88 396 LEU A C 1
ATOM 3211 O O . LEU A 1 396 ? 12.264 -15.553 -2.098 1.00 76.88 396 LEU A O 1
ATOM 3215 N N . PHE A 1 397 ? 12.138 -15.426 -4.345 1.00 80.69 397 PHE A N 1
ATOM 3216 C CA . PHE A 1 397 ? 11.947 -13.969 -4.437 1.00 80.69 397 PHE A CA 1
ATOM 3217 C C . PHE A 1 397 ? 10.984 -13.384 -3.394 1.00 80.69 397 PHE A C 1
ATOM 3219 O O . PHE A 1 397 ? 11.294 -12.373 -2.780 1.00 80.69 397 PHE A O 1
ATOM 3226 N N . HIS A 1 398 ? 9.829 -14.015 -3.161 1.00 80.31 398 HIS A N 1
ATOM 3227 C CA . HIS A 1 398 ? 8.849 -13.513 -2.192 1.00 80.31 398 HIS A CA 1
ATOM 3228 C C . HIS A 1 398 ? 9.392 -13.489 -0.753 1.00 80.31 398 HIS A C 1
ATOM 3230 O O . HIS A 1 398 ? 9.050 -12.574 -0.019 1.00 80.31 398 HIS A O 1
ATOM 3236 N N . ARG A 1 399 ? 10.247 -14.445 -0.355 1.00 81.88 399 ARG A N 1
ATOM 3237 C CA . ARG A 1 399 ? 10.889 -14.436 0.971 1.00 81.88 399 ARG A CA 1
ATOM 3238 C C . ARG A 1 399 ? 11.965 -13.362 1.046 1.00 81.88 399 ARG A C 1
ATOM 3240 O O . ARG A 1 399 ? 11.999 -12.618 2.010 1.00 81.88 399 ARG A O 1
ATOM 3247 N N . GLY A 1 400 ? 12.780 -13.229 -0.004 1.00 84.06 400 GLY A N 1
ATOM 3248 C CA . GLY A 1 400 ? 13.785 -12.163 -0.071 1.00 84.06 400 GLY A CA 1
ATOM 3249 C C . GLY A 1 400 ? 13.141 -10.776 -0.007 1.00 84.06 400 GLY A C 1
ATOM 3250 O O . GLY A 1 400 ? 13.609 -9.905 0.716 1.00 84.06 400 GLY A O 1
ATOM 3251 N N . LEU A 1 401 ? 12.014 -10.595 -0.703 1.00 88.25 401 LEU A N 1
ATOM 3252 C CA . LEU A 1 401 ? 11.220 -9.373 -0.652 1.00 88.25 401 LEU A CA 1
ATOM 3253 C C . LEU A 1 401 ? 10.571 -9.161 0.725 1.00 88.25 401 LEU A C 1
ATOM 3255 O O . LEU A 1 401 ? 10.535 -8.035 1.197 1.00 88.25 401 LEU A O 1
ATOM 3259 N N . GLU A 1 402 ? 10.059 -10.208 1.373 1.00 88.62 402 GLU A N 1
ATOM 3260 C CA . GLU A 1 402 ? 9.529 -10.117 2.740 1.00 88.62 402 GLU A CA 1
ATOM 3261 C C . GLU A 1 402 ? 10.605 -9.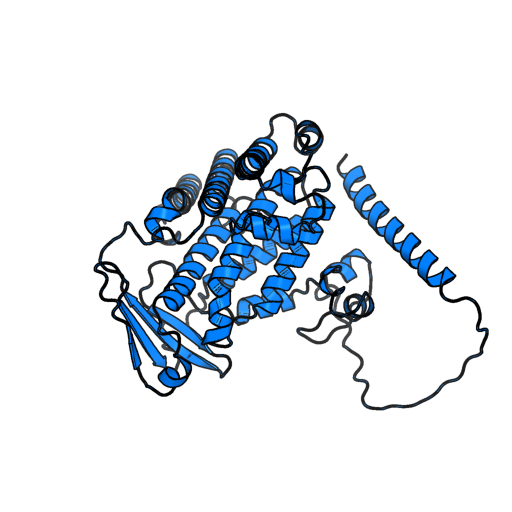640 3.722 1.00 88.62 402 GLU A C 1
ATOM 3263 O O . GLU A 1 402 ? 10.394 -8.628 4.384 1.00 88.62 402 GLU A O 1
ATOM 3268 N N . ASN A 1 403 ? 11.775 -10.278 3.727 1.00 85.81 403 ASN A N 1
ATOM 3269 C CA . ASN A 1 403 ? 12.899 -9.895 4.581 1.00 85.81 403 ASN A CA 1
ATOM 3270 C C . ASN A 1 403 ? 13.358 -8.458 4.303 1.00 85.81 403 ASN A C 1
ATOM 3272 O O . ASN A 1 403 ? 13.541 -7.680 5.234 1.00 85.81 403 ASN A O 1
ATOM 3276 N N . PHE A 1 404 ? 13.443 -8.074 3.022 1.00 87.31 404 PHE A N 1
ATOM 3277 C CA . PHE A 1 404 ? 13.743 -6.698 2.620 1.00 87.31 404 PHE A CA 1
ATOM 3278 C C . PHE A 1 404 ? 12.796 -5.684 3.260 1.00 87.31 404 PHE A C 1
ATOM 3280 O O . PHE A 1 404 ? 13.211 -4.645 3.759 1.00 87.31 404 PHE A O 1
ATOM 3287 N N . ILE A 1 405 ? 11.496 -5.976 3.193 1.00 89.06 405 ILE A N 1
ATOM 3288 C CA . ILE A 1 405 ? 10.444 -5.080 3.663 1.00 89.06 405 ILE A CA 1
ATOM 3289 C C . ILE A 1 405 ? 10.473 -4.984 5.184 1.00 89.06 405 ILE A C 1
ATOM 3291 O O . ILE A 1 405 ? 10.200 -3.907 5.709 1.00 89.06 405 ILE A O 1
ATOM 3295 N N . MET A 1 406 ? 10.784 -6.084 5.869 1.00 85.69 406 MET A N 1
ATOM 3296 C CA . MET A 1 406 ? 10.780 -6.164 7.329 1.00 85.69 406 MET A CA 1
ATOM 3297 C C . MET A 1 406 ? 12.082 -5.707 7.981 1.00 85.69 406 MET A C 1
ATOM 3299 O O . MET A 1 406 ? 12.072 -5.431 9.173 1.00 85.69 406 MET A O 1
ATOM 3303 N N . GLY A 1 407 ? 13.171 -5.579 7.219 1.00 75.06 407 GLY A N 1
ATOM 3304 C CA . GLY A 1 407 ? 14.487 -5.297 7.794 1.00 75.06 407 GLY A CA 1
ATOM 3305 C C . GLY A 1 407 ? 15.104 -6.511 8.498 1.00 75.06 407 GLY A C 1
ATOM 3306 O O . GLY A 1 407 ? 16.080 -6.358 9.226 1.00 75.06 407 GLY A O 1
ATOM 3307 N N . ASP A 1 408 ? 14.562 -7.711 8.273 1.00 73.31 408 ASP A N 1
ATOM 3308 C CA . ASP A 1 408 ? 15.073 -8.948 8.861 1.00 73.31 408 ASP A CA 1
ATOM 3309 C C . ASP A 1 408 ? 16.316 -9.396 8.080 1.00 73.31 408 ASP A C 1
ATOM 3311 O O . ASP A 1 408 ? 16.206 -9.933 6.971 1.00 73.31 408 ASP A O 1
ATOM 3315 N N . ILE A 1 409 ? 17.506 -9.151 8.637 1.00 53.88 409 ILE A N 1
ATOM 3316 C CA . ILE A 1 409 ? 18.774 -9.602 8.045 1.00 53.88 409 ILE A CA 1
ATOM 3317 C C . ILE A 1 409 ? 18.753 -11.134 7.934 1.00 53.88 409 ILE A C 1
ATOM 3319 O O . ILE A 1 409 ? 18.305 -11.842 8.835 1.00 53.88 409 ILE A O 1
ATOM 3323 N N . ILE A 1 410 ? 19.196 -11.643 6.785 1.00 52.72 410 ILE A N 1
ATOM 3324 C CA . ILE A 1 410 ? 19.289 -13.080 6.516 1.00 52.72 410 ILE A CA 1
ATOM 3325 C C . ILE A 1 410 ? 20.498 -13.622 7.289 1.00 52.72 410 ILE A C 1
ATOM 3327 O O . ILE A 1 410 ? 21.627 -13.372 6.871 1.00 52.72 410 ILE A O 1
ATOM 3331 N N . ASP A 1 411 ? 20.247 -14.337 8.388 1.00 40.62 411 ASP A N 1
ATOM 3332 C CA . ASP A 1 411 ? 21.261 -15.109 9.130 1.00 40.62 411 ASP A CA 1
ATOM 3333 C C . ASP A 1 411 ? 21.728 -16.367 8.374 1.00 40.62 411 ASP A C 1
ATOM 3335 O O . ASP A 1 411 ? 20.869 -17.091 7.803 1.00 40.62 411 ASP A O 1
#

Radius of gyration: 23.77 Å; chains: 1; bounding box: 52×76×62 Å

Foldseek 3Di:
DVVVLVVCVVVVVVVVVVVVVVVVVVVDPDDDDDDDDDDDDDDDPFFDFDDLVQFFPQCVVVVHTFGHDQPDQTPVLVVQDPPVCNLVRDRHGPSLLVQQLVQDFFDLAWPQQWGWHAFPVRWIKIKGWAWDPDPLQTQDTLVVQDDPDDDLVSNLVSLLVRLVSLLCNCVNLVNPADPLLSLLSVLLSVLLNVLSVVCSPDDDDQLALSNLSSLLVRLLSVLLVLLLVVVQDPPPCVVVVVPQKDWTDDPPPTRIIMIMGIDPDDPVVSVDPCRRNSVSLSSLLVNLVVCLSVPALLSLLVNLSSLLSLLSSLVSCVVVCVVRVRGPSVSSVSSSSSSQSSSCVSCPLQALLALPHDLVVSCVRQPNPDVSSVSRVSVNCSCVVLPLSVQPPPDDRVVSSSCSNRVPRRD

Secondary structure (DSSP, 8-state):
-HHHHHHHHHHHHHHHHHHHHHHHHHS--------------S---PPPBPPTTTS-HHHHHTTPPPB--TTS--HHHHTT-STTTGGGG----HHHHHHHHHTS-B---TT-SEEEEE-TTS-EEEEEEE--S-TTTSPPPGGGG--SS--HHHHHHHHHHHHHGGGGHHHHTTT-S-HHHHHHHHHHHHHHHHHHHHTTTS---TTSTTTHHHHHHHHHHHHHHHHHHHHTS-S-GGGGGGSSEEEE--SSTTPPEEEEEEESS--GGG-SS--HHHHHHHHHHHHHHHHHHS--GGGHHHHHHHHHHHHHHHHHHTHHHHHHS---HHHHHHHHHHHHHHHHHHHGGGSTTSTT--HHHHHHHH-TT-HHHHHHHHHHHHHHHTTHHHH-TTS-HHHHHHHHHHT----